Protein AF-A0A7X8K1I5-F1 (afdb_monomer)

Secondary structure (DSSP, 8-state):
--------------------SSSHHHHHHHHS-HHHHHHHHHHHHHHHHHHHHHHHHHHHHHHHHHHHHIIIIIHHHHHHHHHHHHHHHHHHHHHHHHHH---HHHHHHHHHHHHHHHHHHHHHHHHHHTS---HHHHHHHHHHHHHHHHHHHHHHHHHHHHHTT-HHHHHHHHHHHHHHHHHHHHHHHHHHHHHHHHHHHHHHHHHHHHHHHHHHHHHHHHHHHHHHHHHHHHHHHHHHHHHHHHHHHHHHHHTT----------SSHHHHHHHHHHHHHHHHHHHHHHHHHHHHHHHHHHHHHHHHHHHHHHHHHHHHHHHHHHHHHHHHHHHHHHHHHHHHHHHHHHHHHHHHHHHHHHHHHHHHHHHHHHHHHHHHHHHHHHHHHHHHHHHHHHHHHHHHHHHHHHHHHHHHHHHHHHHHHHHHHHHHHHHHHTGGGGHHHHHHHHHHHHHHHHHHHHHHHHHHHHHHHHHHHHHHHHHHHHHHHHHHHHHHHHHHHHHHHHHHHHHHHHHHHHHHHHHHHHHHHHHHHHHHHHHHHHHHHHHHHHHHHHHHHH-

Mean predicted aligned error: 18.46 Å

Foldseek 3Di:
DDDDDDDDDDDDDDDDDDDPDDPVVVQVQQQDALVRLVVVLVVLLVVLVVVLVVLVVVLVVVLVVLVVVLVPALVVLLVLLVVLLVLLVLLLVLLVQLLPDPDPVSVVVSVVSNVVSVVVNVVSLVVSVPGPADPQLVVLSVQLVVLVVLLNVLSVQLSVCSVVVNSVSNVVSSVSSVVSSVVSVVSSVSSSVVSVVVSVVSVVVSVVSVVVSVVVSVVSVVVSVVVSVVSCVVSVVSVVVLVVLVVVLVVCVVVVPLVDQRDRDHNYPSRVVSVVSRVVSVVVVVVVVVVVVVVVVVVVVVVVVVVVVVVVVVVVVVVLVVLVVLLVVLVVLLVVLVVLLVVLVVLLVVLVVLVVVLVVLLVVLVVLLVVLVVVLVVLVVVLVVLVVVLVVLVVQLVVLVVQLVVLVVLLVVLVVQLVVLVVQLVVLVVQLVVLVVVPPVSVVSNVVSVVSNVVSVVSNVVSVVVNVVSVVSNVVSVVVNVVSVVVNVVSVVVSVVSVVVSVVSVVVNVVSVVVNVVSVVVNVVSVVSNVVSVVVNVVSVVSNVVSVVSNVVSVVSSD

Nearest PDB structures (foldseek):
  8c5v-assembly1_I  TM=4.257E-01  e=2.255E-12  Escherichia coli
  3g67-assembly1_A  TM=8.504E-01  e=2.966E-04  Thermotoga maritima
  3g6b-assembly1_A  TM=8.591E-01  e=3.715E-04  Thermotoga maritima
  8bsa-assembly2_B  TM=9.136E-01  e=9.470E-02  Vibrio cholerae O1 biovar El Tor str. N16961
  5nnv-assembly1_A  TM=3.724E-01  e=3.479E+00  Bacillus subtilis subsp. subtilis str. 168

pLDDT: mean 84.6, std 12.21, range [30.33, 96.75]

Solvent-accessible surface area (backbone atoms only — not comparable to full-atom values): 29044 Å² total; per-residue (Å²): 140,81,89,84,85,87,92,84,83,90,86,84,86,87,86,81,88,86,76,98,73,76,65,70,65,53,51,55,60,67,41,39,37,72,67,53,54,52,49,53,55,53,50,55,52,49,52,50,53,53,54,52,52,54,52,53,55,55,54,52,56,58,52,50,58,58,51,51,54,50,58,71,48,45,54,46,52,46,53,52,52,51,54,48,54,51,35,54,50,49,34,56,46,28,46,48,53,30,68,68,50,90,47,69,69,56,29,52,50,25,52,52,51,29,48,52,35,49,54,51,42,53,50,51,52,52,57,59,68,72,47,93,62,50,76,67,44,46,53,35,46,54,53,24,53,56,37,40,51,55,18,53,49,27,41,51,48,12,51,51,30,34,77,71,72,35,58,69,60,12,52,50,26,39,52,53,14,54,54,30,46,54,50,28,49,54,33,47,52,53,38,43,50,53,42,50,52,55,51,50,52,56,54,51,53,54,55,54,52,54,53,51,55,54,51,51,55,54,50,54,53,54,49,49,52,54,54,50,53,52,52,50,50,56,52,52,54,56,52,52,54,56,50,51,52,51,50,52,44,52,54,38,42,74,70,68,49,56,86,72,80,60,85,46,91,53,82,23,67,63,15,53,48,26,53,54,51,40,51,51,40,51,53,51,46,52,53,52,51,52,51,50,51,51,52,53,53,49,54,51,53,50,51,53,48,52,50,52,52,50,52,49,51,54,49,50,53,52,53,52,52,54,34,51,51,45,29,51,50,17,53,52,43,33,53,49,27,52,54,51,52,54,52,47,53,50,51,52,54,53,45,50,55,49,51,55,51,50,52,54,50,53,51,52,49,54,50,51,51,52,52,44,53,52,50,50,53,52,48,54,52,50,51,52,54,46,54,54,47,52,56,50,50,52,52,50,47,51,52,42,51,51,50,34,52,52,33,51,52,51,45,55,51,34,53,52,49,30,52,51,17,54,52,42,27,50,52,17,49,53,44,26,53,53,17,62,72,51,44,87,82,15,52,71,52,24,53,52,17,51,50,47,23,52,52,16,52,51,46,30,51,51,32,52,54,52,42,54,53,35,52,52,51,36,52,52,28,54,50,50,50,55,54,43,53,54,49,51,54,52,51,51,55,50,51,55,52,50,55,51,50,51,53,50,49,53,52,50,51,50,54,51,50,52,50,53,58,49,50,56,52,52,52,55,51,44,55,52,50,58,56,50,48,56,57,48,50,54,52,35,54,52,49,30,52,50,17,53,51,44,28,50,53,30,49,62,76,73,105

Radius of gyration: 110.02 Å; Cα contacts (8 Å, |Δi|>4): 360; chains: 1; bounding box: 170×44×319 Å

Sequence (559 aa):
MLTAAPERELFHLKNKSKGVLKESEWQLFSNLSIFGKVMVLALVLLVFLGGTGIYALVSLNDMEQRFENLLQHELAAQELAGEVKLTVVQNGLSALEHITTIDPNRQTFFAEELKEHQDNLARLIQIYKEQDLTEAEQEAFNRFEAVLATYNSALTEAVNHHRANNEFMAQSAYLASSANRNMTYLTLDDLIALSQEKADLLRQENRSINAQVRTYVIFVLVLALAVSALLSFIIGRGLSRRMKVLEAGARQGAGGDLTMTIAVDGSDELGSLGASFGLMINNLREVIEEVKQGAAQSAVVAEELRQNLHEAGTAAESVNNAIQDVAAGANEQANGAQQAAEMINYINQAVEANSEGINLINERTGEVLKLIDNALKHLDNQNRRMQDNIQASEKVATAVHNLNTMAQEIGRMLETISQFADQTNLLALNAAIEAARAGEQGRGFAVVADEVRKLAEGSAQAAGEIGRIVEQVQKGAKEAVKDMDIAQETIKAQEEAVTHTDTIFRQISQAIGEVSGSIGKVAKAGEKIVEQTRGITDVINRVSAVAEEDAAAAQEVSA

Structure (mmCIF, N/CA/C/O backbone):
data_AF-A0A7X8K1I5-F1
#
_entry.id   AF-A0A7X8K1I5-F1
#
loop_
_atom_site.group_PDB
_atom_site.id
_atom_site.type_symbol
_atom_site.label_atom_id
_atom_site.label_alt_id
_atom_site.label_comp_id
_atom_site.label_asym_id
_atom_site.label_entity_id
_atom_site.label_seq_id
_atom_site.pdbx_PDB_ins_code
_atom_site.Cartn_x
_atom_site.Cartn_y
_atom_site.Cartn_z
_atom_site.occupancy
_atom_site.B_iso_or_equiv
_atom_site.auth_seq_id
_atom_site.auth_comp_id
_atom_site.auth_asym_id
_atom_site.auth_atom_id
_atom_site.pdbx_PDB_model_num
ATOM 1 N N . MET A 1 1 ? -64.728 3.410 14.752 1.00 37.41 1 MET A N 1
ATOM 2 C CA . MET A 1 1 ? -65.504 2.639 13.750 1.00 37.41 1 MET A CA 1
ATOM 3 C C . MET A 1 1 ? -65.124 1.179 13.964 1.00 37.41 1 MET A C 1
ATOM 5 O O . MET A 1 1 ? -63.938 0.922 13.921 1.00 37.41 1 MET A O 1
ATOM 9 N N . LEU A 1 2 ? -65.965 0.211 14.322 1.00 36.09 2 LEU A N 1
ATOM 10 C CA . LEU A 1 2 ? -67.405 0.003 14.182 1.00 36.09 2 LEU A CA 1
ATOM 11 C C . LEU A 1 2 ? -67.913 -0.882 15.351 1.00 36.09 2 LEU A C 1
ATOM 13 O O . LEU A 1 2 ? -67.269 -1.864 15.692 1.00 36.09 2 LEU A O 1
ATOM 17 N N . THR A 1 3 ? -69.067 -0.494 15.908 1.00 38.59 3 THR A N 1
ATOM 18 C CA . THR A 1 3 ? -70.219 -1.316 16.368 1.00 38.59 3 THR A CA 1
ATOM 19 C C . THR A 1 3 ? -70.029 -2.577 17.232 1.00 38.59 3 THR A C 1
ATOM 21 O O . THR A 1 3 ? -69.558 -3.592 16.735 1.00 38.59 3 THR A O 1
ATOM 24 N N . ALA A 1 4 ? -70.621 -2.592 18.437 1.00 32.34 4 ALA A N 1
ATOM 25 C CA . ALA A 1 4 ? -71.922 -3.244 18.717 1.00 32.34 4 ALA A CA 1
ATOM 26 C C . ALA A 1 4 ? -72.183 -3.389 20.241 1.00 32.34 4 ALA A C 1
ATOM 28 O O . ALA A 1 4 ? -71.384 -3.972 20.965 1.00 32.34 4 ALA A O 1
ATOM 29 N N . ALA A 1 5 ? -73.324 -2.876 20.708 1.00 37.28 5 ALA A N 1
ATOM 30 C CA . ALA A 1 5 ? -74.055 -3.328 21.912 1.00 37.28 5 ALA A CA 1
ATOM 31 C C . ALA A 1 5 ? -75.129 -4.372 21.458 1.00 37.28 5 ALA A C 1
ATOM 33 O O . ALA A 1 5 ? -75.244 -4.500 20.232 1.00 37.28 5 ALA A O 1
ATOM 34 N N . PRO A 1 6 ? -75.962 -5.063 22.297 1.00 50.62 6 PRO A N 1
ATOM 35 C CA . PRO A 1 6 ? -76.384 -4.726 23.676 1.00 50.62 6 PRO A CA 1
ATOM 36 C C . PRO A 1 6 ? -76.757 -5.903 24.654 1.00 50.62 6 PRO A C 1
ATOM 38 O O . PRO A 1 6 ? -76.654 -7.078 24.323 1.00 50.62 6 PRO A O 1
ATOM 41 N N . GLU A 1 7 ? -77.251 -5.513 25.847 1.00 34.59 7 GLU A N 1
ATOM 42 C CA . GLU A 1 7 ? -78.279 -6.150 26.724 1.00 34.59 7 GLU A CA 1
ATOM 43 C C . GLU A 1 7 ? -78.009 -7.364 27.657 1.00 34.59 7 GLU A C 1
ATOM 45 O O . GLU A 1 7 ? -77.721 -8.472 27.214 1.00 34.59 7 GLU A O 1
ATOM 50 N N . ARG A 1 8 ? -78.271 -7.149 28.970 1.00 33.56 8 ARG A N 1
ATOM 51 C CA . ARG A 1 8 ? -79.125 -7.942 29.912 1.00 33.56 8 ARG A CA 1
ATOM 52 C C . ARG A 1 8 ? -79.052 -7.332 31.332 1.00 33.56 8 ARG A C 1
ATOM 54 O O . ARG A 1 8 ? -77.986 -7.293 31.929 1.00 33.56 8 ARG A O 1
ATOM 61 N N . GLU A 1 9 ? -80.050 -6.559 31.764 1.00 33.50 9 GLU A N 1
ATOM 62 C CA . GLU A 1 9 ? -81.201 -6.923 32.628 1.00 33.50 9 GLU A CA 1
ATOM 63 C C . GLU A 1 9 ? -80.905 -7.458 34.056 1.00 33.50 9 GLU A C 1
ATOM 65 O O . GLU A 1 9 ? -80.433 -8.572 34.243 1.00 33.50 9 GLU A O 1
ATOM 70 N N . LEU A 1 10 ? -81.294 -6.624 35.040 1.00 33.44 10 LEU A N 1
ATOM 71 C CA . LEU A 1 10 ? -82.111 -6.907 36.240 1.00 33.44 10 LEU A CA 1
ATOM 72 C C . LEU A 1 10 ? -81.794 -8.121 37.141 1.00 33.44 10 LEU A C 1
ATOM 74 O O . LEU A 1 10 ? -82.107 -9.247 36.789 1.00 33.44 10 LEU A O 1
ATOM 78 N N . PHE A 1 11 ? -81.441 -7.858 38.413 1.00 32.78 11 PHE A N 1
ATOM 79 C CA . PHE A 1 11 ? -82.005 -8.604 39.556 1.00 32.78 11 PHE A CA 1
ATOM 80 C C . PHE A 1 11 ? -82.071 -7.766 40.857 1.00 32.78 11 PHE A C 1
ATOM 82 O O . PHE A 1 11 ? -81.072 -7.451 41.491 1.00 32.78 11 PHE A O 1
ATOM 89 N N . HIS A 1 12 ? -83.311 -7.402 41.193 1.00 32.16 12 HIS A N 1
ATOM 90 C CA . HIS A 1 12 ? -83.976 -7.244 42.495 1.00 32.16 12 HIS A CA 1
ATOM 91 C C . HIS A 1 12 ? -83.311 -6.628 43.749 1.00 32.16 12 HIS A C 1
ATOM 93 O O . HIS A 1 12 ? -82.437 -7.175 44.411 1.00 32.16 12 HIS A O 1
ATOM 99 N N . LEU A 1 13 ? -83.985 -5.553 44.175 1.00 36.03 13 LEU A N 1
ATOM 100 C CA . LEU A 1 13 ? -84.145 -5.011 45.524 1.00 36.03 13 LEU A CA 1
ATOM 101 C C . LEU A 1 13 ? -84.575 -6.034 46.602 1.00 36.03 13 LEU A C 1
ATOM 103 O O . LEU A 1 13 ? -85.386 -6.923 46.347 1.00 36.03 13 LEU A O 1
ATOM 107 N N . LYS A 1 14 ? -84.261 -5.635 47.848 1.00 32.91 14 LYS A N 1
ATOM 108 C CA . LYS A 1 14 ? -85.059 -5.769 49.090 1.00 32.91 14 LYS A CA 1
ATOM 109 C C . LYS A 1 14 ? -84.791 -7.010 49.959 1.00 32.91 14 LYS A C 1
ATOM 111 O O . LYS A 1 14 ? -85.397 -8.057 49.780 1.00 32.91 14 LYS A O 1
ATOM 116 N N . ASN A 1 15 ? -84.081 -6.799 51.071 1.00 30.33 15 ASN A N 1
ATOM 117 C CA . ASN A 1 15 ? -84.596 -7.287 52.349 1.00 30.33 15 ASN A CA 1
ATOM 118 C C . ASN A 1 15 ? -84.336 -6.281 53.479 1.00 30.33 15 ASN A C 1
ATOM 120 O O . ASN A 1 15 ? -83.237 -5.761 53.647 1.00 30.33 15 ASN A O 1
ATOM 124 N N . LYS A 1 16 ? -85.415 -5.953 54.188 1.00 35.03 16 LYS A N 1
ATOM 125 C CA . LYS A 1 16 ? -85.531 -4.896 55.192 1.00 35.03 16 LYS A CA 1
ATOM 126 C C . LYS A 1 16 ? -85.315 -5.500 56.582 1.00 35.03 16 LYS A C 1
ATOM 128 O O . LYS A 1 16 ? -85.929 -6.506 56.914 1.00 35.03 16 LYS A O 1
ATOM 133 N N . SER A 1 17 ? -84.521 -4.801 57.388 1.00 36.84 17 SER A N 1
ATOM 134 C CA . SER A 1 17 ? -84.719 -4.567 58.826 1.00 36.84 17 SER A CA 1
ATOM 135 C C . SER A 1 17 ? -85.177 -5.740 59.710 1.00 36.84 17 SER A C 1
ATOM 137 O O . SER A 1 17 ? -86.377 -5.971 59.874 1.00 36.84 17 SER A O 1
ATOM 139 N N . LYS A 1 18 ? -84.230 -6.323 60.454 1.00 35.19 18 LYS A N 1
ATOM 140 C CA . LYS A 1 18 ? -84.443 -6.759 61.844 1.00 35.19 18 LYS A CA 1
ATOM 141 C C . LYS A 1 18 ? -83.168 -6.502 62.657 1.00 35.19 18 LYS A C 1
ATOM 143 O O . LYS A 1 18 ? -82.120 -7.022 62.305 1.00 35.19 18 LYS A O 1
ATOM 148 N N . GLY A 1 19 ? -83.290 -5.728 63.740 1.00 34.53 19 GLY A N 1
ATOM 149 C CA . GLY A 1 19 ? -82.321 -5.718 64.845 1.00 34.53 19 GLY A CA 1
ATOM 150 C C . GLY A 1 19 ? -81.316 -4.563 64.910 1.00 34.53 19 GLY A C 1
ATOM 151 O O . GLY A 1 19 ? -80.142 -4.814 65.138 1.00 34.53 19 GLY A O 1
ATOM 152 N N . VAL A 1 20 ? -81.750 -3.304 64.770 1.00 35.00 20 VAL A N 1
ATOM 153 C CA . VAL A 1 20 ? -80.923 -2.135 65.137 1.00 35.00 20 VAL A CA 1
ATOM 154 C C . VAL A 1 20 ? -80.930 -1.981 66.661 1.00 35.00 20 VAL A C 1
ATOM 156 O O . VAL A 1 20 ? -81.669 -1.180 67.220 1.00 35.00 20 VAL A O 1
ATOM 159 N N . LEU A 1 21 ? -80.116 -2.791 67.333 1.00 39.06 21 LEU A N 1
ATOM 160 C CA . LEU A 1 21 ? -79.494 -2.452 68.609 1.00 39.06 21 LEU A CA 1
ATOM 161 C C . LEU A 1 21 ? -78.028 -2.912 68.521 1.00 39.06 21 LEU A C 1
ATOM 163 O O . LEU A 1 21 ? -77.760 -4.107 68.469 1.00 39.06 21 LEU A O 1
ATOM 167 N N . LYS A 1 22 ? -77.110 -1.932 68.538 1.00 42.06 22 LYS A N 1
ATOM 168 C CA . LYS A 1 22 ? -75.652 -2.039 68.780 1.00 42.06 22 LYS A CA 1
ATOM 169 C C . LYS A 1 22 ? -74.721 -2.538 67.654 1.00 42.06 22 LYS A C 1
ATOM 171 O O . LYS A 1 22 ? -73.983 -3.494 67.854 1.00 42.06 22 LYS A O 1
ATOM 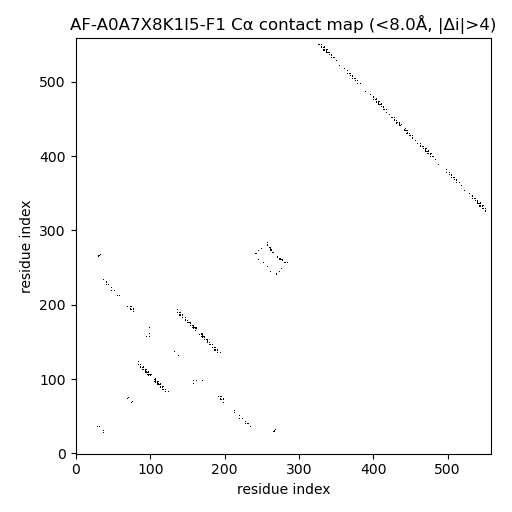176 N N . GLU A 1 23 ? -74.604 -1.797 66.549 1.00 41.25 23 GLU A N 1
ATOM 177 C CA . GLU A 1 23 ? -73.354 -1.797 65.745 1.00 41.25 23 GLU A CA 1
ATOM 178 C C . GLU A 1 23 ? -72.461 -0.571 66.025 1.00 41.25 23 GLU A C 1
ATOM 180 O O . GLU A 1 23 ? -71.238 -0.677 65.953 1.00 41.25 23 GLU A O 1
ATOM 185 N N . SER A 1 24 ? -73.024 0.569 66.450 1.00 44.75 24 SER A N 1
ATOM 186 C CA . SER A 1 24 ? -72.238 1.796 66.678 1.00 44.75 24 SER A CA 1
ATOM 187 C C . SER A 1 24 ? -71.323 1.737 67.913 1.00 44.75 24 SER A C 1
ATOM 189 O O . SER A 1 24 ? -70.241 2.315 67.899 1.00 44.75 24 SER A O 1
ATOM 191 N N . GLU A 1 25 ? -71.702 1.008 68.969 1.00 46.81 25 GLU A N 1
ATOM 192 C CA . GLU A 1 25 ? -70.877 0.860 70.186 1.00 46.81 25 GLU A CA 1
ATOM 193 C C . GLU A 1 25 ? -69.711 -0.127 69.990 1.00 46.81 25 GLU A C 1
ATOM 195 O O . GLU A 1 25 ? -68.629 0.063 70.546 1.00 46.81 25 GLU A O 1
ATOM 200 N N . TRP A 1 26 ? -69.893 -1.152 69.146 1.00 52.31 26 TRP A N 1
ATOM 201 C CA . TRP A 1 26 ? -68.833 -2.108 68.808 1.00 52.31 26 TRP A CA 1
ATOM 202 C C . TRP A 1 26 ? -67.769 -1.499 67.892 1.00 52.31 26 TRP A C 1
ATOM 204 O O . TRP A 1 26 ? -66.600 -1.853 68.028 1.00 52.31 26 TRP A O 1
ATOM 214 N N . GLN A 1 27 ? -68.143 -0.554 67.020 1.00 55.22 27 GLN A N 1
ATOM 215 C CA . GLN A 1 27 ? -67.191 0.179 66.177 1.00 55.22 27 GLN A CA 1
ATOM 216 C C . GLN A 1 27 ? -66.297 1.134 66.981 1.00 55.22 27 GLN A C 1
ATOM 218 O O . GLN A 1 27 ? -65.101 1.242 66.705 1.00 55.22 27 GLN A O 1
ATOM 223 N N . LEU A 1 28 ? -66.848 1.777 68.017 1.00 61.22 28 LEU A N 1
ATOM 224 C CA . LEU A 1 28 ? -66.069 2.586 68.960 1.00 61.22 28 LEU A CA 1
ATOM 225 C C . LEU A 1 28 ? -65.017 1.727 69.675 1.00 61.22 28 LEU A C 1
ATOM 227 O O . LEU A 1 28 ? -63.842 2.085 69.682 1.00 61.22 28 LEU A O 1
ATOM 231 N N . PHE A 1 29 ? -65.408 0.559 70.199 1.00 64.00 29 PHE A N 1
ATOM 232 C CA . PHE A 1 29 ? -64.479 -0.353 70.875 1.00 64.00 29 PHE A CA 1
ATOM 233 C C . PHE A 1 29 ? -63.479 -1.020 69.921 1.00 64.00 29 PHE A C 1
ATOM 235 O O . PHE A 1 29 ? -62.323 -1.226 70.286 1.00 64.00 29 PHE A O 1
ATOM 242 N N . SER A 1 30 ? -63.872 -1.342 68.685 1.00 64.62 30 SER A N 1
ATOM 243 C CA . SER A 1 30 ? -62.969 -1.961 67.709 1.00 64.62 30 SER A CA 1
ATOM 244 C C . SER A 1 30 ? -61.888 -1.011 67.198 1.00 64.62 30 SER A C 1
ATOM 246 O O . SER A 1 30 ? -60.810 -1.491 66.843 1.00 64.62 30 SER A O 1
ATOM 248 N N . ASN A 1 31 ? -62.155 0.299 67.193 1.00 70.06 31 ASN A N 1
ATOM 249 C CA . ASN A 1 31 ? -61.238 1.340 66.715 1.00 70.06 31 ASN A CA 1
ATOM 250 C C . ASN A 1 31 ? -60.384 1.971 67.822 1.00 70.06 31 ASN A C 1
ATOM 252 O O . ASN A 1 31 ? -59.510 2.780 67.525 1.00 70.06 31 ASN A O 1
ATOM 256 N N . LEU A 1 32 ? -60.604 1.600 69.086 1.00 76.00 32 LEU A N 1
ATOM 257 C CA . LEU A 1 32 ? -59.683 1.944 70.163 1.00 76.00 32 LEU A CA 1
ATOM 258 C C . LEU A 1 32 ? -58.309 1.315 69.910 1.00 76.00 32 LEU A C 1
ATOM 260 O O . LEU A 1 32 ? -58.205 0.167 69.453 1.00 76.00 32 LEU A O 1
ATOM 264 N N . SER A 1 33 ? -57.270 2.059 70.288 1.00 80.88 33 SER A N 1
ATOM 265 C CA . SER A 1 33 ? -55.906 1.547 70.351 1.00 80.88 33 SER A CA 1
ATOM 266 C C . SER A 1 33 ? -55.841 0.273 71.182 1.00 80.88 33 SER A C 1
ATOM 268 O O . SER A 1 33 ? -56.664 0.040 72.079 1.00 80.88 33 SER A O 1
ATOM 270 N N . ILE A 1 34 ? -54.830 -0.554 70.923 1.00 81.75 34 ILE A N 1
ATOM 271 C CA . ILE A 1 34 ? -54.571 -1.745 71.746 1.00 81.75 34 ILE A CA 1
ATOM 272 C C . ILE A 1 34 ? -54.479 -1.345 73.228 1.00 81.75 34 ILE A C 1
ATOM 274 O O . ILE A 1 34 ? -55.090 -1.984 74.086 1.00 81.75 34 ILE A O 1
ATOM 278 N N . PHE A 1 35 ? -53.803 -0.230 73.515 1.00 81.94 35 PHE A N 1
ATOM 279 C CA . PHE A 1 35 ? -53.713 0.343 74.856 1.00 81.94 35 PHE A CA 1
ATOM 280 C C . PHE A 1 35 ? -55.087 0.720 75.432 1.00 81.94 35 PHE A C 1
ATOM 282 O O . PHE A 1 35 ? -55.400 0.370 76.569 1.00 81.94 35 PHE A O 1
ATOM 289 N N . GLY A 1 36 ? -55.942 1.371 74.639 1.00 80.19 36 GLY A N 1
ATOM 290 C CA . GLY A 1 36 ? -57.291 1.749 75.054 1.00 80.19 36 GLY A CA 1
ATOM 291 C C . GLY A 1 36 ? -58.180 0.549 75.395 1.00 80.19 36 GLY A C 1
ATOM 292 O O . GLY A 1 36 ? -58.893 0.576 76.397 1.00 80.19 36 GLY A O 1
ATOM 293 N N . LYS A 1 37 ? -58.089 -0.545 74.628 1.00 81.81 37 LYS A N 1
ATOM 294 C CA . LYS A 1 37 ? -58.818 -1.799 74.906 1.00 81.81 37 LYS A CA 1
ATOM 295 C C . LYS A 1 37 ? -58.372 -2.442 76.226 1.00 81.81 37 LYS A C 1
ATOM 297 O O . LYS A 1 37 ? -59.212 -2.921 76.987 1.00 81.81 37 LYS A O 1
ATOM 302 N N . VAL A 1 38 ? -57.071 -2.416 76.522 1.00 82.81 38 VAL A N 1
ATOM 303 C CA . VAL A 1 38 ? -56.513 -2.923 77.790 1.00 82.81 38 VAL A CA 1
ATOM 304 C C . VAL A 1 38 ? -56.933 -2.044 78.975 1.00 82.81 38 VAL A C 1
ATOM 306 O O . VAL A 1 38 ? -57.308 -2.572 80.021 1.00 82.81 38 VAL A O 1
ATOM 309 N N . MET A 1 39 ? -56.946 -0.718 78.807 1.00 82.88 39 MET A N 1
ATOM 310 C CA . MET A 1 39 ? -57.386 0.218 79.851 1.00 82.88 39 MET A CA 1
ATOM 311 C C . MET A 1 39 ? -58.855 0.022 80.241 1.00 82.88 39 MET A C 1
ATOM 313 O O . MET A 1 39 ? -59.172 0.035 81.429 1.00 82.88 39 MET A O 1
ATOM 317 N N . VAL A 1 40 ? -59.751 -0.229 79.279 1.00 83.94 40 VAL A N 1
ATOM 318 C CA . VAL A 1 40 ? -61.167 -0.525 79.575 1.00 83.94 40 VAL A CA 1
ATOM 319 C C . VAL A 1 40 ? -61.307 -1.786 80.436 1.00 83.94 40 VAL A C 1
ATOM 321 O O . VAL A 1 40 ? -62.080 -1.792 81.392 1.00 83.94 40 VAL A O 1
ATOM 324 N N . LEU A 1 41 ? -60.532 -2.836 80.148 1.00 84.25 41 LEU A N 1
ATOM 325 C CA . LEU A 1 41 ? -60.552 -4.075 80.929 1.00 84.25 41 LEU A CA 1
ATOM 326 C C . LEU A 1 41 ? -60.071 -3.858 82.374 1.00 84.25 41 LEU A C 1
ATOM 328 O O . LEU A 1 41 ? -60.695 -4.352 83.314 1.00 84.25 41 LEU A O 1
ATOM 332 N N . ALA A 1 42 ? -59.003 -3.078 82.554 1.00 82.56 42 ALA A N 1
ATOM 333 C CA . ALA A 1 42 ? -58.488 -2.726 83.876 1.00 82.56 42 ALA A CA 1
ATOM 334 C C . ALA A 1 42 ? -59.493 -1.892 84.693 1.00 82.56 42 ALA A C 1
ATOM 336 O O . ALA A 1 42 ? -59.674 -2.129 85.887 1.00 82.56 42 ALA A O 1
ATOM 337 N N . LEU A 1 43 ? -60.186 -0.949 84.047 1.00 85.50 43 LEU A N 1
ATOM 338 C CA . LEU A 1 43 ? -61.157 -0.072 84.703 1.00 85.50 43 LEU A CA 1
ATOM 339 C C . LEU A 1 43 ? -62.392 -0.851 85.184 1.00 85.50 43 LEU A C 1
ATOM 341 O O . LEU A 1 43 ? -62.843 -0.646 86.309 1.00 85.50 43 LEU A O 1
ATOM 345 N N . VAL A 1 44 ? -62.886 -1.808 84.389 1.00 83.94 44 VAL A N 1
ATOM 346 C CA . VAL A 1 44 ? -63.986 -2.702 84.795 1.00 83.94 44 VAL A CA 1
ATOM 347 C C . VAL A 1 44 ? -63.611 -3.511 86.042 1.00 83.94 44 VAL A C 1
ATOM 349 O O . VAL A 1 44 ? -64.390 -3.562 86.993 1.00 83.94 44 VAL A O 1
ATOM 352 N N . LEU A 1 45 ? -62.405 -4.088 86.084 1.00 83.44 45 LEU A N 1
ATOM 353 C CA . LEU A 1 45 ? -61.910 -4.833 87.248 1.00 83.44 45 LEU A CA 1
ATOM 354 C C . LEU A 1 45 ? -61.809 -3.967 88.511 1.00 83.44 45 LEU A C 1
ATOM 356 O O . LEU A 1 45 ? -62.214 -4.406 89.589 1.00 83.44 45 LEU A O 1
ATOM 360 N N . LEU A 1 46 ? -61.309 -2.736 88.381 1.00 84.00 46 LEU A N 1
ATOM 361 C CA . LEU A 1 46 ? -61.199 -1.795 89.499 1.00 84.00 46 LEU A CA 1
ATOM 362 C C . LEU A 1 46 ? -62.563 -1.419 90.081 1.00 84.00 46 LEU A C 1
ATOM 364 O O . LEU A 1 46 ? -62.694 -1.334 91.300 1.00 84.00 46 LEU A O 1
ATOM 368 N N . VAL A 1 47 ? -63.585 -1.242 89.239 1.00 85.06 47 VAL A N 1
ATOM 369 C CA . VAL A 1 47 ? -64.953 -0.951 89.697 1.00 85.06 47 VAL A CA 1
ATOM 370 C C . VAL A 1 47 ? -65.518 -2.113 90.522 1.00 85.06 47 VAL A C 1
ATOM 372 O O . VAL A 1 47 ? -66.077 -1.881 91.594 1.00 85.06 47 VAL A O 1
ATOM 375 N N . PHE A 1 48 ? -65.327 -3.362 90.080 1.00 84.19 48 PHE A N 1
ATOM 376 C CA . PHE A 1 48 ? -65.754 -4.540 90.846 1.00 84.19 48 PHE A CA 1
ATOM 377 C C . PHE A 1 48 ? -65.006 -4.672 92.184 1.00 84.19 48 PHE A C 1
ATOM 379 O O . PHE A 1 48 ? -65.632 -4.884 93.225 1.00 84.19 48 PHE A O 1
ATOM 386 N N . LEU A 1 49 ? -63.679 -4.503 92.185 1.00 81.25 49 LEU A N 1
ATOM 387 C CA . LEU A 1 49 ? -62.862 -4.558 93.405 1.00 81.25 49 LEU A CA 1
ATOM 388 C C . LEU A 1 49 ? -63.237 -3.453 94.401 1.00 81.25 49 LEU A C 1
ATOM 390 O O . LEU A 1 49 ? -63.481 -3.739 95.571 1.00 81.25 49 LEU A O 1
ATOM 394 N N . GLY A 1 50 ? -63.354 -2.207 93.938 1.00 81.62 50 GLY A N 1
ATOM 395 C CA . GLY A 1 50 ? -63.741 -1.077 94.783 1.00 81.62 50 GLY A CA 1
ATOM 396 C C . GLY A 1 50 ? -65.138 -1.245 95.384 1.00 81.62 50 GLY A C 1
ATOM 397 O O . GLY A 1 50 ? -65.317 -1.059 96.586 1.00 81.62 50 GLY A O 1
ATOM 398 N N . GLY A 1 51 ? -66.117 -1.669 94.576 1.00 81.50 51 GLY A N 1
ATOM 399 C CA . GLY A 1 51 ? -67.490 -1.896 95.038 1.00 81.50 51 GLY A CA 1
ATOM 400 C C . GLY A 1 51 ? -67.602 -2.999 96.096 1.00 81.50 51 GLY A C 1
ATOM 401 O O . GLY A 1 51 ? -68.268 -2.811 97.113 1.00 81.50 51 GLY A O 1
ATOM 402 N N . THR A 1 52 ? -66.916 -4.132 95.895 1.00 84.56 52 THR A N 1
ATOM 403 C CA . THR A 1 52 ? -66.895 -5.230 96.884 1.00 84.56 52 THR A CA 1
ATOM 404 C C . THR A 1 52 ? -66.194 -4.842 98.185 1.00 84.56 52 THR A C 1
ATOM 406 O O . THR A 1 52 ? -66.694 -5.176 99.259 1.00 84.56 52 THR A O 1
ATOM 409 N N . GLY A 1 53 ? -65.085 -4.098 98.107 1.00 79.19 53 GLY A N 1
ATOM 410 C CA . GLY A 1 53 ? -64.348 -3.630 99.282 1.00 79.19 53 GLY A CA 1
ATOM 411 C C . GLY A 1 53 ? -65.164 -2.677 100.157 1.00 79.19 53 GLY A C 1
ATOM 412 O O . GLY A 1 53 ? -65.219 -2.860 101.371 1.00 79.19 53 GLY A O 1
ATOM 413 N N . ILE A 1 54 ? -65.857 -1.708 99.547 1.00 85.31 54 ILE A N 1
ATOM 414 C CA . ILE A 1 54 ? -66.719 -0.764 100.279 1.00 85.31 54 ILE A CA 1
ATOM 415 C C . ILE A 1 54 ? -67.856 -1.507 100.993 1.00 85.31 54 ILE A C 1
ATOM 417 O O . ILE A 1 54 ? -68.096 -1.269 102.175 1.00 85.31 54 ILE A O 1
ATOM 421 N N . TYR A 1 55 ? -68.530 -2.433 100.305 1.00 84.25 55 TYR A N 1
ATOM 422 C CA . TYR A 1 55 ? -69.630 -3.201 100.895 1.00 84.25 55 TYR A CA 1
ATOM 423 C C . TYR A 1 55 ? -69.177 -4.057 102.090 1.00 84.25 55 TYR A C 1
ATOM 425 O O . TYR A 1 55 ? -69.844 -4.077 103.124 1.00 84.25 55 TYR A O 1
ATOM 433 N N . ALA A 1 56 ? -68.023 -4.723 101.975 1.00 80.62 56 ALA A N 1
ATOM 434 C CA . ALA A 1 56 ? -67.464 -5.525 103.061 1.00 80.62 56 ALA A CA 1
ATOM 435 C C . ALA A 1 56 ? -67.131 -4.675 104.302 1.00 80.62 56 ALA A C 1
ATOM 437 O O . ALA A 1 56 ? -67.453 -5.083 105.415 1.00 80.62 56 ALA A O 1
ATOM 438 N N . LEU A 1 57 ? -66.544 -3.485 104.117 1.00 82.88 57 LEU A N 1
ATOM 439 C CA . LEU A 1 57 ? -66.223 -2.572 105.222 1.00 82.88 57 LEU A CA 1
ATOM 440 C C . LEU A 1 57 ? -67.477 -2.079 105.956 1.00 82.88 57 LEU A C 1
ATOM 442 O O . LEU A 1 57 ? -67.512 -2.107 107.183 1.00 82.88 57 LEU A O 1
ATOM 446 N N . VAL A 1 58 ? -68.521 -1.679 105.221 1.00 83.69 58 VAL A N 1
ATOM 447 C CA . VAL A 1 58 ? -69.793 -1.239 105.823 1.00 83.69 58 VAL A CA 1
ATOM 448 C C . VAL A 1 58 ? -70.441 -2.370 106.623 1.00 83.69 58 VAL A C 1
ATOM 450 O O . VAL A 1 58 ? -70.902 -2.152 107.741 1.00 83.69 58 VAL A O 1
ATOM 453 N N . SER A 1 59 ? -70.440 -3.589 106.082 1.00 79.38 59 SER A N 1
ATOM 454 C CA . SER A 1 59 ? -71.042 -4.740 106.756 1.00 79.38 59 SER A CA 1
ATOM 455 C C . SER A 1 59 ? -70.291 -5.178 108.016 1.00 79.38 59 SER A C 1
ATOM 457 O O . SER A 1 59 ? -70.925 -5.690 108.935 1.00 79.38 59 SER A O 1
ATOM 459 N N . LEU A 1 60 ? -68.965 -5.014 108.065 1.00 78.88 60 LEU A N 1
ATOM 460 C CA . LEU A 1 60 ? -68.175 -5.317 109.264 1.00 78.88 60 LEU A CA 1
ATOM 461 C C . LEU A 1 60 ? -68.497 -4.348 110.406 1.00 78.88 60 LEU A C 1
ATOM 463 O O . LEU A 1 60 ? -68.636 -4.782 111.545 1.00 78.88 60 LEU A O 1
ATOM 467 N N . ASN A 1 61 ? -68.684 -3.066 110.088 1.00 80.19 61 ASN A N 1
ATOM 468 C CA . ASN A 1 61 ? -69.015 -2.039 111.074 1.00 80.19 61 ASN A CA 1
ATOM 469 C C . ASN A 1 61 ? -70.413 -2.245 111.698 1.00 80.19 61 ASN A C 1
ATOM 471 O O . ASN A 1 61 ? -70.583 -2.052 112.898 1.00 80.19 61 ASN A O 1
ATOM 475 N N . ASP A 1 62 ? -71.410 -2.681 110.913 1.00 78.56 62 ASP A N 1
ATOM 476 C CA . ASP A 1 62 ? -72.748 -3.032 111.439 1.00 78.56 62 ASP A CA 1
ATOM 477 C C . ASP A 1 62 ? -72.694 -4.249 112.383 1.00 78.56 62 ASP A C 1
ATOM 479 O O . ASP A 1 62 ? -73.385 -4.301 113.400 1.00 78.56 62 ASP A O 1
ATOM 483 N N . MET A 1 63 ? -71.830 -5.223 112.077 1.00 76.12 63 MET A N 1
ATOM 484 C CA . MET A 1 63 ? -71.640 -6.416 112.906 1.00 76.12 63 MET A CA 1
ATOM 485 C C . MET A 1 63 ? -70.982 -6.090 114.255 1.00 76.12 63 MET A C 1
ATOM 487 O O . MET A 1 63 ? -71.352 -6.676 115.272 1.00 76.12 63 MET A O 1
ATOM 491 N N . GLU A 1 64 ? -70.025 -5.161 114.271 1.00 76.69 64 GLU A N 1
ATOM 492 C CA . GLU A 1 64 ? -69.331 -4.717 115.485 1.00 76.69 64 GLU A CA 1
ATOM 493 C C . GLU A 1 64 ? -70.302 -4.079 116.490 1.00 76.69 64 GLU A C 1
ATOM 495 O O . GLU A 1 64 ? -70.369 -4.519 117.637 1.00 76.69 64 GLU A O 1
ATOM 500 N N . GLN A 1 65 ? -71.149 -3.146 116.039 1.00 77.12 65 GLN A N 1
ATOM 501 C CA . GLN A 1 65 ? -72.142 -2.487 116.901 1.00 77.12 65 GLN A CA 1
ATOM 502 C C . GLN A 1 65 ? -73.139 -3.473 117.528 1.00 77.12 65 GLN A C 1
ATOM 504 O O . GLN A 1 65 ? -73.476 -3.375 118.708 1.00 77.12 65 GLN A O 1
ATOM 509 N N . ARG A 1 66 ? -73.599 -4.467 116.760 1.00 75.62 66 ARG A N 1
ATOM 510 C CA . ARG A 1 66 ? -74.523 -5.499 117.262 1.00 75.62 66 ARG A CA 1
ATOM 511 C C . ARG A 1 66 ? -73.875 -6.405 118.308 1.00 75.62 66 ARG A C 1
ATOM 513 O O . ARG A 1 66 ? -74.564 -6.897 119.200 1.00 75.62 66 ARG A O 1
ATOM 520 N N . PHE A 1 67 ? -72.573 -6.654 118.188 1.00 74.81 67 PHE A N 1
ATOM 521 C CA . PHE A 1 67 ? -71.836 -7.487 119.132 1.00 74.81 67 PHE A CA 1
ATOM 522 C C . PHE A 1 67 ? -71.572 -6.760 120.458 1.00 74.81 67 PHE A C 1
ATOM 524 O O . PHE A 1 67 ? -71.698 -7.377 121.516 1.00 74.81 67 PHE A O 1
ATOM 531 N N . GLU A 1 68 ? -71.281 -5.455 120.425 1.00 75.38 68 GLU A N 1
ATOM 532 C CA . GLU A 1 68 ? -71.136 -4.643 121.644 1.00 75.38 68 GLU A CA 1
ATOM 533 C C . GLU A 1 68 ? -72.431 -4.579 122.465 1.00 75.38 68 GLU A C 1
ATOM 535 O O . GLU A 1 68 ? -72.386 -4.784 123.680 1.00 75.38 68 GLU A O 1
ATOM 540 N N . ASN A 1 69 ? -73.588 -4.404 121.814 1.00 69.88 69 ASN A N 1
ATOM 541 C CA . ASN A 1 69 ? -74.889 -4.400 122.497 1.00 69.88 69 ASN A CA 1
ATOM 542 C C . ASN A 1 69 ? -75.170 -5.713 123.253 1.00 69.88 69 ASN A C 1
ATOM 544 O O . ASN A 1 69 ? -75.699 -5.691 124.362 1.00 69.88 69 ASN A O 1
ATOM 548 N N . LEU A 1 70 ? -74.780 -6.862 122.687 1.00 73.44 70 LEU A N 1
ATOM 549 C CA . LEU A 1 70 ? -74.930 -8.167 123.343 1.00 73.44 70 LEU A CA 1
ATOM 550 C C . LEU A 1 70 ? -74.058 -8.284 124.607 1.00 73.44 70 LEU A C 1
ATOM 552 O O . LEU A 1 70 ? -74.474 -8.889 125.595 1.00 73.44 70 LEU A O 1
ATOM 556 N N . LEU A 1 71 ? -72.837 -7.738 124.566 1.00 70.31 71 LEU A N 1
ATOM 557 C CA . LEU A 1 71 ? -71.884 -7.804 125.676 1.00 70.31 71 LEU A CA 1
ATOM 558 C C . LEU A 1 71 ? -72.256 -6.870 126.831 1.00 70.31 71 LEU A C 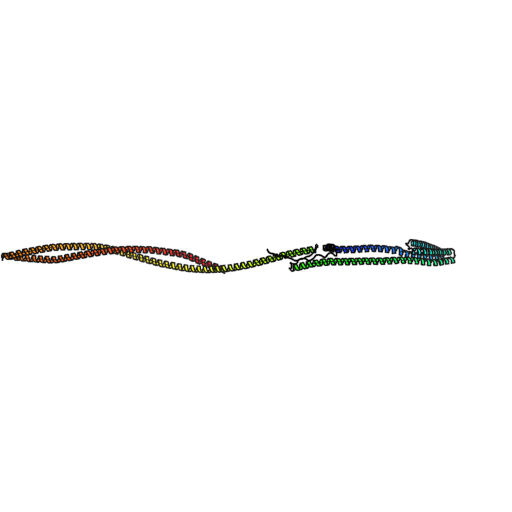1
ATOM 560 O O . LEU A 1 71 ? -72.129 -7.273 127.984 1.00 70.31 71 LEU A O 1
ATOM 564 N N . GLN A 1 72 ? -72.691 -5.641 126.542 1.00 66.56 72 GLN A N 1
ATOM 565 C CA . GLN A 1 72 ? -72.898 -4.622 127.578 1.00 66.56 72 GLN A CA 1
ATOM 566 C C . GLN A 1 72 ? -74.216 -4.751 128.347 1.00 66.56 72 GLN A C 1
ATOM 568 O O . GLN A 1 72 ? -74.282 -4.289 129.484 1.00 66.56 72 GLN A O 1
ATOM 573 N N . HIS A 1 73 ? -75.264 -5.328 127.758 1.00 67.56 73 HIS A N 1
ATOM 574 C CA . HIS A 1 73 ? -76.596 -5.329 128.375 1.00 67.56 73 HIS A CA 1
ATOM 575 C C . HIS A 1 73 ? -77.009 -6.722 128.859 1.00 67.56 73 HIS A C 1
ATOM 577 O O . HIS A 1 73 ? -77.171 -6.928 130.058 1.00 67.56 73 HIS A O 1
ATOM 583 N N . GLU A 1 74 ? -77.076 -7.712 127.968 1.00 71.94 74 GLU A N 1
ATOM 584 C CA . GLU A 1 74 ? -77.659 -9.022 128.306 1.00 71.94 74 GLU A CA 1
ATOM 585 C C . GLU A 1 74 ? -76.777 -9.878 129.219 1.00 71.94 74 GLU A C 1
ATOM 587 O O . GLU A 1 74 ? -77.251 -10.512 130.159 1.00 71.94 74 GLU A O 1
ATOM 592 N N . LEU A 1 75 ? -75.465 -9.896 128.976 1.00 70.00 75 LEU A N 1
ATOM 593 C CA . LEU A 1 75 ? -74.540 -10.663 129.817 1.00 70.00 75 LEU A CA 1
ATOM 594 C C . LEU A 1 75 ? -74.329 -10.003 131.188 1.00 70.00 75 LEU A C 1
ATOM 596 O O . LEU A 1 75 ? -74.189 -10.708 132.187 1.00 70.00 75 LEU A O 1
ATOM 600 N N . ALA A 1 76 ? -74.384 -8.669 131.250 1.00 69.88 76 ALA A N 1
ATOM 601 C CA . ALA A 1 76 ? -74.325 -7.919 132.503 1.00 69.88 76 ALA A CA 1
ATOM 602 C C . ALA A 1 76 ? -75.573 -8.152 133.380 1.00 69.88 76 ALA A C 1
ATOM 604 O O . ALA A 1 76 ? -75.457 -8.238 134.602 1.00 69.88 76 ALA A O 1
ATOM 605 N N . ALA A 1 77 ? -76.760 -8.309 132.777 1.00 71.06 77 ALA A N 1
ATOM 606 C CA . ALA A 1 77 ? -77.998 -8.665 133.481 1.00 71.06 77 ALA A CA 1
ATOM 607 C C . ALA A 1 77 ? -77.877 -9.994 134.244 1.00 71.06 77 ALA A C 1
ATOM 609 O O . ALA A 1 77 ? -78.288 -10.110 135.403 1.00 71.06 77 ALA A O 1
ATOM 610 N N . GLN A 1 78 ? -77.274 -11.003 133.609 1.00 76.38 78 GLN A N 1
ATOM 611 C CA . GLN A 1 78 ? -77.071 -12.326 134.207 1.00 76.38 78 GLN A CA 1
ATOM 612 C C . GLN A 1 78 ? -76.081 -12.291 135.372 1.00 76.38 78 GLN A C 1
ATOM 614 O O . GLN A 1 78 ? -76.320 -12.927 136.401 1.00 76.38 78 GLN A O 1
ATOM 619 N N . GLU A 1 79 ? -74.985 -11.543 135.224 1.00 79.38 79 GLU A N 1
ATOM 620 C CA . GLU A 1 79 ? -73.998 -11.347 136.289 1.00 79.38 79 GLU A CA 1
ATOM 621 C C . GLU A 1 79 ? -74.646 -10.705 137.525 1.00 79.38 79 GLU A C 1
ATOM 623 O O . GLU A 1 79 ? -74.514 -11.216 138.640 1.00 79.38 79 GLU A O 1
ATOM 628 N N . LEU A 1 80 ? -75.453 -9.664 137.310 1.00 78.25 80 LEU A N 1
ATOM 629 C CA . LEU A 1 80 ? -76.144 -8.940 138.371 1.00 78.25 80 LEU A CA 1
ATOM 630 C C . LEU A 1 80 ? -77.180 -9.804 139.110 1.00 78.25 80 LEU A C 1
ATOM 632 O O . LEU A 1 80 ? -77.241 -9.784 140.341 1.00 78.25 80 LEU A O 1
ATOM 636 N N . ALA A 1 81 ? -77.961 -10.618 138.390 1.00 80.00 81 ALA A N 1
ATOM 637 C CA . ALA A 1 81 ? -78.855 -11.595 139.015 1.00 80.00 81 ALA A CA 1
ATOM 638 C C . ALA A 1 81 ? -78.070 -12.602 139.882 1.00 80.00 81 ALA A C 1
ATOM 640 O O . ALA A 1 81 ? -78.478 -12.920 141.004 1.00 80.00 81 ALA A O 1
ATOM 641 N N . GLY A 1 82 ? -76.907 -13.062 139.409 1.00 81.31 82 GLY A N 1
ATOM 642 C CA . GLY A 1 82 ? -76.005 -13.926 140.173 1.00 81.31 82 GLY A CA 1
ATOM 643 C C . GLY A 1 82 ? -75.560 -13.312 141.507 1.00 81.31 82 GLY A C 1
ATOM 644 O O . GLY A 1 82 ? -75.633 -13.976 142.547 1.00 81.31 82 GLY A O 1
ATOM 645 N N . GLU A 1 83 ? -75.168 -12.036 141.509 1.00 84.38 83 GLU A N 1
ATOM 646 C CA . GLU A 1 83 ? -74.784 -11.313 142.731 1.00 84.38 83 GLU A CA 1
ATOM 647 C C . GLU A 1 83 ? -75.951 -11.146 143.715 1.00 84.38 83 GLU A C 1
ATOM 649 O O . GLU A 1 83 ? -75.786 -11.302 144.933 1.00 84.38 83 GLU A O 1
ATOM 654 N N . VAL A 1 84 ? -77.159 -10.895 143.204 1.00 84.62 84 VAL A N 1
ATOM 655 C CA . VAL A 1 84 ? -78.382 -10.830 144.015 1.00 84.62 84 VAL A CA 1
ATOM 656 C C . VAL A 1 84 ? -78.648 -12.179 144.689 1.00 84.62 84 VAL A C 1
ATOM 658 O O . VAL A 1 84 ? -78.908 -12.227 145.895 1.00 84.62 84 VAL A O 1
ATOM 661 N N . LYS A 1 85 ? -78.513 -13.291 143.949 1.00 85.56 85 LYS A N 1
ATOM 662 C CA . LYS A 1 85 ? -78.661 -14.656 144.485 1.00 85.56 85 LYS A CA 1
ATOM 663 C C . LYS A 1 85 ? -77.716 -14.899 145.660 1.00 85.56 85 LYS A C 1
ATOM 665 O O . LYS A 1 85 ? -78.151 -15.395 146.702 1.00 85.56 85 LYS A O 1
ATOM 670 N N . LEU A 1 86 ? -76.443 -14.527 145.501 1.00 85.31 86 LEU A N 1
ATOM 671 C CA . LEU A 1 86 ? -75.410 -14.672 146.528 1.00 85.31 86 LEU A CA 1
ATOM 672 C C . LEU A 1 86 ? -75.729 -13.839 147.776 1.00 85.31 86 LEU A C 1
ATOM 674 O O . LEU A 1 86 ? -75.694 -14.362 148.889 1.00 85.31 86 LEU A O 1
ATOM 678 N N . THR A 1 87 ? -76.117 -12.576 147.595 1.00 86.06 87 THR A N 1
ATOM 679 C CA . THR A 1 87 ? -76.438 -11.674 148.712 1.00 86.06 87 THR A CA 1
ATOM 680 C C . THR A 1 87 ? -77.650 -12.171 149.513 1.00 86.06 87 THR A C 1
ATOM 682 O O . THR A 1 87 ? -77.669 -12.119 150.743 1.00 86.06 87 THR A O 1
ATOM 685 N N . VAL A 1 88 ? -78.651 -12.752 148.840 1.00 87.19 88 VAL A N 1
ATOM 686 C CA . VAL A 1 88 ? -79.803 -13.390 149.500 1.00 87.19 88 VAL A CA 1
ATOM 687 C C . VAL A 1 88 ? -79.376 -14.584 150.367 1.00 87.19 88 VAL A C 1
ATOM 689 O O . VAL A 1 88 ? -79.914 -14.745 151.466 1.00 87.19 88 VAL A O 1
ATOM 692 N N . VAL A 1 89 ? -78.405 -15.400 149.919 1.00 86.62 89 VAL A N 1
ATOM 693 C CA . VAL A 1 89 ? -77.821 -16.484 150.741 1.00 86.62 89 VAL A CA 1
ATOM 694 C C . VAL A 1 89 ? -77.178 -15.903 151.997 1.00 86.62 89 VAL A C 1
ATOM 696 O O . VAL A 1 89 ? -77.465 -16.382 153.093 1.00 86.62 89 VAL A O 1
ATOM 699 N N . GLN A 1 90 ? -76.338 -14.877 151.834 1.00 86.56 90 GLN A N 1
ATOM 700 C CA . GLN A 1 90 ? -75.604 -14.239 152.930 1.00 86.56 90 GLN A CA 1
ATOM 701 C C . GLN A 1 90 ? -76.558 -13.678 153.989 1.00 86.56 90 GLN A C 1
ATOM 703 O O . GLN A 1 90 ? -76.430 -14.035 155.155 1.00 86.56 90 GLN A O 1
ATOM 708 N N . ASN A 1 91 ? -77.608 -12.956 153.577 1.00 86.62 91 ASN A N 1
ATOM 709 C CA . ASN A 1 91 ? -78.688 -12.509 154.468 1.00 86.62 91 ASN A CA 1
ATOM 710 C C . ASN A 1 91 ? -79.272 -13.664 155.297 1.00 86.62 91 ASN A C 1
ATOM 712 O O . ASN A 1 91 ? -79.434 -13.578 156.515 1.00 86.62 91 ASN A O 1
ATOM 716 N N . GLY A 1 92 ? -79.580 -14.777 154.631 1.00 85.38 92 GLY A N 1
ATOM 717 C CA . GLY A 1 92 ? -80.160 -15.947 155.278 1.00 85.38 92 GLY A CA 1
ATOM 718 C C . GLY A 1 92 ? -79.203 -16.621 156.259 1.00 85.38 92 GLY A C 1
ATOM 719 O O . GLY A 1 92 ? -79.660 -17.219 157.233 1.00 85.38 92 GLY A O 1
ATOM 720 N N . LEU A 1 93 ? -77.897 -16.550 156.006 1.00 86.38 93 LEU A N 1
ATOM 721 C CA . LEU A 1 93 ? -76.871 -17.120 156.869 1.00 86.38 93 LEU A CA 1
ATOM 722 C C . LEU A 1 93 ? -76.626 -16.232 158.091 1.00 86.38 93 LEU A C 1
ATOM 724 O O . LEU A 1 93 ? -76.745 -16.729 159.206 1.00 86.38 93 LEU A O 1
ATOM 728 N N . SER A 1 94 ? -76.416 -14.925 157.907 1.00 86.75 94 SER A N 1
ATOM 729 C CA . SER A 1 94 ? -76.218 -13.980 159.015 1.00 86.75 94 SER A CA 1
ATOM 730 C C . SER A 1 94 ? -77.421 -13.971 159.963 1.00 86.75 94 SER A C 1
ATOM 732 O O . SER A 1 94 ? -77.261 -13.991 161.181 1.00 86.75 94 SER A O 1
ATOM 734 N N . ALA A 1 95 ? -78.648 -14.044 159.435 1.00 86.25 95 ALA A N 1
ATOM 735 C CA . ALA A 1 95 ? -79.841 -14.176 160.271 1.00 86.25 95 ALA A CA 1
ATOM 736 C C . ALA A 1 95 ? -79.880 -15.505 161.050 1.00 86.25 95 ALA A C 1
ATOM 738 O O . ALA A 1 95 ? -80.280 -15.515 162.212 1.00 86.25 95 ALA A O 1
ATOM 739 N N . LEU A 1 96 ? -79.454 -16.621 160.444 1.00 87.00 96 LEU A N 1
ATOM 740 C CA . LEU A 1 96 ? -79.381 -17.917 161.126 1.00 87.00 96 LEU A CA 1
ATOM 741 C C . LEU A 1 96 ? -78.344 -17.902 162.249 1.00 87.00 96 LEU A C 1
ATOM 743 O O . LEU A 1 96 ? -78.614 -18.363 163.357 1.00 87.00 96 LEU A O 1
ATOM 747 N N . GLU A 1 97 ? -77.159 -17.367 161.967 1.00 86.12 97 GLU A N 1
ATOM 748 C CA . GLU A 1 97 ? -76.082 -17.245 162.946 1.00 86.12 97 GLU A CA 1
ATOM 749 C C . GLU A 1 97 ? -76.492 -16.312 164.092 1.00 86.12 97 GLU A C 1
ATOM 751 O O . GLU A 1 97 ? -76.246 -16.628 165.257 1.00 86.12 97 GLU A O 1
ATOM 756 N N . HIS A 1 98 ? -77.238 -15.240 163.796 1.00 86.38 98 HIS A N 1
ATOM 757 C CA . HIS A 1 98 ? -77.833 -14.371 164.809 1.00 86.38 98 HIS A CA 1
ATOM 758 C C . HIS A 1 98 ? -78.803 -15.118 165.738 1.00 86.38 98 HIS A C 1
ATOM 760 O O . HIS A 1 98 ? -78.752 -14.910 166.949 1.00 86.38 98 HIS A O 1
ATOM 766 N N . ILE A 1 99 ? -79.714 -15.948 165.212 1.00 85.44 99 ILE A N 1
ATOM 767 C CA . ILE A 1 99 ? -80.744 -16.626 166.032 1.00 85.44 99 ILE A CA 1
ATOM 768 C C . ILE A 1 99 ? -80.262 -17.909 166.724 1.00 85.44 99 ILE A C 1
ATOM 770 O O . ILE A 1 99 ? -81.007 -18.502 167.496 1.00 85.44 99 ILE A O 1
ATOM 774 N N . THR A 1 100 ? -79.057 -18.387 166.412 1.00 85.69 100 THR A N 1
ATOM 775 C CA . THR A 1 100 ? -78.499 -19.623 166.991 1.00 85.69 100 THR A CA 1
ATOM 776 C C . THR A 1 100 ? -77.367 -19.360 167.976 1.00 85.69 100 THR A C 1
ATOM 778 O O . THR A 1 100 ? -77.062 -20.218 168.807 1.00 85.69 100 THR A O 1
ATOM 781 N N . THR A 1 101 ? -76.732 -18.187 167.912 1.00 83.19 101 THR A N 1
ATOM 782 C CA . THR A 1 101 ? -75.652 -17.835 168.833 1.00 83.19 101 THR A CA 1
ATOM 783 C C . THR A 1 101 ? -76.183 -17.384 170.195 1.00 83.19 101 THR A C 1
ATOM 785 O O . THR A 1 101 ? -77.046 -16.513 170.306 1.00 83.19 101 THR A O 1
ATOM 788 N N . ILE A 1 102 ? -75.594 -17.934 171.256 1.00 77.31 102 ILE A N 1
ATOM 789 C CA . ILE A 1 102 ? -75.853 -17.554 172.654 1.00 77.31 102 ILE A CA 1
ATOM 790 C C . ILE A 1 102 ? -74.980 -16.376 173.130 1.00 77.31 102 ILE A C 1
ATOM 792 O O . ILE A 1 102 ? -75.183 -15.874 174.231 1.00 77.31 102 ILE A O 1
ATOM 796 N N . ASP A 1 103 ? -74.004 -15.941 172.320 1.00 83.06 103 ASP A N 1
ATOM 797 C CA . ASP A 1 103 ? -73.106 -14.814 172.621 1.00 83.06 103 ASP A CA 1
ATOM 798 C C . ASP A 1 103 ? -73.709 -13.473 172.140 1.00 83.06 103 ASP A C 1
ATOM 800 O O . ASP A 1 103 ? -73.820 -13.273 170.923 1.00 83.06 103 ASP A O 1
ATOM 804 N N . PRO A 1 104 ? -74.044 -12.526 173.044 1.00 79.19 104 PRO A N 1
ATOM 805 C CA . PRO A 1 104 ? -74.653 -11.238 172.690 1.00 79.19 104 PRO A CA 1
ATOM 806 C C . PRO A 1 104 ? -73.797 -10.358 171.766 1.00 79.19 104 PRO A C 1
ATOM 808 O O . PRO A 1 104 ? -74.335 -9.607 170.945 1.00 79.19 104 PRO A O 1
ATOM 811 N N . ASN A 1 105 ? -72.465 -10.452 171.858 1.00 82.38 105 ASN A N 1
ATOM 812 C CA . ASN A 1 105 ? -71.577 -9.685 170.982 1.00 82.38 105 ASN A CA 1
ATOM 813 C C . ASN A 1 105 ? -71.661 -10.211 169.545 1.00 82.38 105 ASN A C 1
ATOM 815 O O . ASN A 1 105 ? -71.695 -9.425 168.598 1.00 82.38 105 ASN A O 1
ATOM 819 N N . ARG A 1 106 ? -71.775 -11.536 169.377 1.00 83.69 106 ARG A N 1
ATOM 820 C CA . ARG A 1 106 ? -71.968 -12.156 168.057 1.00 83.69 106 ARG A CA 1
ATOM 821 C C . ARG A 1 106 ? -73.358 -11.888 167.491 1.00 83.69 106 ARG A C 1
ATOM 823 O O . ARG A 1 106 ? -73.469 -11.673 166.293 1.00 83.69 106 ARG A O 1
ATOM 830 N N . GLN A 1 107 ? -74.397 -11.826 168.327 1.00 82.19 107 GLN A N 1
ATOM 831 C CA . GLN A 1 107 ? -75.727 -11.394 167.871 1.00 82.19 107 GLN A CA 1
ATOM 832 C C . GLN A 1 107 ? -75.671 -9.974 167.291 1.00 82.19 107 GLN A C 1
ATOM 834 O O . GLN A 1 107 ? -76.198 -9.721 166.213 1.00 82.19 107 GLN A O 1
ATOM 839 N N . THR A 1 108 ? -74.982 -9.052 167.967 1.00 82.69 108 THR A N 1
ATOM 840 C CA . THR A 1 108 ? -74.839 -7.670 167.478 1.00 82.69 108 THR A CA 1
ATOM 841 C C . THR A 1 108 ? -74.074 -7.620 166.153 1.00 82.69 108 THR A C 1
ATOM 843 O O . THR A 1 108 ? -74.553 -6.996 165.211 1.00 82.69 108 THR A O 1
ATOM 846 N N . PHE A 1 109 ? -72.959 -8.351 166.047 1.00 86.44 109 PHE A N 1
ATOM 847 C CA . PHE A 1 109 ? -72.173 -8.456 164.814 1.00 86.44 109 PHE A CA 1
ATOM 848 C C . PHE A 1 109 ? -73.005 -8.965 163.625 1.00 86.44 109 PHE A C 1
ATOM 850 O O . PHE A 1 109 ? -73.075 -8.307 162.593 1.00 86.44 109 PHE A O 1
ATOM 857 N N . PHE A 1 110 ? -73.714 -10.086 163.785 1.00 86.25 110 PHE A N 1
ATOM 858 C CA . PHE A 1 110 ? -74.514 -10.651 162.694 1.00 86.25 110 PHE A CA 1
ATOM 859 C C . PHE A 1 110 ? -75.735 -9.805 162.329 1.00 86.25 110 PHE A C 1
ATOM 861 O O . PHE A 1 110 ? -76.217 -9.874 161.201 1.00 86.25 110 PHE A O 1
ATOM 868 N N . ALA A 1 111 ? -76.241 -8.983 163.251 1.00 82.50 111 ALA A N 1
ATOM 869 C CA . ALA A 1 111 ? -77.272 -8.009 162.919 1.00 82.50 111 ALA A CA 1
ATOM 870 C C . ALA A 1 111 ? -76.735 -6.849 162.070 1.00 82.50 111 ALA A C 1
ATOM 872 O O . ALA A 1 111 ? -77.462 -6.345 161.215 1.00 82.50 111 ALA A O 1
ATOM 873 N N . GLU A 1 112 ? -75.498 -6.411 162.318 1.00 84.19 112 GLU A N 1
ATOM 874 C CA . GLU A 1 112 ? -74.831 -5.396 161.500 1.00 84.19 112 GLU A CA 1
ATOM 875 C C . GLU A 1 112 ? -74.487 -5.947 160.110 1.00 84.19 112 GLU A C 1
ATOM 877 O O . GLU A 1 112 ? -74.840 -5.303 159.124 1.00 84.19 112 GLU A O 1
ATOM 882 N N . GLU A 1 113 ? -73.931 -7.162 160.011 1.00 85.19 113 GLU A N 1
ATOM 883 C CA . GLU A 1 113 ? -73.695 -7.829 158.716 1.00 85.19 113 GLU A CA 1
ATOM 884 C C . GLU A 1 113 ? -74.992 -8.033 157.932 1.00 85.19 113 GLU A C 1
ATOM 886 O O . GLU A 1 113 ? -75.055 -7.746 156.738 1.00 85.19 113 GLU A O 1
ATOM 891 N N . LEU A 1 114 ? -76.062 -8.477 158.600 1.00 85.94 114 LEU A N 1
ATOM 892 C CA . LEU A 1 114 ? -77.360 -8.627 157.952 1.00 85.94 114 LEU A CA 1
ATOM 893 C C . LEU A 1 114 ? -77.851 -7.296 157.371 1.00 85.94 114 LEU A C 1
ATOM 895 O O . LEU A 1 114 ? -78.399 -7.270 156.272 1.00 85.94 114 LEU A O 1
ATOM 899 N N . LYS A 1 115 ? -77.648 -6.187 158.087 1.00 86.25 115 LYS A N 1
ATOM 900 C CA . LYS A 1 115 ? -78.025 -4.863 157.594 1.00 86.25 115 LYS A CA 1
ATOM 901 C C . LYS A 1 115 ? -77.179 -4.448 156.388 1.00 86.25 115 LYS A C 1
ATOM 903 O O . LYS A 1 115 ? -77.737 -3.969 155.408 1.00 86.25 115 LYS A O 1
ATOM 908 N N . GLU A 1 116 ? -75.867 -4.668 156.428 1.00 86.62 116 GLU A N 1
ATOM 909 C CA . GLU A 1 116 ? -74.974 -4.377 155.300 1.00 86.62 116 GLU A CA 1
ATOM 910 C C . GLU A 1 116 ? -75.359 -5.184 154.051 1.00 86.62 116 GLU A C 1
ATOM 912 O O . GLU A 1 116 ? -75.461 -4.642 152.949 1.00 86.62 116 GLU A O 1
ATOM 917 N N . HIS A 1 117 ? -75.648 -6.473 154.219 1.00 87.31 117 HIS A N 1
ATOM 918 C CA . HIS A 1 117 ? -76.117 -7.326 153.134 1.00 87.31 117 HIS A CA 1
ATOM 919 C C . HIS A 1 117 ? -77.504 -6.905 152.616 1.00 87.31 117 HIS A C 1
ATOM 921 O O . HIS A 1 117 ? -77.740 -6.956 151.408 1.00 87.31 117 HIS A O 1
ATOM 927 N N . GLN A 1 118 ? -78.411 -6.432 153.476 1.00 85.31 118 GLN A N 1
ATOM 928 C CA . GLN A 1 118 ? -79.694 -5.855 153.056 1.00 85.31 118 GLN A CA 1
ATOM 929 C C . GLN A 1 118 ? -79.519 -4.546 152.266 1.00 85.31 118 GLN A C 1
ATOM 931 O O . GLN A 1 118 ? -80.178 -4.378 151.238 1.00 85.31 118 GLN A O 1
ATOM 936 N N . ASP A 1 119 ? -78.606 -3.664 152.680 1.00 87.00 119 ASP A N 1
ATOM 937 C CA . ASP A 1 119 ? -78.291 -2.418 151.968 1.00 87.00 119 ASP A CA 1
ATOM 938 C C . ASP A 1 119 ? -77.649 -2.710 150.597 1.00 87.00 119 ASP A C 1
ATOM 940 O O . ASP A 1 119 ? -78.035 -2.121 149.581 1.00 87.00 119 ASP A O 1
ATOM 944 N N . ASN A 1 120 ? -76.719 -3.673 150.527 1.00 86.94 120 ASN A N 1
ATOM 945 C CA . ASN A 1 120 ? -76.135 -4.108 149.256 1.00 86.94 120 ASN A CA 1
ATOM 946 C C . ASN A 1 120 ? -77.187 -4.739 148.335 1.00 86.94 120 ASN A C 1
ATOM 948 O O . ASN A 1 120 ? -77.226 -4.438 147.144 1.00 86.94 120 ASN A O 1
ATOM 952 N N . LEU A 1 121 ? -78.070 -5.574 148.883 1.00 86.69 121 LEU A N 1
ATOM 953 C CA . LEU A 1 121 ? -79.157 -6.185 148.127 1.00 86.69 121 LEU A CA 1
ATOM 954 C C . LEU A 1 121 ? -80.096 -5.122 147.542 1.00 86.69 121 LEU A C 1
ATOM 956 O O . LEU A 1 121 ? -80.434 -5.199 146.364 1.00 86.69 121 LEU A O 1
ATOM 960 N N . ALA A 1 122 ? -80.460 -4.095 148.316 1.00 85.94 122 ALA A N 1
ATOM 961 C CA . ALA A 1 122 ? -81.264 -2.975 147.827 1.00 85.94 122 ALA A CA 1
ATOM 962 C C . ALA A 1 122 ? -80.572 -2.224 146.675 1.00 85.94 122 ALA A C 1
ATOM 964 O O . ALA A 1 122 ? -81.215 -1.894 145.676 1.00 85.94 122 ALA A O 1
ATOM 965 N N . ARG A 1 123 ? -79.253 -2.009 146.772 1.00 87.06 123 ARG A N 1
ATOM 966 C CA . ARG A 1 123 ? -78.458 -1.404 145.694 1.00 87.06 123 ARG A CA 1
ATOM 967 C C . ARG A 1 123 ? -78.462 -2.262 144.427 1.00 87.06 123 ARG A C 1
ATOM 969 O O . ARG A 1 123 ? -78.675 -1.726 143.345 1.00 87.06 123 ARG A O 1
ATOM 976 N N . LEU A 1 124 ? -78.248 -3.573 144.547 1.00 86.62 124 LEU A N 1
ATOM 977 C CA . LEU A 1 124 ? -78.225 -4.484 143.396 1.00 86.62 124 LEU A CA 1
ATOM 978 C C . LEU A 1 124 ? -79.582 -4.544 142.681 1.00 86.62 124 LEU A C 1
ATOM 980 O O . LEU A 1 124 ? -79.630 -4.525 141.455 1.00 86.62 124 LEU A O 1
ATOM 984 N N . ILE A 1 125 ? -80.685 -4.538 143.434 1.00 85.94 125 ILE A N 1
ATOM 985 C CA . ILE A 1 125 ? -82.045 -4.474 142.873 1.00 85.94 125 ILE A CA 1
ATOM 986 C C . ILE A 1 125 ? -82.251 -3.172 142.097 1.00 85.94 125 ILE A C 1
ATOM 988 O O . ILE A 1 125 ? -82.815 -3.200 141.005 1.00 85.94 125 ILE A O 1
ATOM 992 N N . GLN A 1 126 ? -81.779 -2.039 142.626 1.00 85.38 126 GLN A N 1
ATOM 993 C CA . GLN A 1 126 ? -81.898 -0.751 141.945 1.00 85.38 126 GLN A CA 1
ATOM 994 C C . GLN A 1 126 ? -81.122 -0.734 140.621 1.00 85.38 126 GLN A C 1
ATOM 996 O O . GLN A 1 126 ? -81.666 -0.293 139.614 1.00 85.38 126 GLN A O 1
ATOM 1001 N N . ILE A 1 127 ? -79.899 -1.275 140.600 1.00 84.06 127 ILE A N 1
ATOM 1002 C CA . ILE A 1 127 ? -79.108 -1.399 139.364 1.00 84.06 127 ILE A CA 1
ATOM 1003 C C . ILE A 1 127 ? -79.829 -2.305 138.359 1.00 84.06 127 ILE A C 1
ATOM 1005 O O . ILE A 1 127 ? -79.858 -2.005 137.169 1.00 84.06 127 ILE A O 1
ATOM 1009 N N . TYR A 1 128 ? -80.455 -3.390 138.824 1.00 83.50 128 TYR A N 1
ATOM 1010 C CA . TYR A 1 128 ? -81.168 -4.315 137.941 1.00 83.50 128 TYR A CA 1
ATOM 1011 C C . TYR A 1 128 ? -82.399 -3.653 137.315 1.00 83.50 128 TYR A C 1
ATOM 1013 O O . TYR A 1 128 ? -82.689 -3.850 136.140 1.00 83.50 128 TYR A O 1
ATOM 1021 N N . LYS A 1 129 ? -83.089 -2.804 138.081 1.00 80.88 129 LYS A N 1
ATOM 1022 C CA . LYS A 1 129 ? -84.253 -2.035 137.628 1.00 80.88 129 LYS A CA 1
ATOM 1023 C C . LYS A 1 129 ? -83.918 -0.967 136.582 1.00 80.88 129 LYS A C 1
ATOM 1025 O O . LYS A 1 129 ? -84.806 -0.539 135.855 1.00 80.88 129 LYS A O 1
ATOM 1030 N N . GLU A 1 130 ? -82.667 -0.517 136.532 1.00 81.62 130 GLU A N 1
ATOM 1031 C CA . GLU A 1 130 ? -82.179 0.463 135.553 1.00 81.62 130 GLU A CA 1
ATOM 1032 C C . GLU A 1 130 ? -81.748 -0.181 134.226 1.00 81.62 130 GLU A C 1
ATOM 1034 O O . GLU A 1 130 ? -81.425 0.537 133.279 1.00 81.62 130 GLU A O 1
ATOM 1039 N N . GLN A 1 131 ? -81.757 -1.515 134.133 1.00 79.00 131 GLN A N 1
ATOM 1040 C CA . GLN A 1 131 ? -81.491 -2.208 132.878 1.00 79.00 131 GLN A CA 1
ATOM 1041 C C . GLN A 1 131 ? -82.694 -2.166 131.926 1.00 79.00 131 GLN A C 1
ATOM 1043 O O . GLN A 1 131 ? -83.843 -2.032 132.347 1.00 79.00 131 GLN A O 1
ATOM 1048 N N . ASP A 1 132 ? -82.419 -2.291 130.626 1.00 76.44 132 ASP A N 1
ATOM 1049 C CA . ASP A 1 132 ? -83.437 -2.322 129.571 1.00 76.44 132 ASP A CA 1
ATOM 1050 C C . ASP A 1 132 ? -84.125 -3.699 129.515 1.00 76.44 132 ASP A C 1
ATOM 1052 O O . ASP A 1 132 ? -83.797 -4.569 128.700 1.00 76.44 132 ASP A O 1
ATOM 1056 N N . LEU A 1 133 ? -85.045 -3.912 130.458 1.00 78.44 133 LEU A N 1
ATOM 1057 C CA . LEU A 1 133 ? -85.812 -5.146 130.603 1.00 78.44 133 LEU A CA 1
ATOM 1058 C C . LEU A 1 133 ? -86.925 -5.208 129.551 1.00 78.44 133 LEU A C 1
ATOM 1060 O O . LEU A 1 133 ? -87.705 -4.269 129.375 1.00 78.44 133 LEU A O 1
ATOM 1064 N N . THR A 1 134 ? -87.054 -6.352 128.881 1.00 80.81 134 THR A N 1
ATOM 1065 C CA . THR A 1 134 ? -88.236 -6.643 128.056 1.00 80.81 134 THR A CA 1
ATOM 1066 C C . THR A 1 134 ? -89.504 -6.690 128.907 1.00 80.81 134 THR A C 1
ATOM 1068 O O . THR A 1 134 ? -89.446 -6.858 130.123 1.00 80.81 134 THR A O 1
ATOM 1071 N N . GLU A 1 135 ? -90.681 -6.613 128.277 1.00 81.44 135 GLU A N 1
ATOM 1072 C CA . GLU A 1 135 ? -91.960 -6.724 128.998 1.00 81.44 135 GLU A CA 1
ATOM 1073 C C . GLU A 1 135 ? -92.038 -8.001 129.863 1.00 81.44 135 GLU A C 1
ATOM 1075 O O . GLU A 1 135 ? -92.489 -7.943 131.007 1.00 81.44 135 GLU A O 1
ATOM 1080 N N . ALA A 1 136 ? -91.526 -9.131 129.358 1.00 81.12 136 ALA A N 1
ATOM 1081 C CA . ALA A 1 136 ? -91.484 -10.402 130.084 1.00 81.12 136 ALA A CA 1
ATOM 1082 C C . ALA A 1 136 ? -90.473 -10.395 131.248 1.00 81.12 136 ALA A C 1
ATOM 1084 O O . ALA A 1 136 ? -90.785 -10.873 132.342 1.00 81.12 136 ALA A O 1
ATOM 1085 N N . GLU A 1 137 ? -89.281 -9.825 131.043 1.00 82.38 137 GLU A N 1
ATOM 1086 C CA . GLU A 1 137 ? -88.268 -9.672 132.097 1.00 82.38 137 GLU A CA 1
ATOM 1087 C C . GLU A 1 137 ? -88.745 -8.712 133.191 1.00 82.38 137 GLU A C 1
ATOM 1089 O O . GLU A 1 137 ? -88.575 -8.987 134.377 1.00 82.38 137 GLU A O 1
ATOM 1094 N N . GLN A 1 138 ? -89.427 -7.628 132.819 1.00 84.19 138 GLN A N 1
ATOM 1095 C CA . GLN A 1 138 ? -90.001 -6.673 133.759 1.00 84.19 138 GLN A CA 1
ATOM 1096 C C . GLN A 1 138 ? -91.080 -7.326 134.634 1.00 84.19 138 GLN A C 1
ATOM 1098 O O . GLN A 1 138 ? -91.132 -7.090 135.844 1.00 84.19 138 GLN A O 1
ATOM 1103 N N . GLU A 1 139 ? -91.936 -8.172 134.054 1.00 84.25 139 GLU A N 1
ATOM 1104 C CA . GLU A 1 139 ? -92.954 -8.913 134.803 1.00 84.25 139 GLU A CA 1
ATOM 1105 C C . GLU A 1 139 ? -92.330 -9.954 135.748 1.00 84.25 139 GLU A C 1
ATOM 1107 O O . GLU A 1 139 ? -92.748 -10.080 136.904 1.00 84.25 139 GLU A O 1
ATOM 1112 N N . ALA A 1 140 ? -91.309 -10.686 135.296 1.00 84.56 140 ALA A N 1
ATOM 1113 C CA . ALA A 1 140 ? -90.542 -11.602 136.141 1.00 84.56 140 ALA A CA 1
ATOM 1114 C C . ALA A 1 140 ? -89.819 -10.868 137.284 1.00 84.56 140 ALA A C 1
ATOM 1116 O O . ALA A 1 140 ? -89.836 -11.337 138.424 1.00 84.56 140 ALA A O 1
ATOM 1117 N N . PHE A 1 141 ? -89.283 -9.675 137.018 1.00 86.69 141 PHE A N 1
ATOM 1118 C CA . PHE A 1 141 ? -88.606 -8.851 138.015 1.00 86.69 141 PHE A CA 1
ATOM 1119 C C . PHE A 1 141 ? -89.558 -8.365 139.099 1.00 86.69 141 PHE A C 1
ATOM 1121 O O . PHE A 1 141 ? -89.262 -8.504 140.283 1.00 86.69 141 PHE A O 1
ATOM 1128 N N . ASN A 1 142 ? -90.744 -7.893 138.716 1.00 86.38 142 ASN A N 1
ATOM 1129 C CA . ASN A 1 142 ? -91.764 -7.472 139.675 1.00 86.38 142 ASN A CA 1
ATOM 1130 C C . ASN A 1 142 ? -92.209 -8.638 140.581 1.00 86.38 142 ASN A C 1
ATOM 1132 O O . ASN A 1 142 ? -92.426 -8.453 141.781 1.00 86.38 142 ASN A O 1
ATOM 1136 N N . ARG A 1 143 ? -92.321 -9.857 140.026 1.00 84.88 143 ARG A N 1
ATOM 1137 C CA . ARG A 1 143 ? -92.611 -11.077 140.803 1.00 84.88 143 ARG A CA 1
ATOM 1138 C C . ARG A 1 143 ? -91.479 -11.392 141.785 1.00 84.88 143 ARG A C 1
ATOM 1140 O O . ARG A 1 143 ? -91.754 -11.639 142.960 1.00 84.88 143 ARG A O 1
ATOM 1147 N N . PHE A 1 144 ? -90.230 -11.345 141.324 1.00 88.75 144 PHE A N 1
ATOM 1148 C CA . PHE A 1 144 ? -89.044 -11.513 142.163 1.00 88.75 144 PHE A CA 1
ATOM 1149 C C . PHE A 1 144 ? -88.998 -10.487 143.305 1.00 88.75 144 PHE A C 1
ATOM 1151 O O . PHE A 1 144 ? -88.837 -10.875 144.461 1.00 88.75 144 PHE A O 1
ATOM 1158 N N . GLU A 1 145 ? -89.200 -9.201 143.012 1.00 87.56 145 GLU A N 1
ATOM 1159 C CA . GLU A 1 145 ? -89.161 -8.109 143.992 1.00 87.56 145 GLU A CA 1
ATOM 1160 C C . GLU A 1 145 ? -90.224 -8.302 145.087 1.00 87.56 145 GLU A C 1
ATOM 1162 O O . GLU A 1 145 ? -89.929 -8.180 146.279 1.00 87.56 145 GLU A O 1
ATOM 1167 N N . ALA A 1 146 ? -91.445 -8.695 144.706 1.00 86.31 146 ALA A N 1
ATOM 1168 C CA . ALA A 1 146 ? -92.525 -8.974 145.651 1.00 86.31 146 ALA A CA 1
ATOM 1169 C C . ALA A 1 146 ? -92.197 -10.152 146.585 1.00 86.31 146 ALA A C 1
ATOM 1171 O O . ALA A 1 146 ? -92.369 -10.053 147.803 1.00 86.31 146 ALA A O 1
ATOM 1172 N N . VAL A 1 147 ? -91.688 -11.260 146.037 1.00 87.56 147 VAL A N 1
ATOM 1173 C CA . VAL A 1 147 ? -91.275 -12.424 146.836 1.00 87.56 147 VAL A CA 1
ATOM 1174 C C . VAL A 1 147 ? -90.094 -12.061 147.736 1.00 87.56 147 VAL A C 1
ATOM 1176 O O . VAL A 1 147 ? -90.094 -12.392 148.924 1.00 87.56 147 VAL A O 1
ATOM 1179 N N . LEU A 1 148 ? -89.125 -11.306 147.222 1.00 88.19 148 LEU A N 1
ATOM 1180 C CA . LEU A 1 148 ? -87.975 -10.864 147.992 1.00 88.19 148 LEU A CA 1
ATOM 1181 C C . LEU A 1 148 ? -88.372 -9.962 149.168 1.00 88.19 148 LEU A C 1
ATOM 1183 O O . LEU A 1 148 ? -87.814 -10.099 150.258 1.00 88.19 148 LEU A O 1
ATOM 1187 N N . ALA A 1 149 ? -89.365 -9.089 148.997 1.00 87.38 149 ALA A N 1
ATOM 1188 C CA . ALA A 1 149 ? -89.898 -8.285 150.092 1.00 87.38 149 ALA A CA 1
ATOM 1189 C C . ALA A 1 149 ? -90.476 -9.169 151.213 1.00 87.38 149 ALA A C 1
ATOM 1191 O O . ALA A 1 149 ? -90.194 -8.934 152.391 1.00 87.38 149 ALA A O 1
ATOM 1192 N N . THR A 1 150 ? -91.212 -10.234 150.866 1.00 87.38 150 THR A N 1
ATOM 1193 C CA . THR A 1 150 ? -91.723 -11.197 151.864 1.00 87.38 150 THR A CA 1
ATOM 1194 C C . THR A 1 150 ? -90.607 -11.994 152.541 1.00 87.38 150 THR A C 1
ATOM 1196 O O . THR A 1 150 ? -90.695 -12.279 153.737 1.00 87.38 150 THR A O 1
ATOM 1199 N N . TYR A 1 151 ? -89.532 -12.315 151.812 1.00 88.38 151 TYR A N 1
ATOM 1200 C CA . TYR A 1 151 ? -88.323 -12.913 152.376 1.00 88.38 151 TYR A CA 1
ATOM 1201 C C . TYR A 1 151 ? -87.672 -11.985 153.406 1.00 88.38 151 TYR A C 1
ATOM 1203 O O . TYR A 1 151 ? -87.488 -12.385 154.556 1.00 88.38 151 TYR A O 1
ATOM 1211 N N . ASN A 1 152 ? -87.390 -10.738 153.023 1.00 86.88 152 ASN A N 1
ATOM 1212 C CA . ASN A 1 152 ? -86.745 -9.750 153.888 1.00 86.88 152 ASN A CA 1
ATOM 1213 C C . ASN A 1 152 ? -87.584 -9.442 155.136 1.00 86.88 152 ASN A C 1
ATOM 1215 O O . ASN A 1 152 ? -87.032 -9.322 156.231 1.00 86.88 152 ASN A O 1
ATOM 1219 N N . SER A 1 153 ? -88.912 -9.364 154.994 1.00 86.94 153 SER A N 1
ATOM 1220 C CA . SER A 1 153 ? -89.827 -9.154 156.121 1.00 86.94 153 SER A CA 1
ATOM 1221 C C . SER A 1 153 ? -89.759 -10.306 157.127 1.00 86.94 153 SER A C 1
ATOM 1223 O O . SER A 1 153 ? -89.485 -10.069 158.302 1.00 86.94 153 SER A O 1
ATOM 1225 N N . ALA A 1 154 ? -89.920 -11.555 156.672 1.00 86.31 154 ALA A N 1
ATOM 1226 C CA . ALA A 1 154 ? -89.862 -12.735 157.543 1.00 86.31 154 ALA A CA 1
ATOM 1227 C C . ALA A 1 154 ? -88.484 -12.900 158.213 1.00 86.31 154 ALA A C 1
ATOM 1229 O O . ALA A 1 154 ? -88.383 -13.288 159.377 1.00 86.31 154 ALA A O 1
ATOM 1230 N N . LEU A 1 155 ? -87.409 -12.563 157.493 1.00 86.88 155 LEU A N 1
ATOM 1231 C CA . LEU A 1 155 ? -86.046 -12.591 158.018 1.00 86.88 155 LEU A CA 1
ATOM 1232 C C . LEU A 1 155 ? -85.839 -11.551 159.132 1.00 86.88 155 LEU A C 1
ATOM 1234 O O . LEU A 1 155 ? -85.236 -11.847 160.163 1.00 86.88 155 LEU A O 1
ATOM 1238 N N . THR A 1 156 ? -86.386 -10.349 158.949 1.00 86.00 156 THR A N 1
ATOM 1239 C CA . THR A 1 156 ? -86.339 -9.271 159.947 1.00 86.00 156 THR A CA 1
ATOM 1240 C C . THR A 1 156 ? -87.161 -9.630 161.189 1.00 86.00 156 THR A C 1
ATOM 1242 O O . THR A 1 156 ? -86.713 -9.415 162.317 1.00 86.00 156 THR A O 1
ATOM 1245 N N . GLU A 1 157 ? -88.339 -10.233 161.007 1.00 85.88 157 GLU A N 1
ATOM 1246 C CA . GLU A 1 157 ? -89.163 -10.749 162.107 1.00 85.88 157 GLU A CA 1
ATOM 1247 C C . GLU A 1 157 ? -88.439 -11.834 162.912 1.00 85.88 157 GLU A C 1
ATOM 1249 O O . GLU A 1 157 ? -88.483 -11.803 164.143 1.00 85.88 157 GLU A O 1
ATOM 1254 N N . ALA A 1 158 ? -87.711 -12.741 162.251 1.00 85.50 158 ALA A N 1
ATOM 1255 C CA . ALA A 1 158 ? -86.927 -13.777 162.923 1.00 85.50 158 ALA A CA 1
ATOM 1256 C C . ALA A 1 158 ? -85.887 -13.185 163.887 1.00 85.50 158 ALA A C 1
ATOM 1258 O O . ALA A 1 158 ? -85.815 -13.575 165.055 1.00 85.50 158 ALA A O 1
ATOM 1259 N N . VAL A 1 159 ? -85.129 -12.186 163.425 1.00 85.75 159 VAL A N 1
ATOM 1260 C CA . VAL A 1 159 ? -84.132 -11.478 164.242 1.00 85.75 159 VAL A CA 1
ATOM 1261 C C . VAL A 1 159 ? -84.792 -10.719 165.398 1.00 85.75 159 VAL A C 1
ATOM 1263 O O . VAL A 1 159 ? -84.303 -10.760 166.531 1.00 85.75 159 VAL A O 1
ATOM 1266 N N . ASN A 1 160 ? -85.929 -10.064 165.154 1.00 86.44 160 ASN A N 1
ATOM 1267 C CA . ASN A 1 160 ? -86.647 -9.303 166.178 1.00 86.44 160 ASN A CA 1
ATOM 1268 C C . ASN A 1 160 ? -87.266 -10.197 167.265 1.00 86.44 160 ASN A C 1
ATOM 1270 O O . ASN A 1 160 ? -87.152 -9.880 168.450 1.00 86.44 160 ASN A O 1
ATOM 1274 N N . HIS A 1 161 ? -87.876 -11.329 166.899 1.00 86.25 161 HIS A N 1
ATOM 1275 C CA . HIS A 1 161 ? -88.400 -12.295 167.869 1.00 86.25 161 HIS A CA 1
ATOM 1276 C C . HIS A 1 161 ? -87.295 -12.902 168.734 1.00 86.25 161 HIS A C 1
ATOM 1278 O O . HIS A 1 161 ? -87.496 -13.084 169.937 1.00 86.25 161 HIS A O 1
ATOM 1284 N N . HIS A 1 162 ? -86.118 -13.147 168.150 1.00 85.25 162 HIS A N 1
ATOM 1285 C CA . HIS A 1 162 ? -84.964 -13.635 168.897 1.00 85.25 162 HIS A CA 1
ATOM 1286 C C . HIS A 1 162 ? -84.491 -12.608 169.932 1.00 85.25 162 HIS A C 1
ATOM 1288 O O . HIS A 1 162 ? -84.310 -12.948 171.096 1.00 85.25 162 HIS A O 1
ATOM 1294 N N . ARG A 1 163 ? -84.398 -11.323 169.554 1.00 83.81 163 ARG A N 1
ATOM 1295 C CA . ARG A 1 163 ? -84.065 -10.223 170.484 1.00 83.81 163 ARG A CA 1
ATOM 1296 C C . ARG A 1 163 ? -85.070 -10.066 171.627 1.00 83.81 163 ARG A C 1
ATOM 1298 O O . ARG A 1 163 ? -84.700 -9.629 172.711 1.00 83.81 163 ARG A O 1
ATOM 1305 N N . ALA A 1 164 ? -86.331 -10.426 171.397 1.00 84.06 164 ALA A N 1
ATOM 1306 C CA . ALA A 1 164 ? -87.377 -10.447 172.418 1.00 84.06 164 ALA A CA 1
ATOM 1307 C C . ALA A 1 164 ? -87.361 -11.722 173.294 1.00 84.06 164 ALA A C 1
ATOM 1309 O O . ALA A 1 164 ? -88.296 -11.932 174.067 1.00 84.06 164 ALA A O 1
ATOM 1310 N N . ASN A 1 165 ? -86.324 -12.567 173.181 1.00 80.88 165 ASN A N 1
ATOM 1311 C CA . ASN A 1 165 ? -86.166 -13.862 173.855 1.00 80.88 165 ASN A CA 1
ATOM 1312 C C . ASN A 1 165 ? -87.285 -14.878 173.553 1.00 80.88 165 ASN A C 1
ATOM 1314 O O . ASN A 1 165 ? -87.603 -15.726 174.388 1.00 80.88 165 ASN A O 1
ATOM 1318 N N . ASN A 1 166 ? -87.897 -14.813 172.364 1.00 85.06 166 ASN A N 1
ATOM 1319 C CA . ASN A 1 166 ? -88.912 -15.773 171.926 1.00 85.06 166 ASN A CA 1
ATOM 1320 C C . ASN A 1 166 ? -88.348 -16.710 170.845 1.00 85.06 166 ASN A C 1
ATOM 1322 O O . ASN A 1 166 ? -88.600 -16.530 169.652 1.00 85.06 166 ASN A O 1
ATOM 1326 N N . GLU A 1 167 ? -87.570 -17.707 171.276 1.00 81.44 167 GLU A N 1
ATOM 1327 C CA . GLU A 1 167 ? -86.834 -18.625 170.389 1.00 81.44 167 GLU A CA 1
ATOM 1328 C C . GLU A 1 167 ? -87.743 -19.376 169.408 1.00 81.44 167 GLU A C 1
ATOM 1330 O O . GLU A 1 167 ? -87.424 -19.476 168.224 1.00 81.44 167 GLU A O 1
ATOM 1335 N N . PHE A 1 168 ? -88.908 -19.850 169.863 1.00 85.69 168 PHE A N 1
ATOM 1336 C CA . PHE A 1 168 ? -89.837 -20.585 169.001 1.00 85.69 168 PHE A CA 1
ATOM 1337 C C . PHE A 1 168 ? -90.361 -19.708 167.857 1.00 85.69 168 PHE A C 1
ATOM 1339 O O . PHE A 1 168 ? -90.342 -20.124 166.696 1.00 85.69 168 PHE A O 1
ATOM 1346 N N . MET A 1 169 ? -90.788 -18.476 168.166 1.00 84.19 169 MET A N 1
ATOM 1347 C CA . MET A 1 169 ? -91.267 -17.550 167.136 1.00 84.19 169 MET A CA 1
ATOM 1348 C C . MET A 1 169 ? -90.138 -17.134 166.189 1.00 84.19 169 MET A C 1
ATOM 1350 O O . MET A 1 169 ? -90.354 -17.117 164.978 1.00 84.19 169 MET A O 1
ATOM 1354 N N . ALA A 1 170 ? -88.926 -16.901 166.703 1.00 83.81 170 ALA A N 1
ATOM 1355 C CA . ALA A 1 170 ? -87.752 -16.593 165.887 1.00 83.81 170 ALA A CA 1
ATOM 1356 C C . ALA A 1 170 ? -87.423 -17.712 164.890 1.00 83.81 170 ALA A C 1
ATOM 1358 O O . ALA A 1 170 ? -87.244 -17.458 163.698 1.00 83.81 170 ALA A O 1
ATOM 1359 N N . GLN A 1 171 ? -87.408 -18.963 165.360 1.00 84.19 171 GLN A N 1
ATOM 1360 C CA . GLN A 1 171 ? -87.133 -20.119 164.513 1.00 84.19 171 GLN A CA 1
ATOM 1361 C C . GLN A 1 171 ? -88.254 -20.354 163.491 1.00 84.19 171 GLN A C 1
ATOM 1363 O O . GLN A 1 171 ? -87.971 -20.689 162.341 1.00 84.19 171 GLN A O 1
ATOM 1368 N N . SER A 1 172 ? -89.517 -20.121 163.866 1.00 85.62 172 SER A N 1
ATOM 1369 C CA . SER A 1 172 ? -90.652 -20.227 162.940 1.00 85.62 172 SER A CA 1
ATOM 1370 C C . SER A 1 172 ? -90.602 -19.177 161.820 1.00 85.62 172 SER A C 1
ATOM 1372 O O . SER A 1 172 ? -90.784 -19.522 160.652 1.00 85.62 172 SER A O 1
ATOM 1374 N N . ALA A 1 173 ? -90.271 -17.923 162.148 1.00 83.38 173 ALA A N 1
ATOM 1375 C CA . ALA A 1 173 ? -90.132 -16.839 161.180 1.00 83.38 173 ALA A CA 1
ATOM 1376 C C . ALA A 1 173 ? -88.917 -17.056 160.260 1.00 83.38 173 ALA A C 1
ATOM 1378 O O . ALA A 1 173 ? -89.000 -16.798 159.061 1.00 83.38 173 ALA A O 1
ATOM 1379 N N . TYR A 1 174 ? -87.820 -17.627 160.775 1.00 86.56 174 TYR A N 1
ATOM 1380 C CA . TYR A 1 174 ? -86.683 -18.036 159.946 1.00 86.56 174 TYR A CA 1
ATOM 1381 C C . TYR A 1 174 ? -87.031 -19.193 159.002 1.00 86.56 174 TYR A C 1
ATOM 1383 O O . TYR A 1 174 ? -86.642 -19.195 157.837 1.00 86.56 174 TYR A O 1
ATOM 1391 N N . LEU A 1 175 ? -87.795 -20.187 159.463 1.00 85.38 175 LEU A N 1
ATOM 1392 C CA . LEU A 1 175 ? -88.275 -21.257 158.586 1.00 85.38 175 LEU A CA 1
ATOM 1393 C C . LEU A 1 175 ? -89.177 -20.694 157.477 1.00 85.38 175 LEU A C 1
ATOM 1395 O O . LEU A 1 175 ? -89.009 -21.069 156.314 1.00 85.38 175 LEU A O 1
ATOM 1399 N N . ALA A 1 176 ? -90.061 -19.746 157.799 1.00 82.50 176 ALA A N 1
ATOM 1400 C CA . ALA A 1 176 ? -90.867 -19.037 156.806 1.00 82.50 176 ALA A CA 1
ATOM 1401 C C . ALA A 1 176 ? -89.998 -18.232 155.821 1.00 82.50 176 ALA A C 1
ATOM 1403 O O . ALA A 1 176 ? -90.208 -18.312 154.609 1.00 82.50 176 ALA A O 1
ATOM 1404 N N . SER A 1 177 ? -88.965 -17.532 156.307 1.00 85.62 177 SER A N 1
ATOM 1405 C CA . SER A 1 177 ? -88.016 -16.836 155.435 1.00 85.62 177 SER A CA 1
ATOM 1406 C C . SER A 1 177 ? -87.251 -17.820 154.546 1.00 85.62 177 SER A C 1
ATOM 1408 O O . SER A 1 177 ? -87.061 -17.542 153.371 1.00 85.62 177 SER A O 1
ATOM 1410 N N . SER A 1 178 ? -86.896 -19.014 155.027 1.00 82.12 178 SER A N 1
ATOM 1411 C CA . SER A 1 178 ? -86.219 -20.032 154.212 1.00 82.12 178 SER A CA 1
ATOM 1412 C C . SER A 1 178 ? -87.090 -20.555 153.058 1.00 82.12 178 SER A C 1
ATOM 1414 O O . SER A 1 178 ? -86.577 -20.788 151.961 1.00 82.12 178 SER A O 1
ATOM 1416 N N . ALA A 1 179 ? -88.409 -20.670 153.264 1.00 82.69 179 ALA A N 1
ATOM 1417 C CA . ALA A 1 179 ? -89.359 -21.007 152.205 1.00 82.69 179 ALA A CA 1
ATOM 1418 C C . ALA A 1 179 ? -89.473 -19.868 151.179 1.00 82.69 179 ALA A C 1
ATOM 1420 O O . ALA A 1 179 ? -89.379 -20.114 149.974 1.00 82.69 179 ALA A O 1
ATOM 1421 N N . ASN A 1 180 ? -89.574 -18.620 151.651 1.00 85.62 180 ASN A N 1
ATOM 1422 C CA . ASN A 1 180 ? -89.580 -17.442 150.780 1.00 85.62 180 ASN A CA 1
ATOM 1423 C C . ASN A 1 180 ? -88.251 -17.288 150.026 1.00 85.62 180 ASN A C 1
ATOM 1425 O O . ASN A 1 180 ? -88.266 -16.944 148.855 1.00 85.62 180 ASN A O 1
ATOM 1429 N N . ARG A 1 181 ? -87.111 -17.635 150.636 1.00 85.19 181 ARG A N 1
ATOM 1430 C CA . ARG A 1 181 ? -85.784 -17.635 150.003 1.00 85.19 181 ARG A CA 1
ATOM 1431 C C . ARG A 1 181 ? -85.727 -18.582 148.808 1.00 85.19 181 ARG A C 1
ATOM 1433 O O . ARG A 1 181 ? -85.197 -18.222 147.763 1.00 85.19 181 ARG A O 1
ATOM 1440 N N . ASN A 1 182 ? -86.289 -19.783 148.946 1.00 84.94 182 ASN A N 1
ATOM 1441 C CA . ASN A 1 182 ? -86.374 -20.723 147.830 1.00 84.94 182 ASN A CA 1
ATOM 1442 C C . ASN A 1 182 ? -87.258 -20.175 146.704 1.00 84.94 182 ASN A C 1
ATOM 1444 O O . ASN A 1 182 ? -86.910 -20.324 145.536 1.00 84.94 182 ASN A O 1
ATOM 1448 N N . MET A 1 183 ? -88.363 -19.504 147.044 1.00 83.62 183 MET A N 1
ATOM 1449 C CA . MET A 1 183 ? -89.209 -18.852 146.044 1.00 83.62 183 MET A CA 1
ATOM 1450 C C . MET A 1 183 ? -88.479 -17.691 145.353 1.00 83.62 183 MET A C 1
ATOM 1452 O O . MET A 1 183 ? -88.537 -17.589 144.133 1.00 83.62 183 MET A O 1
ATOM 1456 N N . THR A 1 184 ? -87.713 -16.891 146.102 1.00 85.38 184 THR A N 1
ATOM 1457 C CA . THR A 1 184 ? -86.837 -15.839 145.570 1.00 85.38 184 THR A CA 1
ATOM 1458 C C . THR A 1 184 ? -85.857 -16.414 144.547 1.00 85.38 184 THR A C 1
ATOM 1460 O O . THR A 1 184 ? -85.698 -15.845 143.468 1.00 85.38 184 THR A O 1
ATOM 1463 N N . TYR A 1 185 ? -85.239 -17.566 144.833 1.00 85.56 185 TYR A N 1
ATOM 1464 C CA . TYR A 1 185 ? -84.353 -18.232 143.874 1.00 85.56 185 TYR A CA 1
ATOM 1465 C C . TYR A 1 185 ? -85.074 -18.684 142.614 1.00 85.56 185 TYR A C 1
ATOM 1467 O O . TYR A 1 185 ? -84.554 -18.455 141.531 1.00 85.56 185 TYR A O 1
ATOM 1475 N N . LEU A 1 186 ? -86.266 -19.270 142.736 1.00 85.31 186 LEU A N 1
ATOM 1476 C CA . LEU A 1 186 ? -87.039 -19.694 141.568 1.00 85.31 186 LEU A CA 1
ATOM 1477 C C . LEU A 1 186 ? -87.412 -18.507 140.676 1.00 85.31 186 LEU A C 1
ATOM 1479 O O . LEU A 1 186 ? -87.248 -18.583 139.464 1.00 85.31 186 LEU A O 1
ATOM 1483 N N . THR A 1 187 ? -87.857 -17.393 141.263 1.00 85.38 187 THR A N 1
ATOM 1484 C CA . THR A 1 187 ? -88.181 -16.181 140.494 1.00 85.38 187 THR A CA 1
ATOM 1485 C C . THR A 1 187 ? -86.954 -15.531 139.857 1.00 85.38 187 THR A C 1
ATOM 1487 O O . THR A 1 187 ? -87.061 -14.909 138.807 1.00 85.38 187 THR A O 1
ATOM 1490 N N . LEU A 1 188 ? -85.780 -15.688 140.468 1.00 84.19 188 LEU A N 1
ATOM 1491 C CA . LEU A 1 188 ? -84.531 -15.147 139.945 1.00 84.19 188 LEU A CA 1
ATOM 1492 C C . LEU A 1 188 ? -83.908 -16.053 138.867 1.00 84.19 188 LEU A C 1
ATOM 1494 O O . LEU A 1 188 ? -83.312 -15.553 137.920 1.00 84.19 188 LEU A O 1
ATOM 1498 N N . ASP A 1 189 ? -84.102 -17.371 138.955 1.00 85.19 189 ASP A N 1
ATOM 1499 C CA . ASP A 1 189 ? -83.740 -18.308 137.887 1.00 85.19 189 ASP A CA 1
ATOM 1500 C C . ASP A 1 189 ? -84.643 -18.121 136.645 1.00 85.19 189 ASP A C 1
ATOM 1502 O O . ASP A 1 189 ? -84.148 -18.243 135.527 1.00 85.19 189 ASP A O 1
ATOM 1506 N N . ASP A 1 190 ? -85.922 -17.746 136.818 1.00 83.81 190 ASP A N 1
ATOM 1507 C CA . ASP A 1 190 ? -86.831 -17.351 135.717 1.00 83.81 190 ASP A CA 1
ATOM 1508 C C . ASP A 1 190 ? -86.298 -16.111 134.968 1.00 83.81 190 ASP A C 1
ATOM 1510 O O . ASP A 1 190 ? -86.207 -16.103 133.742 1.00 83.81 190 ASP A O 1
ATOM 1514 N N . LEU A 1 191 ? -85.840 -15.092 135.708 1.00 82.00 191 LEU A N 1
ATOM 1515 C CA . LEU A 1 191 ? -85.189 -13.904 135.137 1.00 82.00 191 LEU A CA 1
ATOM 1516 C C . LEU A 1 191 ? -83.916 -14.241 134.353 1.00 82.00 191 LEU A C 1
ATOM 1518 O O . LEU A 1 191 ? -83.714 -13.744 133.245 1.00 82.00 191 LEU A O 1
ATOM 1522 N N . ILE A 1 192 ? -83.057 -15.097 134.912 1.00 83.12 192 ILE A N 1
ATOM 1523 C CA . ILE A 1 192 ? -81.824 -15.527 134.240 1.00 83.12 192 ILE A CA 1
ATOM 1524 C C . ILE A 1 192 ? -82.154 -16.307 132.959 1.00 83.12 192 ILE A C 1
ATOM 1526 O O . ILE A 1 192 ? -81.486 -16.109 131.945 1.00 83.12 192 ILE A O 1
ATOM 1530 N N . ALA A 1 193 ? -83.182 -17.161 132.976 1.00 84.00 193 ALA A N 1
ATOM 1531 C CA . ALA A 1 193 ? -83.602 -17.928 131.805 1.00 84.00 193 ALA A CA 1
ATOM 1532 C C . ALA A 1 193 ? -84.108 -17.026 130.665 1.00 84.00 193 ALA A C 1
ATOM 1534 O O . ALA A 1 193 ? -83.715 -17.226 129.515 1.00 84.00 193 ALA A O 1
ATOM 1535 N N . LEU A 1 194 ? -84.910 -16.002 130.980 1.00 82.12 194 LEU A N 1
ATOM 1536 C CA . LEU A 1 194 ? -85.399 -15.031 129.992 1.00 82.12 194 LEU A CA 1
ATOM 1537 C C . LEU A 1 194 ? -84.253 -14.229 129.356 1.00 82.12 194 LEU A C 1
ATOM 1539 O O . LEU A 1 194 ? -84.184 -14.110 128.130 1.00 82.12 194 LEU A O 1
ATOM 1543 N N . SER A 1 195 ? -83.297 -13.769 130.167 1.00 79.25 195 SER A N 1
ATOM 1544 C CA . SER A 1 195 ? -82.105 -13.078 129.661 1.00 79.25 195 SER A CA 1
ATOM 1545 C C . SER A 1 195 ? -81.218 -13.998 128.798 1.00 79.25 195 SER A C 1
ATOM 1547 O O . SER A 1 195 ? -80.637 -13.567 127.797 1.00 79.25 195 SER A O 1
ATOM 1549 N N . GLN A 1 196 ? -81.126 -15.297 129.123 1.00 80.38 196 GLN A N 1
ATOM 1550 C CA . GLN A 1 196 ? -80.412 -16.281 128.292 1.00 80.38 196 GLN A CA 1
ATOM 1551 C C . GLN A 1 196 ? -81.074 -16.489 126.925 1.00 80.38 196 GLN A C 1
ATOM 1553 O O . GLN A 1 196 ? -80.374 -16.512 125.910 1.00 80.38 196 GLN A O 1
ATOM 1558 N N . GLU A 1 197 ? -82.402 -16.595 126.874 1.00 82.25 197 GLU A N 1
ATOM 1559 C CA . GLU A 1 197 ? -83.148 -16.767 125.623 1.00 82.25 197 GLU A CA 1
ATOM 1560 C C . GLU A 1 197 ? -82.946 -15.577 124.669 1.00 82.25 197 GLU A C 1
ATOM 1562 O O . GLU A 1 197 ? -82.656 -15.759 123.481 1.00 82.25 197 GLU A O 1
ATOM 1567 N N . LYS A 1 198 ? -83.001 -14.351 125.201 1.00 79.25 198 LYS A N 1
ATOM 1568 C CA . LYS A 1 198 ? -82.756 -13.117 124.440 1.00 79.25 198 LYS A CA 1
ATOM 1569 C C . LYS A 1 198 ? -81.339 -13.069 123.857 1.00 79.25 198 LYS A C 1
ATOM 1571 O O . LYS A 1 198 ? -81.164 -12.765 122.671 1.00 79.25 198 LYS A O 1
ATOM 1576 N N . ALA A 1 199 ? -80.326 -13.440 124.644 1.00 78.31 199 ALA A N 1
ATOM 1577 C CA . ALA A 1 199 ? -78.939 -13.489 124.183 1.00 78.31 199 ALA A CA 1
ATOM 1578 C C . ALA A 1 199 ? -78.717 -14.515 123.050 1.00 78.31 199 ALA A C 1
ATOM 1580 O O . ALA A 1 199 ? -77.944 -14.261 122.118 1.00 78.31 199 ALA A O 1
ATOM 1581 N N . ASP A 1 200 ? -79.398 -15.663 123.088 1.00 80.38 200 ASP A N 1
ATOM 1582 C CA . ASP A 1 200 ? -79.271 -16.694 122.053 1.00 80.38 200 ASP A CA 1
ATOM 1583 C C . ASP A 1 200 ? -79.988 -16.328 120.742 1.00 80.38 200 ASP A C 1
ATOM 1585 O O . ASP A 1 200 ? -79.442 -16.587 119.661 1.00 80.38 200 ASP A O 1
ATOM 1589 N N . LEU A 1 201 ? -81.133 -15.636 120.802 1.00 79.50 201 LEU A N 1
ATOM 1590 C CA . LEU A 1 201 ? -81.807 -15.095 119.612 1.00 79.50 201 LEU A CA 1
ATOM 1591 C C . LEU A 1 201 ? -80.908 -14.110 118.847 1.00 79.50 201 LEU A C 1
ATOM 1593 O O . LEU A 1 201 ? -80.717 -14.246 117.633 1.00 79.50 201 LEU A O 1
ATOM 1597 N N . LEU A 1 202 ? -80.266 -13.180 119.558 1.00 77.06 202 LEU A N 1
ATOM 1598 C CA . LEU A 1 202 ? -79.334 -12.210 118.968 1.00 77.06 202 LEU A CA 1
ATOM 1599 C C . LEU A 1 202 ? -78.087 -12.880 118.365 1.00 77.06 202 LEU A C 1
ATOM 1601 O O . LEU A 1 202 ? -77.570 -12.455 117.324 1.00 77.06 202 LEU A O 1
ATOM 1605 N N . ARG A 1 203 ? -77.594 -13.967 118.974 1.00 76.94 203 ARG A N 1
ATOM 1606 C CA . ARG A 1 203 ? -76.502 -14.775 118.399 1.00 76.94 203 ARG A CA 1
ATOM 1607 C C . ARG A 1 203 ? -76.925 -15.471 117.107 1.00 76.94 203 ARG A C 1
ATOM 1609 O O . ARG A 1 203 ? -76.121 -15.559 116.172 1.00 76.94 203 ARG A O 1
ATOM 1616 N N . GLN A 1 204 ? -78.153 -15.983 117.041 1.00 78.50 204 GLN A N 1
ATOM 1617 C CA . GLN A 1 204 ? -78.672 -16.652 115.851 1.00 78.50 204 GLN A CA 1
ATOM 1618 C C . GLN A 1 204 ? -78.864 -15.671 114.686 1.00 78.50 204 GLN A C 1
ATOM 1620 O O . GLN A 1 204 ? -78.452 -15.977 113.561 1.00 78.50 204 GLN A O 1
ATOM 1625 N N . GLU A 1 205 ? -79.407 -14.481 114.954 1.00 77.50 205 GLU A N 1
ATOM 1626 C CA . GLU A 1 205 ? -79.587 -13.430 113.948 1.00 77.50 205 GLU A CA 1
ATOM 1627 C C . GLU A 1 205 ? -78.241 -13.023 113.325 1.00 77.50 205 GLU A C 1
ATOM 1629 O O . GLU A 1 205 ? -78.074 -13.094 112.101 1.00 77.50 205 GLU A O 1
ATOM 1634 N N . ASN A 1 206 ? -77.230 -12.745 114.156 1.00 76.50 206 ASN A N 1
ATOM 1635 C CA . ASN A 1 206 ? -75.884 -12.376 113.702 1.00 76.50 206 ASN A CA 1
ATOM 1636 C C . ASN A 1 206 ? -75.220 -13.452 112.821 1.00 76.50 206 ASN A C 1
ATOM 1638 O O . ASN A 1 206 ? -74.579 -13.140 111.813 1.00 76.50 206 ASN A O 1
ATOM 1642 N N . ARG A 1 207 ? -75.395 -14.744 113.139 1.00 78.12 207 ARG A N 1
ATOM 1643 C CA . ARG A 1 207 ? -74.866 -15.835 112.295 1.00 78.12 207 ARG A CA 1
ATOM 1644 C C . ARG A 1 207 ? -75.503 -15.860 110.906 1.00 78.12 207 ARG A C 1
ATOM 1646 O O . ARG A 1 207 ? -74.810 -16.145 109.926 1.00 78.12 207 ARG A O 1
ATOM 1653 N N . SER A 1 208 ? -76.801 -15.579 110.813 1.00 75.44 208 SER A N 1
ATOM 1654 C CA . SER A 1 208 ? -77.530 -15.599 109.542 1.00 75.44 208 SER A CA 1
ATOM 1655 C C . SER A 1 208 ? -77.104 -14.458 108.609 1.00 75.44 208 SER A C 1
ATOM 1657 O O . SER A 1 208 ? -76.869 -14.694 107.421 1.00 75.44 208 SER A O 1
ATOM 1659 N N . ILE A 1 209 ? -76.891 -13.258 109.155 1.00 78.00 209 ILE A N 1
ATOM 1660 C CA . ILE A 1 209 ? -76.438 -12.078 108.406 1.00 78.00 209 ILE A CA 1
ATOM 1661 C C . ILE A 1 209 ? -75.022 -12.305 107.859 1.00 78.00 209 ILE A C 1
ATOM 1663 O O . ILE A 1 209 ? -74.775 -12.109 106.668 1.00 78.00 209 ILE A O 1
ATOM 1667 N N . ASN A 1 210 ? -74.113 -12.853 108.671 1.00 77.62 210 ASN A N 1
ATOM 1668 C CA . ASN A 1 210 ? -72.749 -13.174 108.236 1.00 77.62 210 ASN A CA 1
ATOM 1669 C C . ASN A 1 210 ? -72.701 -14.161 107.064 1.00 77.62 210 ASN A C 1
ATOM 1671 O O . ASN A 1 210 ? -71.871 -14.033 106.157 1.00 77.62 210 ASN A O 1
ATOM 1675 N N . ALA A 1 211 ? -73.603 -15.143 107.047 1.00 80.06 211 ALA A N 1
ATOM 1676 C CA . ALA A 1 211 ? -73.704 -16.079 105.934 1.00 80.06 211 ALA A CA 1
ATOM 1677 C C . ALA A 1 211 ? -74.176 -15.391 104.638 1.00 80.06 211 ALA A C 1
ATOM 1679 O O . ALA A 1 211 ? -73.659 -15.705 103.558 1.00 80.06 211 ALA A O 1
ATOM 1680 N N . GLN A 1 212 ? -75.110 -14.438 104.735 1.00 79.50 212 GLN A N 1
ATOM 1681 C CA . GLN A 1 212 ? -75.603 -13.666 103.588 1.00 79.50 212 GLN A CA 1
ATOM 1682 C C . GLN A 1 212 ? -74.509 -12.760 103.009 1.00 79.50 212 GLN A C 1
ATOM 1684 O O . GLN A 1 212 ? -74.238 -12.824 101.809 1.00 79.50 212 GLN A O 1
ATOM 1689 N N . VAL A 1 213 ? -73.813 -12.004 103.864 1.00 82.19 213 VAL A N 1
ATOM 1690 C CA . VAL A 1 213 ? -72.715 -11.103 103.470 1.00 82.19 213 VAL A CA 1
ATOM 1691 C C . VAL A 1 213 ? -71.601 -11.876 102.765 1.00 82.19 213 VAL A C 1
ATOM 1693 O O . VAL A 1 213 ? -71.173 -11.503 101.670 1.00 82.19 213 VAL A O 1
ATOM 1696 N N . ARG A 1 214 ? -71.177 -13.017 103.328 1.00 81.38 214 ARG A N 1
ATOM 1697 C CA . ARG A 1 214 ? -70.155 -13.881 102.716 1.00 81.38 214 ARG A CA 1
ATOM 1698 C C . ARG A 1 214 ? -70.573 -14.385 101.334 1.00 81.38 214 ARG A C 1
ATOM 1700 O O . ARG A 1 214 ? -69.763 -14.387 100.409 1.00 81.38 214 ARG A O 1
ATOM 1707 N N . THR A 1 215 ? -71.825 -14.813 101.184 1.00 81.25 215 THR A N 1
ATOM 1708 C CA . THR A 1 215 ? -72.341 -15.335 99.907 1.00 81.25 215 THR A CA 1
ATOM 1709 C C . THR A 1 215 ? -72.397 -14.240 98.842 1.00 81.25 215 THR A C 1
ATOM 1711 O O . THR A 1 215 ? -72.002 -14.478 97.700 1.00 81.25 215 THR A O 1
ATOM 1714 N N . TYR A 1 216 ? -72.809 -13.027 99.220 1.00 82.56 216 TYR A N 1
ATOM 1715 C CA . TYR A 1 216 ? -72.840 -11.876 98.320 1.00 82.56 216 TYR A CA 1
ATOM 1716 C C . TYR A 1 216 ? -71.441 -11.506 97.806 1.00 82.56 216 TYR A C 1
ATOM 1718 O O . TYR A 1 216 ? -71.242 -11.376 96.597 1.00 82.56 216 TYR A O 1
ATOM 1726 N N . VAL A 1 217 ? -70.446 -11.421 98.698 1.00 83.69 217 VAL A N 1
ATOM 1727 C CA . VAL A 1 217 ? -69.054 -11.117 98.317 1.00 83.69 217 VAL A CA 1
ATOM 1728 C C . VAL A 1 217 ? -68.499 -12.164 97.344 1.00 83.69 217 VAL A C 1
ATOM 1730 O O . VAL A 1 217 ? -67.920 -11.805 96.318 1.00 83.69 217 VAL A O 1
ATOM 1733 N N . ILE A 1 218 ? -68.719 -13.457 97.611 1.00 84.88 218 ILE A N 1
ATOM 1734 C CA . ILE A 1 218 ? -68.270 -14.544 96.723 1.00 84.88 218 ILE A CA 1
ATOM 1735 C C . ILE A 1 218 ? -68.934 -14.441 95.343 1.00 84.88 218 ILE A C 1
ATOM 1737 O O . ILE A 1 218 ? -68.255 -14.572 94.324 1.00 84.88 218 ILE A O 1
ATOM 1741 N N . PHE A 1 219 ? -70.241 -14.177 95.288 1.00 85.12 219 PHE A N 1
ATOM 1742 C 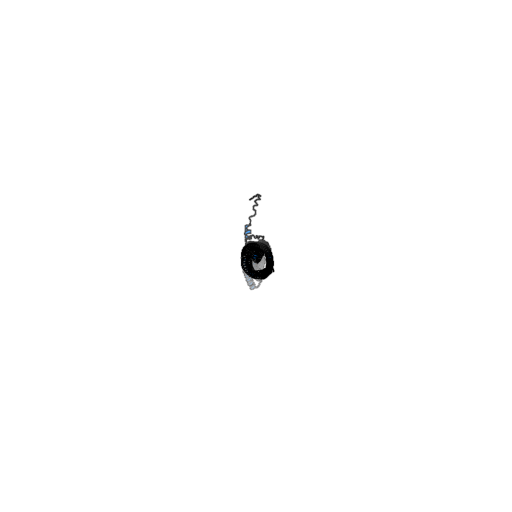CA . PHE A 1 219 ? -70.971 -14.063 94.025 1.00 85.12 219 PHE A CA 1
ATOM 1743 C C . 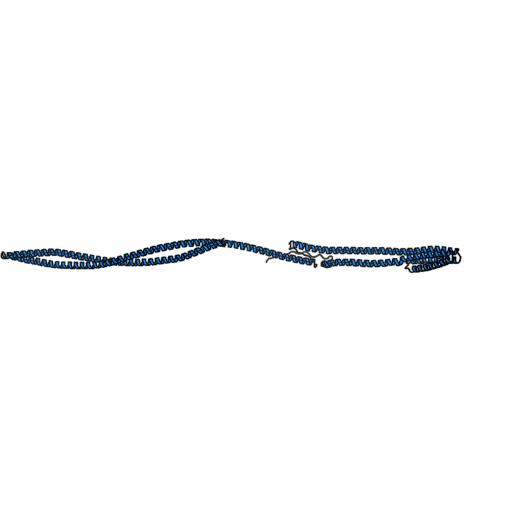PHE A 1 219 ? -70.433 -12.930 93.139 1.00 85.12 219 PHE A C 1
ATOM 1745 O O . PHE A 1 219 ? -70.170 -13.146 91.953 1.00 85.12 219 PHE A O 1
ATOM 1752 N N . VAL A 1 220 ? -70.209 -11.739 93.708 1.00 85.62 220 VAL A N 1
ATOM 1753 C CA . VAL A 1 220 ? -69.698 -10.587 92.946 1.00 85.62 220 VAL A CA 1
ATOM 1754 C C . VAL A 1 220 ? -68.273 -10.836 92.440 1.00 85.62 220 VAL A C 1
ATOM 1756 O O . VAL A 1 220 ? -67.962 -10.479 91.303 1.00 85.62 220 VAL A O 1
ATOM 1759 N N . LEU A 1 221 ? -67.423 -11.510 93.224 1.00 83.62 221 LEU A N 1
ATOM 1760 C CA . LEU A 1 221 ? -66.073 -11.891 92.790 1.00 83.62 221 LEU A CA 1
ATOM 1761 C C . LEU A 1 221 ? -66.095 -12.863 91.601 1.00 83.62 221 LEU A C 1
ATOM 1763 O O . LEU A 1 221 ? -65.366 -12.664 90.627 1.00 83.62 221 LEU A O 1
ATOM 1767 N N . VAL A 1 222 ? -66.956 -13.884 91.639 1.00 86.50 222 VAL A N 1
ATOM 1768 C CA . VAL A 1 222 ? -67.112 -14.836 90.525 1.00 86.50 222 VAL A CA 1
ATOM 1769 C C . VAL A 1 222 ? -67.619 -14.127 89.266 1.00 86.50 222 VAL A C 1
ATOM 1771 O O . VAL A 1 222 ? -67.107 -14.369 88.171 1.00 86.50 222 VAL A O 1
ATOM 1774 N N . LEU A 1 223 ? -68.578 -13.209 89.411 1.00 84.88 223 LEU A N 1
ATOM 1775 C CA . LEU A 1 223 ? -69.107 -12.430 88.292 1.00 84.88 223 LEU A CA 1
ATOM 1776 C C . LEU A 1 223 ? -68.034 -11.524 87.663 1.00 84.88 223 LEU A C 1
ATOM 1778 O O . LEU A 1 223 ? -67.909 -11.482 86.438 1.00 84.88 223 LEU A O 1
ATOM 1782 N N . ALA A 1 224 ? -67.222 -10.851 88.482 1.00 84.31 224 ALA A N 1
ATOM 1783 C CA . ALA A 1 224 ? -66.126 -10.002 88.016 1.00 84.31 224 ALA A CA 1
ATOM 1784 C C . ALA A 1 224 ? -65.084 -10.793 87.204 1.00 84.31 224 ALA A C 1
ATOM 1786 O O . ALA A 1 224 ? -64.632 -10.339 86.145 1.00 84.31 224 ALA A O 1
ATOM 1787 N N . LEU A 1 225 ? -64.740 -12.004 87.661 1.00 86.06 225 LEU A N 1
ATOM 1788 C CA . LEU A 1 225 ? -63.833 -12.906 86.946 1.00 86.06 225 LEU A CA 1
ATOM 1789 C C . LEU A 1 225 ? -64.421 -13.363 85.606 1.00 86.06 225 LEU A C 1
ATOM 1791 O O . LEU A 1 225 ? -63.724 -13.335 84.590 1.00 86.06 225 LEU A O 1
ATOM 1795 N N . ALA A 1 226 ? -65.706 -13.727 85.575 1.00 85.44 226 ALA A N 1
ATOM 1796 C CA . ALA A 1 226 ? -66.378 -14.163 84.353 1.00 85.44 226 ALA A CA 1
ATOM 1797 C C . ALA A 1 226 ? -66.424 -13.054 83.283 1.00 85.44 226 ALA A C 1
ATOM 1799 O O . ALA A 1 226 ? -66.091 -13.298 82.120 1.00 85.44 226 ALA A O 1
ATOM 1800 N N . VAL A 1 227 ? -66.771 -11.821 83.672 1.00 86.00 227 VAL A N 1
ATOM 1801 C CA . VAL A 1 227 ? -66.804 -10.663 82.759 1.00 86.00 227 VAL A CA 1
ATOM 1802 C C . VAL A 1 227 ? -65.404 -10.338 82.227 1.00 86.00 227 VAL A C 1
ATOM 1804 O O . VAL A 1 227 ? -65.233 -10.103 81.029 1.00 86.00 227 VAL A O 1
ATOM 1807 N N . SER A 1 228 ? -64.388 -10.390 83.088 1.00 84.62 228 SER A N 1
ATOM 1808 C CA . SER A 1 228 ? -62.998 -10.115 82.700 1.00 84.62 228 SER A CA 1
ATOM 1809 C C . SER A 1 228 ? -62.445 -11.163 81.733 1.00 84.62 228 SER A C 1
ATOM 1811 O O . SER A 1 228 ? -61.770 -10.812 80.762 1.00 84.62 228 SER A O 1
ATOM 1813 N N . ALA A 1 229 ? -62.773 -12.443 81.941 1.00 85.44 229 ALA A N 1
ATOM 1814 C CA . ALA A 1 229 ? -62.399 -13.524 81.032 1.00 85.44 229 ALA A CA 1
ATOM 1815 C C . ALA A 1 229 ? -63.064 -13.366 79.653 1.00 85.44 229 ALA A C 1
ATOM 1817 O O . ALA A 1 229 ? -62.400 -13.517 78.624 1.00 85.44 229 ALA A O 1
ATOM 1818 N N . LEU A 1 230 ? -64.349 -12.995 79.618 1.00 84.94 230 LEU A N 1
ATOM 1819 C CA . LEU A 1 230 ? -65.089 -12.767 78.374 1.00 84.94 230 LEU A CA 1
ATOM 1820 C C . LEU A 1 230 ? -64.507 -11.596 77.565 1.00 84.94 230 LEU A C 1
ATOM 1822 O O . LEU A 1 230 ? -64.254 -11.740 76.367 1.00 84.94 230 LEU A O 1
ATOM 1826 N N . LEU A 1 231 ? -64.251 -10.456 78.214 1.00 83.62 231 LEU A N 1
ATOM 1827 C CA . LEU A 1 231 ? -63.645 -9.291 77.561 1.00 83.62 231 LEU A CA 1
ATOM 1828 C C . LEU A 1 231 ? -62.225 -9.596 77.063 1.00 83.62 231 LEU A C 1
ATOM 1830 O O . LEU A 1 231 ? -61.898 -9.268 75.921 1.00 83.62 231 LEU A O 1
ATOM 1834 N N . SER A 1 232 ? -61.416 -10.296 77.867 1.00 84.25 232 SER A N 1
ATOM 1835 C CA . SER A 1 232 ? -60.074 -10.747 77.466 1.00 84.25 232 SER A CA 1
ATOM 1836 C C . SER A 1 232 ? -60.123 -11.630 76.219 1.00 84.25 232 SER A C 1
ATOM 1838 O O . SER A 1 232 ? -59.333 -11.446 75.293 1.00 84.25 232 SER A O 1
ATOM 1840 N N . PHE A 1 233 ? -61.076 -12.565 76.155 1.00 85.06 233 PHE A N 1
ATOM 1841 C CA . PHE A 1 233 ? -61.240 -13.455 75.009 1.00 85.06 233 PHE A CA 1
ATOM 1842 C C . PHE A 1 233 ? -61.632 -12.699 73.732 1.00 85.06 233 PHE A C 1
ATOM 1844 O O . PHE A 1 233 ? -61.063 -12.952 72.668 1.00 85.06 233 PHE A O 1
ATOM 1851 N N . ILE A 1 234 ? -62.563 -11.744 73.822 1.00 82.25 234 ILE A N 1
ATOM 1852 C CA . ILE A 1 234 ? -63.009 -10.935 72.676 1.00 82.25 234 ILE A CA 1
ATOM 1853 C C . ILE A 1 234 ? -61.854 -10.080 72.131 1.00 82.25 234 ILE A C 1
ATOM 1855 O O . ILE A 1 234 ? -61.586 -10.110 70.926 1.00 82.25 234 ILE A O 1
ATOM 1859 N N . ILE A 1 235 ? -61.138 -9.366 73.009 1.00 83.69 235 ILE A N 1
ATOM 1860 C CA . ILE A 1 235 ? -59.993 -8.522 72.627 1.00 83.69 235 ILE A CA 1
ATOM 1861 C C . ILE A 1 235 ? -58.874 -9.387 72.030 1.00 83.69 235 ILE A C 1
ATOM 1863 O O . ILE A 1 235 ? -58.387 -9.103 70.933 1.00 83.69 235 ILE A O 1
ATOM 1867 N N . GLY A 1 236 ? -58.505 -10.475 72.713 1.00 82.69 236 GLY A N 1
ATOM 1868 C CA . GLY A 1 236 ? -57.430 -11.371 72.289 1.00 82.69 236 GLY A CA 1
ATOM 1869 C C . GLY A 1 236 ? -57.709 -12.038 70.942 1.00 82.69 236 GLY A C 1
ATOM 1870 O O . GLY A 1 236 ? -56.829 -12.100 70.081 1.00 82.69 236 GLY A O 1
ATOM 1871 N N . ARG A 1 237 ? -58.952 -12.476 70.703 1.00 82.94 237 ARG A N 1
ATOM 1872 C CA . ARG A 1 237 ? -59.355 -13.078 69.424 1.00 82.94 237 ARG A CA 1
ATOM 1873 C C . ARG A 1 237 ? -59.303 -12.071 68.273 1.00 82.94 237 ARG A C 1
ATOM 1875 O O . ARG A 1 237 ? -58.847 -12.429 67.186 1.00 82.94 237 ARG A O 1
ATOM 1882 N N . GLY A 1 238 ? -59.745 -10.832 68.496 1.00 79.75 238 GLY A N 1
ATOM 1883 C CA . GLY A 1 238 ? -59.686 -9.763 67.494 1.00 79.75 238 GLY A CA 1
ATOM 1884 C C . GLY A 1 238 ? -58.250 -9.403 67.106 1.00 79.75 238 GLY A C 1
ATOM 1885 O O . GLY A 1 238 ? -57.926 -9.348 65.917 1.00 79.75 238 GLY A O 1
ATOM 1886 N N . LEU A 1 239 ? -57.376 -9.246 68.105 1.00 83.88 239 LEU A N 1
ATOM 1887 C CA . LEU A 1 239 ? -55.963 -8.925 67.905 1.00 83.88 239 LEU A CA 1
ATOM 1888 C C . LEU A 1 239 ? -55.221 -10.049 67.169 1.00 83.88 239 LEU A C 1
ATOM 1890 O O . LEU A 1 239 ? -54.567 -9.810 66.154 1.00 83.88 239 LEU A O 1
ATOM 1894 N N . SER A 1 240 ? -55.387 -11.293 67.629 1.00 83.75 240 SER A N 1
ATOM 1895 C CA . SER A 1 240 ? -54.720 -12.461 67.044 1.00 83.75 240 SER A CA 1
ATOM 1896 C C . SER A 1 240 ? -55.099 -12.672 65.575 1.00 83.75 240 SER A C 1
ATOM 1898 O O . SER A 1 240 ? -54.241 -12.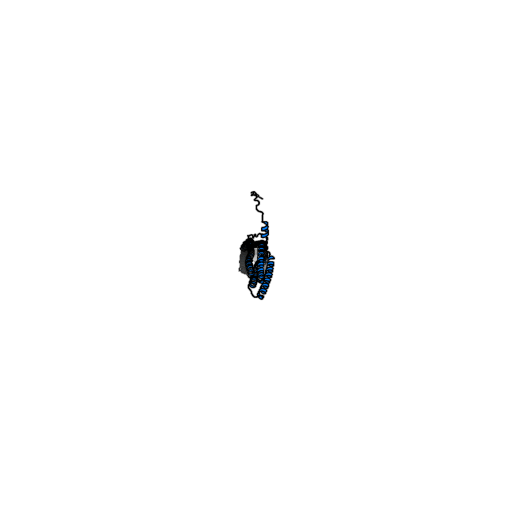993 64.753 1.00 83.75 240 SER A O 1
ATOM 1900 N N . ARG A 1 241 ? -56.368 -12.442 65.208 1.00 83.50 241 ARG A N 1
ATOM 1901 C CA . ARG A 1 241 ? -56.822 -12.581 63.818 1.00 83.50 241 ARG A CA 1
ATOM 1902 C C . ARG A 1 241 ? -56.145 -11.570 62.888 1.00 83.50 241 ARG A C 1
ATOM 1904 O O . ARG A 1 241 ? -55.685 -11.969 61.824 1.00 83.50 241 ARG A O 1
ATOM 1911 N N . ARG A 1 242 ? -56.066 -10.294 63.282 1.00 84.69 242 ARG A N 1
ATOM 1912 C CA . ARG A 1 242 ? -55.424 -9.237 62.476 1.00 84.69 242 ARG A CA 1
ATOM 1913 C C . ARG A 1 242 ? -53.907 -9.430 62.379 1.00 84.69 242 ARG A C 1
ATOM 1915 O O . ARG A 1 242 ? -53.351 -9.292 61.295 1.00 84.69 242 ARG A O 1
ATOM 1922 N N . MET A 1 243 ? -53.253 -9.843 63.467 1.00 85.94 243 MET A N 1
ATOM 1923 C CA . MET A 1 243 ? -51.821 -10.164 63.448 1.00 85.94 243 MET A CA 1
ATOM 1924 C C . MET A 1 243 ? -51.479 -11.324 62.511 1.00 85.94 243 MET A C 1
ATOM 1926 O O . MET A 1 243 ? -50.487 -11.240 61.801 1.00 85.94 243 MET A O 1
ATOM 1930 N N . LYS A 1 244 ? -52.309 -12.373 62.444 1.00 86.06 244 LYS A N 1
ATOM 1931 C CA . LYS A 1 244 ? -52.086 -13.488 61.508 1.00 86.06 244 LYS A CA 1
ATOM 1932 C C . LYS A 1 244 ? -52.182 -13.073 60.039 1.00 86.06 244 LYS A C 1
ATOM 1934 O O . LYS A 1 244 ? -51.486 -13.645 59.210 1.00 86.06 244 LYS A O 1
ATOM 1939 N N . VAL A 1 245 ? -53.028 -12.093 59.708 1.00 86.06 245 VAL A N 1
ATOM 1940 C CA . VAL A 1 245 ? -53.109 -11.542 58.341 1.00 86.06 245 VAL A CA 1
ATOM 1941 C C . VAL A 1 245 ? -51.828 -10.779 57.997 1.00 86.06 245 VAL A C 1
ATOM 1943 O O . VAL A 1 245 ? -51.269 -10.997 56.927 1.00 86.06 245 VAL A O 1
ATOM 1946 N N . LEU A 1 246 ? -51.326 -9.951 58.920 1.00 86.94 246 LEU A N 1
ATOM 1947 C CA . LEU A 1 246 ? -50.040 -9.257 58.767 1.00 86.94 246 LEU A CA 1
ATOM 1948 C C . LEU A 1 246 ? -48.866 -10.236 58.657 1.00 86.94 246 LEU A C 1
ATOM 1950 O O . LEU A 1 246 ? -48.021 -10.075 57.785 1.00 86.94 246 LEU A O 1
ATOM 1954 N N . GLU A 1 247 ? -48.832 -11.269 59.500 1.00 87.62 247 GLU A N 1
ATOM 1955 C CA . GLU A 1 247 ? -47.809 -12.320 59.479 1.00 87.62 247 GLU A CA 1
ATOM 1956 C C . GLU A 1 247 ? -47.820 -13.087 58.149 1.00 87.62 247 GLU A C 1
ATOM 1958 O O . GLU A 1 247 ? -46.774 -13.261 57.526 1.00 87.62 247 GLU A O 1
ATOM 1963 N N . ALA A 1 248 ? -48.997 -13.517 57.684 1.00 86.44 248 ALA A N 1
ATOM 1964 C CA . ALA A 1 248 ? -49.139 -14.202 56.403 1.00 86.44 248 ALA A CA 1
ATOM 1965 C C . ALA A 1 248 ? -48.721 -13.301 55.229 1.00 86.44 248 ALA A C 1
ATOM 1967 O O . ALA A 1 248 ? -48.021 -13.764 54.329 1.00 86.44 248 ALA A O 1
ATOM 1968 N N . GLY A 1 249 ? -49.094 -12.017 55.287 1.00 85.50 249 GLY A N 1
ATOM 1969 C CA . GLY A 1 249 ? -48.670 -10.975 54.351 1.00 85.50 249 GLY A CA 1
ATOM 1970 C C . GLY A 1 249 ? -47.155 -10.826 54.278 1.00 85.50 249 GLY A C 1
ATOM 1971 O O . GLY A 1 249 ? -46.553 -10.936 53.213 1.00 85.50 249 GLY A O 1
ATOM 1972 N N . ALA A 1 250 ? -46.524 -10.657 55.436 1.00 86.75 250 ALA A N 1
ATOM 1973 C CA . ALA A 1 250 ? -45.079 -10.549 55.556 1.00 86.75 250 ALA A CA 1
ATOM 1974 C C . ALA A 1 250 ? -44.356 -11.793 55.033 1.00 86.75 250 ALA A C 1
ATOM 1976 O O . ALA A 1 250 ? -43.351 -11.682 54.336 1.00 86.75 250 ALA A O 1
ATOM 1977 N N . ARG A 1 251 ? -44.874 -12.985 55.345 1.00 87.38 251 ARG A N 1
ATOM 1978 C CA . ARG A 1 251 ? -44.245 -14.253 54.973 1.00 87.38 251 ARG A CA 1
ATOM 1979 C C . ARG A 1 251 ? -44.314 -14.532 53.471 1.00 87.38 251 ARG A C 1
ATOM 1981 O O . ARG A 1 251 ? -43.349 -15.052 52.922 1.00 87.38 251 ARG A O 1
ATOM 1988 N N . GLN A 1 252 ? -45.417 -14.184 52.810 1.00 85.75 252 GLN A N 1
ATOM 1989 C CA . GLN A 1 252 ? -45.529 -14.288 51.350 1.00 85.75 252 GLN A CA 1
ATOM 1990 C C . GLN A 1 252 ? -44.661 -13.241 50.638 1.00 85.75 252 GLN A C 1
ATOM 1992 O O . GLN A 1 252 ? -43.911 -13.611 49.736 1.00 85.75 252 GLN A O 1
ATOM 1997 N N . GLY A 1 253 ? -44.649 -11.989 51.114 1.00 86.50 253 GLY A N 1
ATOM 1998 C CA . GLY A 1 253 ? -43.749 -10.956 50.592 1.00 86.50 253 GLY A CA 1
ATOM 1999 C C . GLY A 1 253 ? -42.268 -11.335 50.727 1.00 86.50 253 GLY A C 1
ATOM 2000 O O . GLY A 1 253 ? -41.505 -11.205 49.774 1.00 86.50 253 GLY A O 1
ATOM 2001 N N . ALA A 1 254 ? -41.866 -11.900 51.872 1.00 85.69 254 ALA A N 1
ATOM 2002 C CA . ALA A 1 254 ? -40.518 -12.441 52.076 1.00 85.69 254 ALA A CA 1
ATOM 2003 C C . ALA A 1 254 ? -40.210 -13.661 51.186 1.00 85.69 254 ALA A C 1
ATOM 2005 O O . ALA A 1 254 ? -39.052 -13.912 50.866 1.00 85.69 254 ALA A O 1
ATOM 2006 N N . GLY A 1 255 ? -41.237 -14.410 50.776 1.00 86.38 255 GLY A N 1
ATOM 2007 C CA . GLY A 1 255 ? -41.135 -15.499 49.802 1.00 86.38 255 GLY A CA 1
ATOM 2008 C C . GLY A 1 255 ? -41.049 -15.033 48.345 1.00 86.38 255 GLY A C 1
ATOM 2009 O O . GLY A 1 255 ? -40.943 -15.877 47.459 1.00 86.38 255 GLY A O 1
ATOM 2010 N N . GLY A 1 256 ? -41.092 -13.720 48.090 1.00 85.38 256 GLY A N 1
ATOM 2011 C CA . GLY A 1 256 ? -41.015 -13.130 46.752 1.00 85.38 256 GLY A CA 1
ATOM 2012 C C . GLY A 1 256 ? -42.364 -12.948 46.052 1.00 85.38 256 GLY A C 1
ATOM 2013 O O . GLY A 1 256 ? -42.393 -12.434 44.935 1.00 85.38 256 GLY A O 1
ATOM 2014 N N . ASP A 1 257 ? -43.483 -13.313 46.687 1.00 86.94 257 ASP A N 1
ATOM 2015 C CA . ASP A 1 257 ? -44.814 -13.027 46.148 1.00 86.94 257 ASP A CA 1
ATOM 2016 C C . ASP A 1 257 ? -45.265 -11.623 46.565 1.00 86.94 257 ASP A C 1
ATOM 2018 O O . ASP A 1 257 ? -45.831 -11.401 47.636 1.00 86.94 257 ASP A O 1
ATOM 2022 N N . LEU A 1 258 ? -44.992 -10.656 45.690 1.00 89.06 258 LEU A N 1
ATOM 2023 C CA . LEU A 1 258 ? -45.394 -9.261 45.861 1.00 89.06 258 LEU A CA 1
ATOM 2024 C C . LEU A 1 258 ? -46.752 -8.954 45.218 1.00 89.06 258 LEU A C 1
ATOM 2026 O O . LEU A 1 258 ? -47.126 -7.785 45.156 1.00 89.06 258 LEU A O 1
ATOM 2030 N N . THR A 1 259 ? -47.4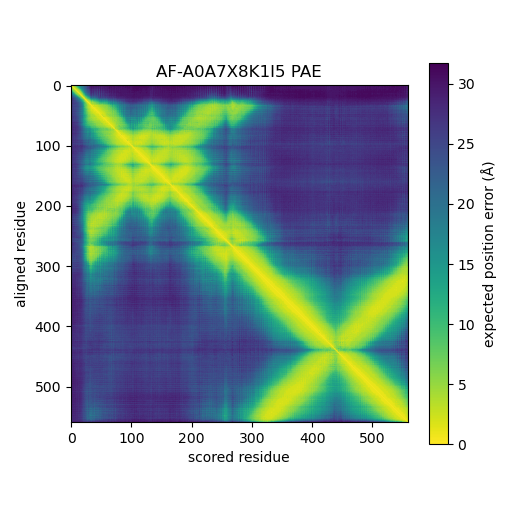86 -9.942 44.691 1.00 86.38 259 THR A N 1
ATOM 2031 C CA . THR A 1 259 ? -48.774 -9.708 44.001 1.00 86.38 259 THR A CA 1
ATOM 2032 C C . THR A 1 259 ? -49.940 -9.531 44.971 1.00 86.38 259 THR A C 1
ATOM 2034 O O . THR A 1 259 ? -50.964 -8.933 44.633 1.00 86.38 259 THR A O 1
ATOM 2037 N N . MET A 1 260 ? -49.758 -9.997 46.202 1.00 80.50 260 MET A N 1
ATOM 2038 C CA . MET A 1 260 ? -50.761 -9.960 47.249 1.00 80.50 260 MET A CA 1
ATOM 2039 C C . MET A 1 260 ? -51.110 -8.548 47.735 1.00 80.50 260 MET A C 1
ATOM 2041 O O . MET A 1 260 ? -50.330 -7.602 47.626 1.00 80.50 260 MET A O 1
ATOM 2045 N N . THR A 1 261 ? -52.291 -8.420 48.338 1.00 78.00 261 THR A N 1
ATOM 2046 C CA . THR A 1 261 ? -52.774 -7.178 48.955 1.00 78.00 261 THR A CA 1
ATOM 2047 C C . THR A 1 261 ? -52.999 -7.406 50.444 1.00 78.00 261 THR A C 1
ATOM 2049 O O . THR A 1 261 ? -53.752 -8.297 50.836 1.00 78.00 261 THR A O 1
ATOM 2052 N N . ILE A 1 262 ? -52.350 -6.605 51.289 1.00 78.88 262 ILE A N 1
ATOM 2053 C CA . ILE A 1 262 ? -52.521 -6.684 52.743 1.00 78.88 262 ILE A CA 1
ATOM 2054 C C . ILE A 1 262 ? -53.640 -5.721 53.139 1.00 78.88 262 ILE A C 1
ATOM 2056 O O . ILE A 1 262 ? -53.424 -4.521 53.273 1.00 78.88 262 ILE A O 1
ATOM 2060 N N . ALA A 1 263 ? -54.850 -6.257 53.304 1.00 74.50 263 ALA A N 1
ATOM 2061 C CA . ALA A 1 263 ? -56.006 -5.509 53.786 1.00 74.50 263 ALA A CA 1
ATOM 2062 C C . ALA A 1 263 ? -56.182 -5.744 55.292 1.00 74.50 263 ALA A C 1
ATOM 2064 O O . ALA A 1 263 ? -56.670 -6.791 55.726 1.00 74.50 263 ALA A O 1
ATOM 2065 N N . VAL A 1 264 ? -55.752 -4.773 56.098 1.00 78.31 264 VAL A N 1
ATOM 2066 C CA . VAL A 1 264 ? -56.001 -4.751 57.543 1.00 78.31 264 VAL A CA 1
ATOM 2067 C C . VAL A 1 264 ? -56.866 -3.539 57.843 1.00 78.31 264 VAL A C 1
ATOM 2069 O O . VAL A 1 264 ? -56.372 -2.422 57.952 1.00 78.31 264 VAL A O 1
ATOM 2072 N N . ASP A 1 265 ? -58.169 -3.771 57.967 1.00 70.00 265 ASP A N 1
ATOM 2073 C CA . ASP A 1 265 ? -59.123 -2.713 58.283 1.00 70.00 265 ASP A CA 1
ATOM 2074 C C . ASP A 1 265 ? -59.006 -2.297 59.753 1.00 70.00 265 ASP A C 1
ATOM 2076 O O . ASP A 1 265 ? -59.108 -3.129 60.665 1.00 70.00 265 ASP A O 1
ATOM 2080 N N . GLY A 1 266 ? -58.847 -0.998 59.992 1.00 71.19 266 GLY A N 1
ATOM 2081 C CA . GLY A 1 266 ? -58.816 -0.411 61.325 1.00 71.19 266 GLY A CA 1
ATOM 2082 C C . GLY A 1 266 ? -58.120 0.944 61.332 1.00 71.19 266 GLY A C 1
ATOM 2083 O O . GLY A 1 266 ? -57.225 1.200 60.536 1.00 71.19 266 GLY A O 1
ATOM 2084 N N . SER A 1 267 ? -58.531 1.814 62.249 1.00 76.31 267 SER A N 1
ATOM 2085 C CA . SER A 1 267 ? -57.847 3.089 62.518 1.00 76.31 267 SER A CA 1
ATOM 2086 C C . SER A 1 267 ? -56.857 2.982 63.685 1.00 76.31 267 SER A C 1
ATOM 2088 O O . SER A 1 267 ? -56.358 3.997 64.160 1.00 76.31 267 SER A O 1
ATOM 2090 N N . ASP A 1 268 ? -56.617 1.760 64.171 1.00 81.06 268 ASP A N 1
ATOM 2091 C CA . ASP A 1 268 ? -55.703 1.450 65.268 1.00 81.06 268 ASP A CA 1
ATOM 2092 C C . ASP A 1 268 ? -54.283 1.145 64.756 1.00 81.06 268 ASP A C 1
ATOM 2094 O O . ASP A 1 268 ? -53.990 1.207 63.556 1.00 81.06 268 ASP A O 1
ATOM 2098 N N . GLU A 1 269 ? -53.374 0.819 65.676 1.00 84.44 269 GLU A N 1
ATOM 2099 C CA . GLU A 1 269 ? -51.960 0.595 65.366 1.00 84.44 269 GLU A CA 1
ATOM 2100 C C . GLU A 1 269 ? -51.747 -0.515 64.323 1.00 84.44 269 GLU A C 1
ATOM 2102 O O . GLU A 1 269 ? -50.816 -0.437 63.520 1.00 84.44 269 GLU A O 1
ATOM 2107 N N . LEU A 1 270 ? -52.619 -1.530 64.290 1.00 84.19 270 LEU A N 1
ATOM 2108 C CA . LEU A 1 270 ? -52.519 -2.627 63.325 1.00 84.19 270 LEU A CA 1
ATOM 2109 C C . LEU A 1 270 ? -52.972 -2.217 61.921 1.00 84.19 270 LEU A C 1
ATOM 2111 O O . LEU A 1 270 ? -52.391 -2.693 60.946 1.00 84.19 270 LEU A O 1
ATOM 2115 N N . GLY A 1 271 ? -53.968 -1.335 61.807 1.00 83.44 271 GLY A N 1
ATOM 2116 C CA . GLY A 1 271 ? -54.368 -0.761 60.520 1.00 83.44 271 GLY A CA 1
ATOM 2117 C C . GLY A 1 271 ? -53.269 0.113 59.913 1.00 83.44 271 GLY A C 1
ATOM 2118 O O . GLY A 1 271 ? -52.917 -0.051 58.745 1.00 83.44 271 GLY A O 1
ATOM 2119 N N . SER A 1 272 ? -52.642 0.968 60.731 1.00 84.69 272 SER A N 1
ATOM 2120 C CA . SER A 1 272 ? -51.484 1.778 60.315 1.00 84.69 272 SER A CA 1
ATOM 2121 C C . SER A 1 272 ? -50.288 0.913 59.886 1.00 84.69 272 SER A C 1
ATOM 2123 O O . SER A 1 272 ? -49.662 1.158 58.848 1.00 84.69 272 SER A O 1
ATOM 2125 N N . LEU A 1 273 ? -50.005 -0.158 60.638 1.00 86.31 273 LEU A N 1
ATOM 2126 C CA . LEU A 1 273 ? -48.968 -1.126 60.284 1.00 86.31 273 LEU A CA 1
ATOM 2127 C C . LEU A 1 273 ? -49.279 -1.843 58.960 1.00 86.31 273 LEU A C 1
ATOM 2129 O O . LEU A 1 273 ? -48.384 -1.981 58.131 1.00 86.31 273 LEU A O 1
ATOM 2133 N N . GLY A 1 274 ? -50.534 -2.240 58.724 1.00 87.12 274 GLY A N 1
ATOM 2134 C CA . GLY A 1 274 ? -50.972 -2.836 57.457 1.00 87.12 274 GLY A CA 1
ATOM 2135 C C . GLY A 1 274 ? -50.802 -1.905 56.259 1.00 87.12 274 GLY A C 1
ATOM 2136 O O . GLY A 1 274 ? -50.269 -2.330 55.235 1.00 87.12 274 GLY A O 1
ATOM 2137 N N . ALA A 1 275 ? -51.166 -0.627 56.402 1.00 86.31 275 ALA A N 1
ATOM 2138 C CA . ALA A 1 275 ? -50.967 0.380 55.360 1.00 86.31 275 ALA A CA 1
ATOM 2139 C C . ALA A 1 275 ? -49.477 0.588 55.033 1.00 86.31 275 ALA A C 1
ATOM 2141 O O . ALA A 1 275 ? -49.090 0.619 53.865 1.00 86.31 275 ALA A O 1
ATOM 2142 N N . SER A 1 276 ? -48.631 0.662 56.065 1.00 87.75 276 SER A N 1
ATOM 2143 C CA . SER A 1 276 ? -47.177 0.808 55.912 1.00 87.75 276 SER A CA 1
ATOM 2144 C C . SER A 1 276 ? -46.554 -0.414 55.228 1.00 87.75 276 SER A C 1
ATOM 2146 O O . SER A 1 276 ? -45.701 -0.279 54.352 1.00 87.75 276 SER A O 1
ATOM 2148 N N . PHE A 1 277 ? -47.026 -1.616 55.573 1.00 87.31 277 PHE A N 1
ATOM 2149 C CA . PHE A 1 277 ? -46.606 -2.854 54.921 1.00 87.31 277 PHE A CA 1
ATOM 2150 C C . PHE A 1 277 ? -47.048 -2.907 53.451 1.00 87.31 277 PHE A C 1
ATOM 2152 O O . PHE A 1 277 ? -46.278 -3.329 52.592 1.00 87.31 277 PHE A O 1
ATOM 2159 N N . GLY A 1 278 ? -48.258 -2.432 53.140 1.00 86.44 278 GLY A N 1
ATOM 2160 C CA . GLY A 1 278 ? -48.747 -2.306 51.765 1.00 86.44 278 GLY A CA 1
ATOM 2161 C C . GLY A 1 278 ? -47.897 -1.357 50.915 1.00 86.44 278 GLY A C 1
ATOM 2162 O O . GLY A 1 278 ? -47.542 -1.701 49.789 1.00 86.44 278 GLY A O 1
ATOM 2163 N N . LEU A 1 279 ? -47.502 -0.205 51.471 1.00 88.75 279 LEU A N 1
ATOM 2164 C CA . LEU A 1 279 ? -46.570 0.721 50.812 1.00 88.75 279 LEU A CA 1
ATOM 2165 C C . LEU A 1 279 ? -45.214 0.062 50.530 1.00 88.75 279 LEU A C 1
ATOM 2167 O O . LEU A 1 279 ? -44.697 0.182 49.424 1.00 88.75 279 LEU A O 1
ATOM 2171 N N . MET A 1 280 ? -44.662 -0.681 51.493 1.00 89.00 280 MET A N 1
ATOM 2172 C CA . MET A 1 280 ? -43.405 -1.410 51.301 1.00 89.00 280 MET A CA 1
ATOM 2173 C C . MET A 1 280 ? -43.500 -2.430 50.155 1.00 89.00 280 MET A C 1
ATOM 2175 O O . MET A 1 280 ? -42.612 -2.472 49.308 1.00 89.00 280 MET A O 1
ATOM 2179 N N . ILE A 1 281 ? -44.574 -3.228 50.100 1.00 90.00 281 ILE A N 1
ATOM 2180 C CA . ILE A 1 281 ? -44.786 -4.216 49.027 1.00 90.00 281 ILE A CA 1
ATOM 2181 C C . ILE A 1 281 ? -44.911 -3.535 47.659 1.00 90.00 281 ILE A C 1
ATOM 2183 O O . ILE A 1 281 ? -44.336 -4.025 46.688 1.00 90.00 281 ILE A O 1
ATOM 2187 N N . ASN A 1 282 ? -45.605 -2.396 47.574 1.00 89.25 282 ASN A N 1
ATOM 2188 C CA . ASN A 1 282 ? -45.711 -1.635 46.328 1.00 89.25 282 ASN A CA 1
ATOM 2189 C C . ASN A 1 282 ? -44.352 -1.098 45.861 1.00 89.25 282 ASN A C 1
ATOM 2191 O O . ASN A 1 282 ? -43.996 -1.309 44.705 1.00 89.25 282 ASN A O 1
ATOM 2195 N N . ASN A 1 283 ? -43.563 -0.499 46.756 1.00 90.62 283 ASN A N 1
ATOM 2196 C CA . ASN A 1 283 ? -42.225 -0.007 46.413 1.00 90.62 283 ASN A CA 1
ATOM 2197 C C . ASN A 1 283 ? -41.301 -1.150 45.958 1.00 90.62 283 ASN A C 1
ATOM 2199 O O . ASN A 1 283 ? -40.559 -1.005 44.992 1.00 90.62 283 ASN A O 1
ATOM 2203 N N . LEU A 1 284 ? -41.362 -2.315 46.616 1.00 90.25 284 LEU A N 1
ATOM 2204 C CA . LEU A 1 284 ? -40.616 -3.496 46.173 1.00 90.25 284 LEU A CA 1
ATOM 2205 C C . LEU A 1 284 ? -41.065 -3.961 44.781 1.00 90.25 284 LEU A C 1
ATOM 2207 O O . LEU A 1 284 ? -40.230 -4.363 43.976 1.00 90.25 284 LEU A O 1
ATOM 2211 N N . ARG A 1 285 ? -42.366 -3.891 44.477 1.00 90.25 285 ARG A N 1
ATOM 2212 C CA . ARG A 1 285 ? -42.901 -4.246 43.157 1.00 90.25 285 ARG A CA 1
ATOM 2213 C C . ARG A 1 285 ? -42.379 -3.304 42.067 1.00 90.25 285 ARG A C 1
ATOM 2215 O O . ARG A 1 285 ? -42.002 -3.790 41.006 1.00 90.25 285 ARG A O 1
ATOM 2222 N N . GLU A 1 286 ? -42.318 -2.000 42.337 1.00 91.75 286 GLU A N 1
ATOM 2223 C CA . GLU A 1 286 ? -41.731 -1.010 41.420 1.00 91.75 286 GLU A CA 1
ATOM 2224 C C . GLU A 1 286 ? -40.248 -1.294 41.156 1.00 91.75 286 GLU A C 1
ATOM 2226 O O . GLU A 1 286 ? -39.847 -1.390 39.999 1.00 91.75 286 GLU A O 1
ATOM 2231 N N . VAL A 1 287 ? -39.455 -1.550 42.204 1.00 91.25 287 VAL A N 1
ATOM 2232 C CA . VAL A 1 287 ? -38.031 -1.904 42.058 1.00 91.25 287 VAL A CA 1
ATOM 2233 C C . VAL A 1 287 ? -37.847 -3.170 41.216 1.00 91.25 287 VAL A C 1
ATOM 2235 O O . VAL A 1 287 ? -36.978 -3.215 40.349 1.00 91.25 287 VAL A O 1
ATOM 2238 N N . ILE A 1 288 ? -38.660 -4.209 41.434 1.00 91.50 288 ILE A N 1
ATOM 2239 C CA . ILE A 1 288 ? -38.582 -5.444 40.638 1.00 91.50 288 ILE A CA 1
ATOM 2240 C C . ILE A 1 288 ? -38.955 -5.194 39.170 1.00 91.50 288 ILE A C 1
ATOM 2242 O O . ILE A 1 288 ? -38.328 -5.775 38.282 1.00 91.50 288 ILE A O 1
ATOM 2246 N N . GLU A 1 289 ? -39.932 -4.330 38.895 1.00 92.19 289 GLU A N 1
ATOM 2247 C CA . GLU A 1 289 ? -40.296 -3.964 37.523 1.00 92.19 289 GLU A CA 1
ATOM 2248 C C . GLU A 1 289 ? -39.175 -3.168 36.832 1.00 92.19 289 GLU A C 1
ATOM 2250 O O . GLU A 1 289 ? -38.829 -3.479 35.692 1.00 92.19 289 GLU A O 1
ATOM 2255 N N . GLU A 1 290 ? -38.530 -2.224 37.527 1.00 93.00 290 GLU A N 1
ATOM 2256 C CA . GLU A 1 290 ? -37.348 -1.515 37.013 1.00 93.00 290 GLU A CA 1
ATOM 2257 C C . GLU A 1 290 ? -36.181 -2.472 36.732 1.00 93.00 290 GLU A C 1
ATOM 2259 O O . GLU A 1 290 ? -35.567 -2.410 35.665 1.00 93.00 290 GLU A O 1
ATOM 2264 N N . VAL A 1 291 ? -35.900 -3.413 37.642 1.00 93.19 291 VAL A N 1
ATOM 2265 C CA . VAL A 1 291 ? -34.858 -4.437 37.448 1.00 93.19 291 VAL A CA 1
ATOM 2266 C C . VAL A 1 291 ? -35.167 -5.308 36.231 1.00 93.19 291 VAL A C 1
ATOM 2268 O O . VAL A 1 291 ? -34.276 -5.592 35.429 1.00 93.19 291 VAL A O 1
ATOM 2271 N N . LYS A 1 292 ? -36.427 -5.715 36.052 1.00 91.38 292 LYS A N 1
ATOM 2272 C CA . LYS A 1 292 ? -36.868 -6.501 34.894 1.00 91.38 292 LYS A CA 1
ATOM 2273 C C . LYS A 1 292 ? -36.704 -5.723 33.587 1.00 91.38 292 LYS A C 1
ATOM 2275 O O . LYS A 1 292 ? -36.222 -6.293 32.608 1.00 91.38 292 LYS A O 1
ATOM 2280 N N . GLN A 1 293 ? -37.062 -4.439 33.566 1.00 92.88 293 GLN A N 1
ATOM 2281 C CA . GLN A 1 293 ? -36.843 -3.571 32.405 1.00 92.88 293 GLN A CA 1
ATOM 2282 C C . GLN A 1 293 ? -35.349 -3.394 32.110 1.00 92.88 293 GLN A C 1
ATOM 2284 O O . GLN A 1 293 ? -34.935 -3.543 30.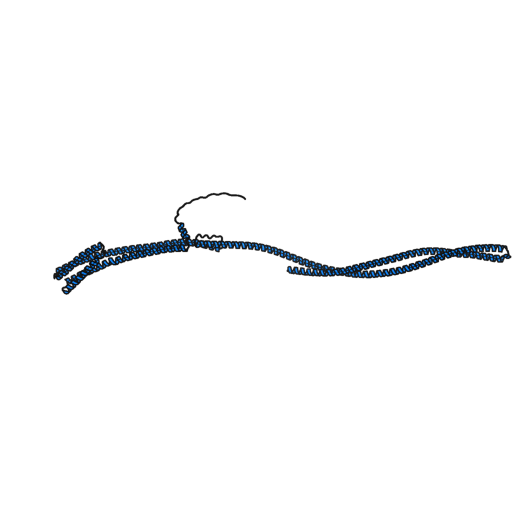961 1.00 92.88 293 GLN A O 1
ATOM 2289 N N . GLY A 1 294 ? -34.521 -3.173 33.135 1.00 91.75 294 GLY A N 1
ATOM 2290 C CA . GLY A 1 294 ? -33.066 -3.080 32.992 1.00 91.75 294 GLY A CA 1
ATOM 2291 C C . GLY A 1 294 ? -32.426 -4.368 32.460 1.00 91.75 294 GLY A C 1
ATOM 2292 O O . GLY A 1 294 ? -31.538 -4.316 31.605 1.00 91.75 294 GLY A O 1
ATOM 2293 N N . ALA A 1 295 ? -32.907 -5.534 32.902 1.00 93.25 295 ALA A N 1
ATOM 2294 C CA . ALA A 1 295 ? -32.465 -6.832 32.395 1.00 93.25 295 ALA A CA 1
ATOM 2295 C C . ALA A 1 295 ? -32.870 -7.047 30.926 1.00 93.25 295 ALA A C 1
ATOM 2297 O O . ALA A 1 295 ? -32.053 -7.505 30.128 1.00 93.25 295 ALA A O 1
ATOM 2298 N N . ALA A 1 296 ? -34.098 -6.671 30.548 1.00 91.56 296 ALA A N 1
ATOM 2299 C CA . ALA A 1 296 ? -34.554 -6.730 29.161 1.00 91.56 296 ALA A CA 1
ATOM 2300 C C . ALA A 1 296 ? -33.730 -5.803 28.252 1.00 91.56 296 ALA A C 1
ATOM 2302 O O . ALA A 1 296 ? -33.282 -6.228 27.190 1.00 91.56 296 ALA A O 1
ATOM 2303 N N . GLN A 1 297 ? -33.453 -4.574 28.698 1.00 92.44 297 GLN A N 1
ATOM 2304 C CA . GLN A 1 297 ? -32.594 -3.637 27.972 1.00 92.44 297 GLN A CA 1
ATOM 2305 C C . GLN A 1 297 ? -31.167 -4.180 27.817 1.00 92.44 297 GLN A C 1
ATOM 2307 O O . GLN A 1 297 ? -30.592 -4.101 26.734 1.00 92.44 297 GLN A O 1
ATOM 2312 N N . SER A 1 298 ? -30.605 -4.780 28.870 1.00 93.50 298 SER A N 1
ATOM 2313 C CA . SER A 1 298 ? -29.276 -5.407 28.808 1.00 93.50 298 SER A CA 1
ATOM 2314 C C . SER A 1 298 ? -29.229 -6.561 27.805 1.00 93.50 298 SER A C 1
ATOM 2316 O O . SER A 1 298 ? -28.240 -6.702 27.091 1.00 93.50 298 SER A O 1
ATOM 2318 N N . ALA A 1 299 ? -30.295 -7.363 27.711 1.00 92.56 299 ALA A N 1
ATOM 2319 C CA . ALA A 1 299 ? -30.390 -8.433 26.720 1.00 92.56 299 ALA A CA 1
ATOM 2320 C C . ALA A 1 299 ? -30.412 -7.891 25.280 1.00 92.56 299 ALA A C 1
ATOM 2322 O O . ALA A 1 299 ? -29.753 -8.457 24.411 1.00 92.56 299 ALA A O 1
ATOM 2323 N N . VAL A 1 300 ? -31.107 -6.773 25.035 1.00 93.69 300 VAL A N 1
ATOM 2324 C CA . VAL A 1 300 ? -31.110 -6.097 23.724 1.00 93.69 300 VAL A CA 1
ATOM 2325 C C . VAL A 1 300 ? -29.713 -5.586 23.365 1.00 93.69 300 VAL A C 1
ATOM 2327 O O . VAL A 1 300 ? -29.221 -5.873 22.278 1.00 93.69 300 VAL A O 1
ATOM 2330 N N . VAL A 1 301 ? -29.038 -4.900 24.293 1.00 93.25 301 VAL A N 1
ATOM 2331 C CA . VAL A 1 301 ? -27.673 -4.384 24.078 1.00 93.25 301 VAL A CA 1
ATOM 2332 C C . VAL A 1 301 ? -26.674 -5.518 23.832 1.00 93.25 301 VAL A C 1
ATOM 2334 O O . VAL A 1 301 ? -25.778 -5.381 23.004 1.00 93.25 301 VAL A O 1
ATOM 2337 N N . ALA A 1 302 ? -26.815 -6.651 24.524 1.00 93.88 302 ALA A N 1
ATOM 2338 C CA . ALA A 1 302 ? -25.966 -7.817 24.299 1.00 93.88 302 ALA A CA 1
ATOM 2339 C C . ALA A 1 302 ? -26.148 -8.406 22.889 1.00 93.88 302 ALA A C 1
ATOM 2341 O O . ALA A 1 302 ? -25.164 -8.825 22.278 1.00 93.88 302 ALA A O 1
ATOM 2342 N N . GLU A 1 303 ? -27.373 -8.411 22.356 1.00 91.81 303 GLU A N 1
ATOM 2343 C CA . GLU A 1 303 ? -27.641 -8.878 20.992 1.00 91.81 303 GLU A CA 1
ATOM 2344 C C . GLU A 1 303 ? -27.099 -7.901 19.937 1.00 91.81 303 GLU A C 1
ATOM 2346 O O . GLU A 1 303 ? -26.445 -8.338 18.989 1.00 91.81 303 GLU A O 1
ATOM 2351 N N . GLU A 1 304 ? -27.262 -6.587 20.136 1.00 93.69 304 GLU A N 1
ATOM 2352 C CA . GLU A 1 304 ? -26.612 -5.571 19.290 1.00 93.69 304 GLU A CA 1
ATOM 2353 C C . GLU A 1 304 ? -25.085 -5.705 19.323 1.00 93.69 304 GLU A C 1
ATOM 2355 O O . GLU A 1 304 ? -24.429 -5.667 18.283 1.00 93.69 304 GLU A O 1
ATOM 2360 N N . LEU A 1 305 ? -24.496 -5.923 20.503 1.00 93.75 305 LEU A N 1
ATOM 2361 C CA . LEU A 1 305 ? -23.060 -6.155 20.638 1.00 93.75 305 LEU A CA 1
ATOM 2362 C C . LEU A 1 305 ? -22.624 -7.422 19.894 1.00 93.75 305 LEU A C 1
ATOM 2364 O O . LEU A 1 305 ? -21.591 -7.406 19.227 1.00 93.75 305 LEU A O 1
ATOM 2368 N N . ARG A 1 306 ? -23.402 -8.509 19.972 1.00 92.81 306 ARG A N 1
ATOM 2369 C CA . ARG A 1 306 ? -23.133 -9.749 19.231 1.00 92.81 306 ARG A CA 1
ATOM 2370 C C . ARG A 1 306 ? -23.128 -9.499 17.724 1.00 92.81 306 ARG A C 1
ATOM 2372 O O . ARG A 1 306 ? -22.244 -10.007 17.036 1.00 92.81 306 ARG A O 1
ATOM 2379 N N . GLN A 1 307 ? -24.081 -8.715 17.220 1.00 94.19 307 GLN A N 1
ATOM 2380 C CA . GLN A 1 307 ? -24.123 -8.322 15.813 1.00 94.19 307 GLN A CA 1
ATOM 2381 C C . GLN A 1 307 ? -22.910 -7.461 15.434 1.00 94.19 307 GLN A C 1
ATOM 2383 O O . GLN A 1 307 ? -22.214 -7.794 14.478 1.00 94.19 307 GLN A O 1
ATOM 2388 N N . ASN A 1 308 ? -22.595 -6.427 16.216 1.00 93.94 308 ASN A N 1
ATOM 2389 C CA . ASN A 1 308 ? -21.440 -5.560 15.971 1.00 93.94 308 ASN A CA 1
ATOM 2390 C C . ASN A 1 308 ? -20.118 -6.342 15.981 1.00 93.94 308 ASN A C 1
ATOM 2392 O O . ASN A 1 308 ? -19.245 -6.092 15.156 1.00 93.94 308 ASN A O 1
ATOM 2396 N N . LEU A 1 309 ? -19.964 -7.319 16.882 1.00 93.12 309 LEU A N 1
ATOM 2397 C CA . LEU A 1 309 ? -18.797 -8.205 16.914 1.00 93.12 309 LEU A CA 1
ATOM 2398 C C . LEU A 1 309 ? -18.734 -9.127 15.690 1.00 93.12 309 LEU A C 1
ATOM 2400 O O . LEU A 1 309 ? -17.645 -9.406 15.195 1.00 93.12 309 LEU A O 1
ATOM 2404 N N . HIS A 1 310 ? -19.879 -9.590 15.184 1.00 91.94 310 HIS A N 1
ATOM 2405 C CA . HIS A 1 310 ? -19.936 -10.380 13.956 1.00 91.94 310 HIS A CA 1
ATOM 2406 C C . HIS A 1 310 ? -19.539 -9.550 12.724 1.00 91.94 310 HIS A C 1
ATOM 2408 O O . HIS A 1 310 ? -18.730 -9.996 11.906 1.00 91.94 310 HIS A O 1
ATOM 2414 N N . GLU A 1 311 ? -20.043 -8.319 12.623 1.00 92.50 311 GLU A N 1
ATOM 2415 C CA . GLU A 1 311 ? -19.660 -7.368 11.575 1.00 92.50 311 GLU A CA 1
ATOM 2416 C C . GLU A 1 311 ? -18.171 -7.003 11.673 1.00 92.50 311 GLU A C 1
ATOM 2418 O O . GLU A 1 311 ? -17.464 -7.046 10.666 1.00 92.50 311 GLU A O 1
ATOM 2423 N N . ALA A 1 312 ? -17.659 -6.750 12.883 1.00 92.81 312 ALA A N 1
ATOM 2424 C CA . ALA A 1 312 ? -16.240 -6.493 13.123 1.00 92.81 312 ALA A CA 1
ATOM 2425 C C . ALA A 1 312 ? -15.353 -7.685 12.727 1.00 92.81 312 ALA A C 1
ATOM 2427 O O . ALA A 1 312 ? -14.299 -7.484 12.128 1.00 92.81 312 ALA A O 1
ATOM 2428 N N . GLY A 1 313 ? -15.784 -8.920 13.008 1.00 92.25 313 GLY A N 1
ATOM 2429 C CA . GLY A 1 313 ? -15.080 -10.131 12.575 1.00 92.25 313 GLY A CA 1
ATOM 2430 C C . GLY A 1 313 ? -15.010 -10.255 11.051 1.00 92.25 313 GLY A C 1
ATOM 2431 O O . GLY A 1 313 ? -13.942 -10.506 10.502 1.00 92.25 313 GLY A O 1
ATOM 2432 N N . THR A 1 314 ? -16.122 -9.988 10.361 1.00 92.56 314 THR A N 1
ATOM 2433 C CA . THR A 1 314 ? -16.187 -10.006 8.887 1.00 92.56 314 THR A CA 1
ATOM 2434 C C . THR A 1 314 ? -15.315 -8.903 8.270 1.00 92.56 314 THR A C 1
ATOM 2436 O O . THR A 1 314 ? -14.624 -9.114 7.269 1.00 92.56 314 THR A O 1
ATOM 2439 N N . ALA A 1 315 ? -15.312 -7.713 8.878 1.00 92.88 315 ALA A N 1
ATOM 2440 C CA . ALA A 1 315 ? -14.458 -6.607 8.463 1.00 92.88 315 ALA A CA 1
ATOM 2441 C C . ALA A 1 315 ? -12.971 -6.937 8.663 1.00 92.88 315 ALA A C 1
ATOM 2443 O O . ALA A 1 315 ? -12.171 -6.681 7.767 1.00 92.88 315 ALA A O 1
ATOM 2444 N N . ALA A 1 316 ? -12.605 -7.556 9.789 1.00 91.00 316 ALA A N 1
ATOM 2445 C CA . ALA A 1 316 ? -11.240 -8.009 10.047 1.00 91.00 316 ALA A CA 1
ATOM 2446 C C . ALA A 1 316 ? -10.778 -9.060 9.023 1.00 91.00 316 ALA A C 1
ATOM 2448 O O . ALA A 1 316 ? -9.659 -8.976 8.524 1.00 91.00 316 ALA A O 1
ATOM 2449 N N . GLU A 1 317 ? -11.647 -10.002 8.646 1.00 89.94 317 GLU A N 1
ATOM 2450 C CA . GLU A 1 317 ? -11.359 -10.994 7.602 1.00 89.94 317 GLU A CA 1
ATOM 2451 C C . GLU A 1 317 ? -11.142 -10.332 6.230 1.00 89.94 317 GLU A C 1
ATOM 2453 O O . GLU A 1 317 ? -10.205 -10.669 5.508 1.00 89.94 317 GLU A O 1
ATOM 2458 N N . SER A 1 318 ? -11.945 -9.315 5.902 1.00 91.50 318 SER A N 1
ATOM 2459 C CA . SER A 1 318 ? -11.782 -8.526 4.672 1.00 91.50 318 SER A CA 1
ATOM 2460 C C . SER A 1 318 ? -10.470 -7.736 4.653 1.00 91.50 318 SER A C 1
ATOM 2462 O O . SER A 1 318 ? -9.803 -7.683 3.622 1.00 91.50 318 SER A O 1
ATOM 2464 N N . VAL A 1 319 ? -10.078 -7.148 5.789 1.00 91.31 319 VAL A N 1
ATOM 2465 C CA . VAL A 1 319 ? -8.786 -6.458 5.944 1.00 91.31 319 VAL A CA 1
ATOM 2466 C C . VAL A 1 319 ? -7.630 -7.437 5.764 1.00 91.31 319 VAL A C 1
ATOM 2468 O O . VAL A 1 319 ? -6.687 -7.127 5.043 1.00 91.31 319 VAL A O 1
ATOM 2471 N N . ASN A 1 320 ? -7.720 -8.632 6.350 1.00 89.88 320 ASN A N 1
ATOM 2472 C CA . ASN A 1 320 ? -6.690 -9.656 6.206 1.00 89.88 320 ASN A CA 1
ATOM 2473 C C . ASN A 1 320 ? -6.515 -10.091 4.740 1.00 89.88 320 ASN A C 1
ATOM 2475 O O . ASN A 1 320 ? -5.393 -10.158 4.244 1.00 89.88 320 ASN A O 1
ATOM 2479 N N . ASN A 1 321 ? -7.618 -10.303 4.015 1.00 90.88 321 ASN A N 1
ATOM 2480 C CA . ASN A 1 321 ? -7.565 -10.610 2.582 1.00 90.88 321 ASN A CA 1
ATOM 2481 C C . ASN A 1 321 ? -6.937 -9.461 1.776 1.00 90.88 321 ASN A C 1
ATOM 2483 O O . ASN A 1 321 ? -6.067 -9.699 0.945 1.00 90.88 321 ASN A O 1
ATOM 2487 N N . ALA A 1 322 ? -7.310 -8.209 2.064 1.00 92.94 322 ALA A N 1
ATOM 2488 C CA . ALA A 1 322 ? -6.718 -7.048 1.401 1.00 92.94 322 ALA A CA 1
ATOM 2489 C C . ALA A 1 322 ? -5.204 -6.931 1.662 1.00 92.94 322 ALA A C 1
ATOM 2491 O O . ALA A 1 322 ? -4.453 -6.546 0.771 1.00 92.94 322 ALA A O 1
ATOM 2492 N N . ILE A 1 323 ? -4.737 -7.291 2.859 1.00 93.31 323 ILE A N 1
ATOM 2493 C CA . ILE A 1 323 ? -3.306 -7.321 3.193 1.00 93.31 323 ILE A CA 1
ATOM 2494 C C . ILE A 1 323 ? -2.578 -8.423 2.416 1.00 93.31 323 ILE A C 1
ATOM 2496 O O . ILE A 1 323 ? -1.471 -8.195 1.928 1.00 93.31 323 ILE A O 1
ATOM 2500 N N . GLN A 1 324 ? -3.194 -9.596 2.248 1.00 90.19 324 GLN A N 1
ATOM 2501 C CA . GLN A 1 324 ? -2.635 -10.658 1.404 1.00 90.19 324 GLN A CA 1
ATOM 2502 C C . GLN A 1 324 ? -2.512 -10.216 -0.059 1.00 90.19 324 GLN A C 1
ATOM 2504 O O . GLN A 1 324 ? -1.483 -10.474 -0.685 1.00 90.19 324 GLN A O 1
ATOM 2509 N N . ASP A 1 325 ? -3.508 -9.495 -0.580 1.00 93.44 325 ASP A N 1
ATOM 2510 C CA . ASP A 1 325 ? -3.455 -8.919 -1.927 1.00 93.44 325 ASP A CA 1
ATOM 2511 C C . ASP A 1 325 ? -2.331 -7.877 -2.056 1.00 93.44 325 ASP A C 1
ATOM 2513 O O . ASP A 1 325 ? -1.617 -7.863 -3.060 1.00 93.44 325 ASP A O 1
ATOM 2517 N N . VAL A 1 326 ? -2.113 -7.044 -1.029 1.00 93.94 326 VAL A N 1
ATOM 2518 C CA . VAL A 1 326 ? -0.979 -6.102 -0.983 1.00 93.94 326 VAL A CA 1
ATOM 2519 C C . VAL A 1 326 ? 0.355 -6.850 -1.001 1.00 93.94 326 VAL A C 1
ATOM 2521 O O . VAL A 1 326 ? 1.223 -6.507 -1.799 1.00 93.94 326 VAL A O 1
ATOM 2524 N N . ALA A 1 327 ? 0.516 -7.910 -0.202 1.00 92.25 327 ALA A N 1
ATOM 2525 C CA . ALA A 1 327 ? 1.735 -8.724 -0.199 1.00 92.25 327 ALA A CA 1
ATOM 2526 C C . ALA A 1 327 ? 2.001 -9.395 -1.560 1.00 92.25 327 ALA A C 1
ATOM 2528 O O . ALA A 1 327 ? 3.149 -9.489 -2.009 1.00 92.25 327 ALA A O 1
ATOM 2529 N N . ALA A 1 328 ? 0.948 -9.876 -2.227 1.00 91.88 328 ALA A N 1
ATOM 2530 C CA . ALA A 1 328 ? 1.049 -10.451 -3.564 1.00 91.88 328 ALA A CA 1
ATOM 2531 C C . ALA A 1 328 ? 1.443 -9.385 -4.599 1.00 91.88 328 ALA A C 1
ATOM 2533 O O . ALA A 1 328 ? 2.386 -9.594 -5.363 1.00 91.88 328 ALA A O 1
ATOM 2534 N N . GLY A 1 329 ? 0.787 -8.221 -4.570 1.00 95.06 329 GLY A N 1
ATOM 2535 C CA . GLY A 1 329 ? 1.094 -7.093 -5.448 1.00 95.06 329 GLY A CA 1
ATOM 2536 C C . GLY A 1 329 ? 2.514 -6.558 -5.257 1.00 95.06 329 GLY A C 1
ATOM 2537 O O . GLY A 1 329 ? 3.199 -6.268 -6.235 1.00 95.06 329 GLY A O 1
ATOM 2538 N N . ALA A 1 330 ? 2.996 -6.500 -4.017 1.00 94.69 330 ALA A N 1
ATOM 2539 C CA . ALA A 1 330 ? 4.368 -6.126 -3.693 1.00 94.69 330 ALA A CA 1
ATOM 2540 C C . ALA A 1 330 ? 5.387 -7.115 -4.294 1.00 94.69 330 ALA A C 1
ATOM 2542 O O . ALA A 1 330 ? 6.340 -6.710 -4.960 1.00 94.69 330 ALA A O 1
ATOM 2543 N N . ASN A 1 331 ? 5.148 -8.426 -4.177 1.00 91.81 331 ASN A N 1
ATOM 2544 C CA . ASN A 1 331 ? 5.993 -9.435 -4.830 1.00 91.81 331 ASN A CA 1
ATOM 2545 C C . ASN A 1 331 ? 5.976 -9.327 -6.365 1.00 91.81 331 ASN A C 1
ATOM 2547 O O . ASN A 1 331 ? 7.014 -9.492 -7.012 1.00 91.81 331 ASN A O 1
ATOM 2551 N N . GLU A 1 332 ? 4.820 -9.046 -6.972 1.00 94.25 332 GLU A N 1
ATOM 2552 C CA . GLU A 1 332 ? 4.738 -8.792 -8.415 1.00 94.25 332 GLU A CA 1
ATOM 2553 C C . GLU A 1 332 ? 5.533 -7.545 -8.820 1.00 94.25 332 GLU A C 1
ATOM 2555 O O . GLU A 1 332 ? 6.249 -7.579 -9.823 1.00 94.25 332 GLU A O 1
ATOM 2560 N N . GLN A 1 333 ? 5.476 -6.471 -8.027 1.00 94.19 333 GLN A N 1
ATOM 2561 C CA . GLN A 1 333 ? 6.267 -5.262 -8.264 1.00 94.19 333 GLN A CA 1
ATOM 2562 C C . GLN A 1 333 ? 7.771 -5.524 -8.167 1.00 94.19 333 GLN A C 1
ATOM 2564 O O . GLN A 1 333 ? 8.510 -5.068 -9.041 1.00 94.19 333 GLN A O 1
ATOM 2569 N N . ALA A 1 334 ? 8.231 -6.284 -7.169 1.00 93.19 334 ALA A N 1
ATOM 2570 C CA . ALA A 1 334 ? 9.640 -6.654 -7.033 1.00 93.19 334 ALA A CA 1
ATOM 2571 C C . ALA A 1 334 ? 10.133 -7.460 -8.251 1.00 93.19 334 ALA A C 1
ATOM 2573 O O . ALA A 1 334 ? 11.163 -7.136 -8.847 1.00 93.19 334 ALA A O 1
ATOM 2574 N N . ASN A 1 335 ? 9.349 -8.447 -8.698 1.00 93.12 335 ASN A N 1
ATOM 2575 C CA . ASN A 1 335 ? 9.651 -9.209 -9.914 1.00 93.12 335 ASN A CA 1
ATOM 2576 C C . ASN A 1 335 ? 9.658 -8.319 -11.169 1.00 93.12 335 ASN A C 1
ATOM 2578 O O . ASN A 1 335 ? 10.548 -8.437 -12.014 1.00 93.12 335 ASN A O 1
ATOM 2582 N N . GLY A 1 336 ? 8.692 -7.404 -11.292 1.00 95.50 336 GLY A N 1
ATOM 2583 C CA . GLY A 1 336 ? 8.628 -6.444 -12.393 1.00 95.50 336 GLY A CA 1
ATOM 2584 C C . GLY A 1 336 ? 9.826 -5.490 -12.415 1.00 95.50 336 GLY A C 1
ATOM 2585 O O . GLY A 1 336 ? 10.387 -5.226 -13.479 1.00 95.50 336 GLY A O 1
ATOM 2586 N N . ALA A 1 337 ? 10.269 -5.021 -11.246 1.00 95.12 337 ALA A N 1
ATOM 2587 C CA . ALA A 1 337 ? 11.466 -4.200 -11.094 1.00 95.12 337 ALA A CA 1
ATOM 2588 C C . ALA A 1 337 ? 12.729 -4.964 -11.525 1.00 95.12 337 ALA A C 1
ATOM 2590 O O . ALA A 1 337 ? 13.540 -4.428 -12.285 1.00 95.12 337 ALA A O 1
ATOM 2591 N N . GLN A 1 338 ? 12.862 -6.235 -11.131 1.00 93.00 338 GLN A N 1
ATOM 2592 C CA . GLN A 1 338 ? 13.972 -7.086 -11.565 1.00 93.00 338 GLN A CA 1
ATOM 2593 C C . GLN A 1 338 ? 13.994 -7.264 -13.092 1.00 93.00 338 GLN A C 1
ATOM 2595 O O . GLN A 1 338 ? 15.029 -7.048 -13.725 1.00 93.00 338 GLN A O 1
ATOM 2600 N N . GLN A 1 339 ? 12.853 -7.585 -13.708 1.00 95.31 339 GLN A N 1
ATOM 2601 C CA . GLN A 1 339 ? 12.753 -7.719 -15.168 1.00 95.31 339 GLN A CA 1
ATOM 2602 C C . GLN A 1 339 ? 13.083 -6.407 -15.892 1.00 95.31 339 GLN A C 1
ATOM 2604 O O . GLN A 1 339 ? 13.760 -6.406 -16.923 1.00 95.31 339 GLN A O 1
ATOM 2609 N N . ALA A 1 340 ? 12.642 -5.270 -15.350 1.00 95.00 340 ALA A N 1
ATOM 2610 C CA . ALA A 1 340 ? 12.977 -3.963 -15.898 1.00 95.00 340 ALA A CA 1
ATOM 2611 C C . ALA A 1 340 ? 14.489 -3.683 -15.813 1.00 95.00 340 ALA A C 1
ATOM 2613 O O . ALA A 1 340 ? 15.064 -3.153 -16.766 1.00 95.00 340 ALA A O 1
ATOM 2614 N N . ALA A 1 341 ? 15.154 -4.078 -14.722 1.00 93.94 341 ALA A N 1
ATOM 2615 C CA . ALA A 1 341 ? 16.604 -3.946 -14.582 1.00 93.94 341 ALA A CA 1
ATOM 2616 C C . ALA A 1 341 ? 17.357 -4.790 -15.625 1.00 93.94 341 ALA A C 1
ATOM 2618 O O . ALA A 1 341 ? 18.305 -4.308 -16.252 1.00 93.94 341 ALA A O 1
ATOM 2619 N N . GLU A 1 342 ? 16.906 -6.024 -15.866 1.00 94.50 342 GLU A N 1
ATOM 2620 C CA . GLU A 1 342 ? 17.448 -6.893 -16.916 1.00 94.50 342 GLU A CA 1
ATOM 2621 C C . GLU A 1 342 ? 17.277 -6.270 -18.311 1.00 94.50 342 GLU A C 1
ATOM 2623 O O . GLU A 1 342 ? 18.226 -6.235 -19.099 1.00 94.50 342 GLU A O 1
ATOM 2628 N N . MET A 1 343 ? 16.107 -5.690 -18.596 1.00 94.81 343 MET A N 1
ATOM 2629 C CA . MET A 1 343 ? 15.840 -4.991 -19.857 1.00 94.81 343 MET A CA 1
ATOM 2630 C C . MET A 1 343 ? 16.754 -3.771 -20.048 1.00 94.81 343 MET A C 1
ATOM 2632 O O . MET A 1 343 ? 17.250 -3.528 -21.148 1.00 94.81 343 MET A O 1
ATOM 2636 N N . ILE A 1 344 ? 17.022 -3.013 -18.982 1.00 95.75 344 ILE A N 1
ATOM 2637 C CA . ILE A 1 344 ? 17.952 -1.877 -19.023 1.00 95.75 344 ILE A CA 1
ATOM 2638 C C . ILE A 1 344 ? 19.382 -2.338 -19.315 1.00 95.75 344 ILE A C 1
ATOM 2640 O O . ILE A 1 344 ? 20.070 -1.710 -20.123 1.00 95.75 344 ILE A O 1
ATOM 2644 N N . ASN A 1 345 ? 19.821 -3.451 -18.725 1.00 93.38 345 ASN A N 1
ATOM 2645 C CA . ASN A 1 345 ? 21.119 -4.040 -19.055 1.00 93.38 345 ASN A CA 1
ATOM 2646 C C . ASN A 1 345 ? 21.200 -4.433 -20.534 1.00 93.38 345 ASN A C 1
ATOM 2648 O O . ASN A 1 345 ? 22.198 -4.131 -21.188 1.00 93.38 345 ASN A O 1
ATOM 2652 N N . TYR A 1 346 ? 20.138 -5.030 -21.080 1.00 95.56 346 TYR A N 1
ATOM 2653 C CA . TYR A 1 346 ? 20.063 -5.353 -22.503 1.00 95.56 346 TYR A CA 1
ATOM 2654 C C . TYR A 1 346 ? 20.134 -4.100 -23.393 1.00 95.56 346 TYR A C 1
ATOM 2656 O O . TYR A 1 346 ? 20.886 -4.077 -24.368 1.00 95.56 346 TYR A O 1
ATOM 2664 N N . ILE A 1 347 ? 19.418 -3.025 -23.038 1.00 95.06 347 ILE A N 1
ATOM 2665 C CA . ILE A 1 347 ? 19.482 -1.745 -23.765 1.00 95.06 347 ILE A CA 1
ATOM 2666 C C . ILE A 1 347 ? 20.906 -1.180 -23.745 1.00 95.06 347 ILE A C 1
ATOM 2668 O O . ILE A 1 347 ? 21.408 -0.769 -24.789 1.00 95.06 347 ILE A O 1
ATOM 2672 N N . ASN A 1 348 ? 21.572 -1.178 -22.588 1.00 93.56 348 ASN A N 1
ATOM 2673 C CA . ASN A 1 348 ? 22.937 -0.664 -22.476 1.00 93.56 348 ASN A CA 1
ATOM 2674 C C . ASN A 1 348 ? 23.914 -1.453 -23.366 1.00 93.56 348 ASN A C 1
ATOM 2676 O O . ASN A 1 348 ? 24.691 -0.837 -24.094 1.00 93.56 348 ASN A O 1
ATOM 2680 N N . GLN A 1 349 ? 23.814 -2.788 -23.389 1.00 94.50 349 GLN A N 1
ATOM 2681 C CA . GLN A 1 349 ? 24.617 -3.637 -24.281 1.00 94.50 349 GLN A CA 1
ATOM 2682 C C . GLN A 1 349 ? 24.334 -3.350 -25.764 1.00 94.50 349 GLN A C 1
ATOM 2684 O O . GLN A 1 349 ? 25.257 -3.264 -26.573 1.00 94.50 349 GLN A O 1
ATOM 2689 N N . ALA A 1 350 ? 23.065 -3.159 -26.137 1.00 94.75 350 ALA A N 1
ATOM 2690 C CA . ALA A 1 350 ? 22.692 -2.829 -27.510 1.00 94.75 350 ALA A CA 1
ATOM 2691 C C . ALA A 1 350 ? 23.231 -1.454 -27.948 1.00 94.75 350 ALA A C 1
ATOM 2693 O O . ALA A 1 350 ? 23.659 -1.288 -29.093 1.00 94.75 350 ALA A O 1
ATOM 2694 N N . VAL A 1 351 ? 23.240 -0.464 -27.049 1.00 94.94 351 VAL A N 1
ATOM 2695 C CA . VAL A 1 351 ? 23.825 0.855 -27.329 1.00 94.94 351 VAL A CA 1
ATOM 2696 C C . VAL A 1 351 ? 25.346 0.773 -27.462 1.00 94.94 351 VAL A C 1
ATOM 2698 O O . VAL A 1 351 ? 25.904 1.412 -28.354 1.00 94.94 351 VAL A O 1
ATOM 2701 N N . GLU A 1 352 ? 26.012 -0.033 -26.636 1.00 92.56 352 GLU A N 1
ATOM 2702 C CA . GLU A 1 352 ? 27.455 -0.275 -26.737 1.00 92.56 352 GLU A CA 1
ATOM 2703 C C . GLU A 1 352 ? 27.825 -0.910 -28.087 1.00 92.56 352 GLU A C 1
ATOM 2705 O O . GLU A 1 352 ? 28.663 -0.367 -28.808 1.00 92.56 352 GLU A O 1
ATOM 2710 N N . ALA A 1 353 ? 27.109 -1.957 -28.508 1.00 93.19 353 ALA A N 1
ATOM 2711 C CA . ALA A 1 353 ? 27.290 -2.569 -29.827 1.00 93.19 353 ALA A CA 1
ATOM 2712 C C . ALA A 1 353 ? 27.043 -1.574 -30.981 1.00 93.19 353 ALA A C 1
ATOM 2714 O O . ALA A 1 353 ? 27.774 -1.554 -31.974 1.00 93.19 353 ALA A O 1
ATOM 2715 N N . ASN A 1 354 ? 26.044 -0.694 -30.849 1.00 93.62 354 ASN A N 1
ATOM 2716 C CA . ASN A 1 354 ? 25.819 0.381 -31.819 1.00 93.62 354 ASN A CA 1
ATOM 2717 C C . ASN A 1 354 ? 26.978 1.386 -31.857 1.00 93.62 354 ASN A C 1
ATOM 2719 O O . ASN A 1 354 ? 27.323 1.866 -32.936 1.00 93.62 354 ASN A O 1
ATOM 2723 N N . SER A 1 355 ? 27.583 1.704 -30.712 1.00 93.19 355 SER A N 1
ATOM 2724 C CA . SER A 1 355 ? 28.750 2.590 -30.630 1.00 93.19 355 SER A CA 1
ATOM 2725 C C . SER A 1 355 ? 29.950 2.009 -31.387 1.00 93.19 355 SER A C 1
ATOM 2727 O O . SER A 1 355 ? 30.589 2.707 -32.180 1.00 93.19 355 SER A O 1
ATOM 2729 N N . GLU A 1 356 ? 30.208 0.708 -31.235 1.00 92.69 356 GLU A N 1
ATOM 2730 C CA . GLU A 1 356 ? 31.233 0.001 -32.013 1.00 92.69 356 GLU A CA 1
ATOM 2731 C C . GLU A 1 356 ? 30.944 0.059 -33.520 1.00 92.69 356 GLU A C 1
ATOM 2733 O O . GLU A 1 356 ? 31.823 0.407 -34.315 1.00 92.69 356 GLU A O 1
ATOM 2738 N N . GLY A 1 357 ? 29.693 -0.199 -33.918 1.00 93.69 357 GLY A N 1
ATOM 2739 C CA . GLY A 1 357 ? 29.258 -0.098 -35.312 1.00 93.69 357 GLY A CA 1
ATOM 2740 C C . GLY A 1 357 ? 29.439 1.309 -35.893 1.00 93.69 357 GLY A C 1
ATOM 2741 O O . GLY A 1 357 ? 29.918 1.465 -37.015 1.00 93.69 357 GLY A O 1
ATOM 2742 N N . ILE A 1 358 ? 29.126 2.347 -35.118 1.00 95.06 358 ILE A N 1
ATOM 2743 C CA . ILE A 1 358 ? 29.326 3.752 -35.495 1.00 95.06 358 ILE A CA 1
ATOM 2744 C C . ILE A 1 358 ? 30.805 4.057 -35.749 1.00 95.06 358 ILE A C 1
ATOM 2746 O O . ILE A 1 358 ? 31.132 4.704 -36.748 1.00 95.06 358 ILE A O 1
ATOM 2750 N N . ASN A 1 359 ? 31.698 3.583 -34.879 1.00 92.06 359 ASN A N 1
ATOM 2751 C CA . ASN A 1 359 ? 33.138 3.782 -35.040 1.00 92.06 359 ASN A CA 1
ATOM 2752 C C . ASN A 1 359 ? 33.649 3.131 -36.329 1.00 92.06 359 ASN A C 1
ATOM 2754 O O . ASN A 1 359 ? 34.367 3.778 -37.095 1.00 92.06 359 ASN A O 1
ATOM 2758 N N . LEU A 1 360 ? 33.202 1.906 -36.619 1.00 94.75 360 LEU A N 1
ATOM 2759 C CA . LEU A 1 360 ? 33.545 1.213 -37.858 1.00 94.75 360 LEU A CA 1
ATOM 2760 C C . LEU A 1 360 ? 33.052 1.977 -39.096 1.00 94.75 360 LEU A C 1
ATOM 2762 O O . LEU A 1 360 ? 33.799 2.136 -40.061 1.00 94.75 360 LEU A O 1
ATOM 2766 N N . ILE A 1 361 ? 31.813 2.481 -39.095 1.00 94.50 361 ILE A N 1
ATOM 2767 C CA . ILE A 1 361 ? 31.304 3.222 -40.258 1.00 94.50 361 ILE A CA 1
ATOM 2768 C C . ILE A 1 361 ? 32.058 4.548 -40.435 1.00 94.50 361 ILE A C 1
ATOM 2770 O O . ILE A 1 361 ? 32.359 4.923 -41.570 1.00 94.50 361 ILE A O 1
ATOM 2774 N N . ASN A 1 362 ? 32.416 5.243 -39.352 1.00 92.31 362 ASN A N 1
ATOM 2775 C CA . ASN A 1 362 ? 33.241 6.453 -39.426 1.00 92.31 362 ASN A CA 1
ATOM 2776 C C . ASN A 1 362 ? 34.622 6.172 -40.035 1.00 92.31 362 ASN A C 1
ATOM 2778 O O . ASN A 1 362 ? 35.066 6.923 -40.906 1.00 92.31 362 ASN A O 1
ATOM 2782 N N . GLU A 1 363 ? 35.273 5.075 -39.639 1.00 93.88 363 GLU A N 1
ATOM 2783 C CA . GLU A 1 363 ? 36.540 4.633 -40.231 1.00 93.88 363 GLU A CA 1
ATOM 2784 C C . GLU A 1 363 ? 36.389 4.384 -41.740 1.00 93.88 363 GLU A C 1
ATOM 2786 O O . GLU A 1 363 ? 37.109 4.982 -42.544 1.00 93.88 363 GLU A O 1
ATOM 2791 N N . ARG A 1 364 ? 35.387 3.588 -42.142 1.00 94.62 364 ARG A N 1
ATOM 2792 C CA . ARG A 1 364 ? 35.114 3.273 -43.557 1.00 94.62 364 ARG A CA 1
ATOM 2793 C C . ARG A 1 364 ? 34.765 4.504 -44.386 1.00 94.62 364 ARG A C 1
ATOM 2795 O O . ARG A 1 364 ? 35.230 4.642 -45.514 1.00 94.62 364 ARG A O 1
ATOM 2802 N N . THR A 1 365 ? 33.987 5.423 -43.828 1.00 94.50 365 THR A N 1
ATOM 2803 C CA . THR A 1 365 ? 33.658 6.708 -44.462 1.00 94.50 365 THR A CA 1
ATOM 2804 C C . THR A 1 365 ? 34.933 7.520 -44.707 1.00 94.50 365 THR A C 1
ATOM 2806 O O . THR A 1 365 ? 35.130 8.053 -45.800 1.00 94.50 365 THR A O 1
ATOM 2809 N N . GLY A 1 366 ? 35.842 7.559 -43.726 1.00 92.81 366 GLY A N 1
ATOM 2810 C CA . GLY A 1 366 ? 37.148 8.202 -43.863 1.00 92.81 366 GLY A CA 1
ATOM 2811 C C . GLY A 1 366 ? 38.028 7.568 -44.947 1.00 92.81 366 GLY A C 1
ATOM 2812 O O . GLY A 1 366 ? 38.681 8.288 -45.703 1.00 92.81 366 GLY A O 1
ATOM 2813 N N . GLU A 1 367 ? 38.033 6.239 -45.067 1.00 95.12 367 GLU A N 1
ATOM 2814 C CA . GLU A 1 367 ? 38.731 5.527 -46.149 1.00 95.12 367 GLU A CA 1
ATOM 2815 C C . GLU A 1 367 ? 38.152 5.864 -47.530 1.00 95.12 367 GLU A C 1
ATOM 2817 O O . GLU A 1 367 ? 38.904 6.186 -48.452 1.00 95.12 367 GLU A O 1
ATOM 2822 N N . VAL A 1 368 ? 36.824 5.854 -47.670 1.00 95.56 368 VAL A N 1
ATOM 2823 C CA . VAL A 1 368 ? 36.144 6.190 -48.930 1.00 95.56 368 VAL A CA 1
ATOM 2824 C C . VAL A 1 368 ? 36.457 7.625 -49.357 1.00 95.56 368 VAL A C 1
ATOM 2826 O O . VAL A 1 368 ? 36.783 7.849 -50.521 1.00 95.56 368 VAL A O 1
ATOM 2829 N N . LEU A 1 369 ? 36.451 8.593 -48.435 1.00 94.50 369 LEU A N 1
ATOM 2830 C CA . LEU A 1 369 ? 36.828 9.977 -48.748 1.00 94.50 369 LEU A CA 1
ATOM 2831 C C . LEU A 1 369 ? 38.270 10.090 -49.266 1.00 94.50 369 LEU A C 1
ATOM 2833 O O . LEU A 1 369 ? 38.518 10.837 -50.211 1.00 94.50 369 LEU A O 1
ATOM 2837 N N . LYS A 1 370 ? 39.216 9.315 -48.714 1.00 94.94 370 LYS A N 1
ATOM 2838 C CA . LYS A 1 370 ? 40.595 9.256 -49.235 1.00 94.94 370 LYS A CA 1
ATOM 2839 C C . LYS A 1 370 ? 40.652 8.666 -50.647 1.00 94.94 370 LYS A C 1
ATOM 2841 O O . LYS A 1 370 ? 41.419 9.150 -51.476 1.00 94.94 370 LYS A O 1
ATOM 2846 N N . LEU A 1 371 ? 39.859 7.631 -50.935 1.00 95.81 371 LEU A N 1
ATOM 2847 C CA . LEU A 1 371 ? 39.778 7.044 -52.278 1.00 95.81 371 LEU A CA 1
ATOM 2848 C C . LEU A 1 371 ? 39.212 8.039 -53.297 1.00 95.81 371 LEU A C 1
ATOM 2850 O O . LEU A 1 371 ? 39.747 8.142 -54.398 1.00 95.81 371 LEU A O 1
ATOM 2854 N N . ILE A 1 372 ? 38.183 8.798 -52.917 1.00 95.88 372 ILE A N 1
ATOM 2855 C CA . ILE A 1 372 ? 37.596 9.849 -53.757 1.00 95.88 372 ILE A CA 1
ATOM 2856 C C . ILE A 1 372 ? 38.612 10.965 -54.024 1.00 95.88 372 ILE A C 1
ATOM 2858 O O . ILE A 1 372 ? 38.776 11.361 -55.174 1.00 95.88 372 ILE A O 1
ATOM 2862 N N . ASP A 1 373 ? 39.335 11.438 -53.004 1.00 94.50 373 ASP A N 1
ATOM 2863 C CA . ASP A 1 373 ? 40.386 12.455 -53.171 1.00 94.50 373 ASP A CA 1
ATOM 2864 C C . ASP A 1 373 ? 41.479 11.992 -54.151 1.00 94.50 373 ASP A C 1
ATOM 2866 O O . ASP A 1 373 ? 41.868 12.727 -55.061 1.00 94.50 373 ASP A O 1
ATOM 2870 N N . ASN A 1 374 ? 41.921 10.736 -54.034 1.00 95.06 374 ASN A N 1
ATOM 2871 C CA . ASN A 1 374 ? 42.864 10.147 -54.985 1.00 95.06 374 ASN A CA 1
ATOM 2872 C C . ASN A 1 374 ? 42.274 10.049 -56.401 1.00 95.06 374 ASN A C 1
ATOM 2874 O O . ASN A 1 374 ? 42.953 10.396 -57.368 1.00 95.06 374 ASN A O 1
ATOM 2878 N N . ALA A 1 375 ? 41.017 9.620 -56.544 1.00 95.06 375 ALA A N 1
ATOM 2879 C CA . ALA A 1 375 ? 40.345 9.539 -57.841 1.00 95.06 375 ALA A CA 1
ATOM 2880 C C . ALA A 1 375 ? 40.235 10.917 -58.516 1.00 95.06 375 ALA A C 1
ATOM 2882 O O . ALA A 1 375 ? 40.568 11.048 -59.693 1.00 95.06 375 ALA A O 1
ATOM 2883 N N . LEU A 1 376 ? 39.862 11.959 -57.766 1.00 94.44 376 LEU A N 1
ATOM 2884 C CA . LEU A 1 376 ? 39.794 13.335 -58.264 1.00 94.44 376 LEU A CA 1
ATOM 2885 C C . LEU A 1 376 ? 41.172 13.857 -58.704 1.00 94.44 376 LEU A C 1
ATOM 2887 O O . LEU A 1 376 ? 41.279 14.484 -59.756 1.00 94.44 376 LEU A O 1
ATOM 2891 N N . LYS A 1 377 ? 42.250 13.542 -57.970 1.00 94.56 377 LYS A N 1
ATOM 2892 C CA . LYS A 1 377 ? 43.630 13.861 -58.392 1.00 94.56 377 LYS A CA 1
ATOM 2893 C C . LYS A 1 377 ? 44.021 13.156 -59.693 1.00 94.56 377 LYS A C 1
ATOM 2895 O O . LYS A 1 377 ? 44.671 13.759 -60.548 1.00 94.56 377 LYS A O 1
ATOM 2900 N N . HIS A 1 378 ? 43.632 11.892 -59.860 1.00 94.44 378 HIS A N 1
ATOM 2901 C CA . HIS A 1 378 ? 43.866 11.157 -61.104 1.00 94.44 378 HIS A CA 1
ATOM 2902 C C . HIS A 1 378 ? 43.071 11.740 -62.278 1.00 94.44 378 HIS A C 1
ATOM 2904 O O . HIS A 1 378 ? 43.613 11.828 -63.378 1.00 94.44 378 HIS A O 1
ATOM 2910 N N . LEU A 1 379 ? 41.833 12.187 -62.050 1.00 94.31 379 LEU A N 1
ATOM 2911 C CA . LEU A 1 379 ? 41.022 12.855 -63.070 1.00 94.31 379 LEU A CA 1
ATOM 2912 C C . LEU A 1 379 ? 41.594 14.221 -63.464 1.00 94.31 379 LEU A C 1
ATOM 2914 O O . LEU A 1 379 ? 41.656 14.504 -64.657 1.00 94.31 379 LEU A O 1
ATOM 2918 N N . ASP A 1 380 ? 42.093 15.025 -62.517 1.00 92.25 380 ASP A N 1
ATOM 2919 C CA . ASP A 1 380 ? 42.794 16.284 -62.834 1.00 92.25 380 ASP A CA 1
ATOM 2920 C C . ASP A 1 380 ? 44.018 16.026 -63.724 1.00 92.25 380 ASP A C 1
ATOM 2922 O O . ASP A 1 380 ? 44.210 16.684 -64.748 1.00 92.25 380 ASP A O 1
ATOM 2926 N N . ASN A 1 381 ? 44.819 15.007 -63.388 1.00 93.50 381 ASN A N 1
ATOM 2927 C CA . ASN A 1 381 ? 45.953 14.607 -64.218 1.00 93.50 381 ASN A CA 1
ATOM 2928 C C . ASN A 1 381 ? 45.507 14.152 -65.617 1.00 93.50 381 ASN A C 1
ATOM 2930 O O . ASN A 1 381 ? 46.083 14.586 -66.614 1.00 93.50 381 ASN A O 1
ATOM 2934 N N . GLN A 1 382 ? 44.467 13.318 -65.700 1.00 92.94 382 GLN A N 1
ATOM 2935 C CA . GLN A 1 382 ? 43.929 12.837 -66.970 1.00 92.94 382 GLN A CA 1
ATOM 2936 C C . GLN A 1 382 ? 43.402 13.985 -67.835 1.00 92.94 382 GLN A C 1
ATOM 2938 O O . GLN A 1 382 ? 43.622 13.978 -69.044 1.00 92.94 382 GLN A O 1
ATOM 2943 N N . ASN A 1 383 ? 42.766 14.986 -67.227 1.00 90.50 383 ASN A N 1
ATOM 2944 C CA . ASN A 1 383 ? 42.273 16.160 -67.932 1.00 90.50 383 ASN A CA 1
ATOM 2945 C C . ASN A 1 383 ? 43.431 16.995 -68.510 1.00 90.50 383 ASN A C 1
ATOM 2947 O O . ASN A 1 383 ? 43.405 17.364 -69.680 1.00 90.50 383 ASN A O 1
ATOM 2951 N N . ARG A 1 384 ? 44.519 17.197 -67.748 1.00 91.56 384 ARG A N 1
ATOM 2952 C CA . ARG A 1 384 ? 45.740 17.846 -68.274 1.00 91.56 384 ARG A CA 1
ATOM 2953 C C . ARG A 1 384 ? 46.339 17.078 -69.451 1.00 91.56 384 ARG A C 1
ATOM 2955 O O . ARG A 1 384 ? 46.645 17.675 -70.476 1.00 91.56 384 ARG A O 1
ATOM 2962 N N . ARG A 1 385 ? 46.444 15.749 -69.341 1.00 91.44 385 ARG A N 1
ATOM 2963 C CA . ARG A 1 385 ? 46.940 14.901 -70.440 1.00 91.44 385 ARG A CA 1
ATOM 2964 C C . ARG A 1 385 ? 46.015 14.924 -71.660 1.00 91.44 385 ARG A C 1
ATOM 2966 O O . ARG A 1 385 ? 46.499 14.771 -72.777 1.00 91.44 385 ARG A O 1
ATOM 2973 N N . MET A 1 386 ? 44.709 15.118 -71.462 1.00 90.06 386 MET A N 1
ATOM 2974 C CA . MET A 1 386 ? 43.754 15.305 -72.556 1.00 90.06 386 MET A CA 1
ATOM 2975 C C . MET A 1 386 ? 44.043 16.592 -73.324 1.00 90.06 386 MET A C 1
ATOM 2977 O O . MET A 1 386 ? 44.134 16.564 -74.546 1.00 90.06 386 MET A O 1
ATOM 2981 N N . GLN A 1 387 ? 44.266 17.693 -72.604 1.00 89.12 387 GLN A N 1
ATOM 2982 C CA . GLN A 1 387 ? 44.627 18.982 -73.195 1.00 89.12 387 GLN A CA 1
ATOM 2983 C C . GLN A 1 387 ? 45.940 18.897 -73.986 1.00 89.12 387 GLN A C 1
ATOM 2985 O O . GLN A 1 387 ? 46.016 19.398 -75.108 1.00 89.12 387 GLN A O 1
ATOM 2990 N N . ASP A 1 388 ? 46.945 18.189 -73.460 1.00 91.88 388 ASP A N 1
ATOM 2991 C CA . ASP A 1 388 ? 48.188 17.923 -74.196 1.00 91.88 388 ASP A CA 1
ATOM 2992 C C . ASP A 1 388 ? 47.925 17.133 -75.495 1.00 91.88 388 ASP A C 1
ATOM 2994 O O . ASP A 1 388 ? 48.522 17.423 -76.534 1.00 91.88 388 ASP A O 1
ATOM 2998 N N . ASN A 1 389 ? 47.012 16.153 -75.459 1.00 90.12 389 ASN A N 1
ATOM 2999 C CA . ASN A 1 389 ? 46.647 15.339 -76.621 1.00 90.12 389 ASN A CA 1
ATOM 3000 C C . ASN A 1 389 ? 45.870 16.143 -77.677 1.00 90.12 389 ASN A C 1
ATOM 3002 O O . ASN A 1 389 ? 46.163 16.021 -78.864 1.00 90.12 389 ASN A O 1
ATOM 3006 N N . ILE A 1 390 ? 44.948 17.017 -77.256 1.00 88.25 390 ILE A N 1
ATOM 3007 C CA . ILE A 1 390 ? 44.247 17.964 -78.140 1.00 88.25 390 ILE A CA 1
ATOM 3008 C C . ILE A 1 390 ? 45.275 18.812 -78.899 1.00 88.25 390 ILE A C 1
ATOM 3010 O O . ILE A 1 390 ? 45.293 18.809 -80.130 1.00 88.25 390 ILE A O 1
ATOM 3014 N N . GLN A 1 391 ? 46.201 19.454 -78.178 1.00 90.12 391 GLN A N 1
ATOM 3015 C CA . GLN A 1 391 ? 47.237 20.294 -78.788 1.00 90.12 391 GLN A CA 1
ATOM 3016 C C . GLN A 1 391 ? 48.167 19.507 -79.723 1.00 90.12 391 GLN A C 1
ATOM 3018 O O . GLN A 1 391 ? 48.589 20.016 -80.765 1.00 90.12 391 GLN A O 1
ATOM 3023 N N . ALA A 1 392 ? 48.532 18.274 -79.359 1.00 90.38 392 ALA A N 1
ATOM 3024 C CA . ALA A 1 392 ? 49.355 17.416 -80.206 1.00 90.38 392 ALA A CA 1
ATOM 3025 C C . ALA A 1 392 ? 48.614 17.023 -81.494 1.00 90.38 392 ALA A C 1
ATOM 3027 O O . ALA A 1 392 ? 49.185 17.129 -82.582 1.00 90.38 392 ALA A O 1
ATOM 3028 N N . SER A 1 393 ? 47.342 16.636 -81.385 1.00 89.38 393 SER A N 1
ATOM 3029 C CA . SER A 1 393 ? 46.501 16.266 -82.524 1.00 89.38 393 SER A CA 1
ATOM 3030 C C . SER A 1 393 ? 46.285 17.444 -83.478 1.00 89.38 393 SER A C 1
ATOM 3032 O O . SER A 1 393 ? 46.391 17.271 -84.689 1.00 89.38 393 SER A O 1
ATOM 3034 N N . GLU A 1 394 ? 46.064 18.659 -82.964 1.00 88.62 394 GLU A N 1
ATOM 3035 C CA . GLU A 1 394 ? 45.959 19.882 -83.779 1.00 88.62 394 GLU A CA 1
ATOM 3036 C C . GLU A 1 394 ? 47.248 20.181 -84.560 1.00 88.62 394 GLU A C 1
ATOM 3038 O O . GLU A 1 394 ? 47.206 20.536 -85.744 1.00 88.62 394 GLU A O 1
ATOM 3043 N N . LYS A 1 395 ? 48.416 19.998 -83.926 1.00 90.69 395 LYS A N 1
ATOM 3044 C CA . LYS A 1 395 ? 49.718 20.156 -84.596 1.00 90.69 395 LYS A CA 1
ATOM 3045 C C . LYS A 1 395 ? 49.904 19.137 -85.718 1.00 90.69 395 LYS A C 1
ATOM 3047 O O . LYS A 1 395 ? 50.374 19.510 -86.793 1.00 90.69 395 LYS A O 1
ATOM 3052 N N . VAL A 1 396 ? 49.527 17.875 -85.493 1.00 90.69 396 VAL A N 1
ATOM 3053 C CA . VAL A 1 396 ? 49.597 16.822 -86.521 1.00 90.69 396 VAL A CA 1
ATOM 3054 C C . VAL A 1 396 ? 48.634 17.123 -87.667 1.00 90.69 396 VAL A C 1
ATOM 3056 O O . VAL A 1 396 ? 49.061 17.107 -88.819 1.00 90.69 396 VAL A O 1
ATOM 3059 N N . ALA A 1 397 ? 47.382 17.482 -87.372 1.00 88.12 397 ALA A N 1
ATOM 3060 C CA . ALA A 1 397 ? 46.396 17.862 -88.384 1.00 88.12 397 ALA A CA 1
ATOM 3061 C C . ALA A 1 397 ? 46.907 19.019 -89.263 1.00 88.12 397 ALA A C 1
ATOM 3063 O O . ALA A 1 397 ? 46.851 18.944 -90.491 1.00 88.12 397 ALA A O 1
ATOM 3064 N N . THR A 1 398 ? 47.509 20.041 -88.646 1.00 90.62 398 THR A N 1
ATOM 3065 C CA . THR A 1 398 ? 48.129 21.170 -89.360 1.00 90.62 398 THR A CA 1
ATOM 3066 C C . THR A 1 398 ? 49.299 20.719 -90.243 1.00 90.62 398 THR A C 1
ATOM 3068 O O . THR A 1 398 ? 49.405 21.134 -91.397 1.00 90.62 398 THR A O 1
ATOM 3071 N N . ALA A 1 399 ? 50.178 19.848 -89.739 1.00 90.50 399 ALA A N 1
ATOM 3072 C CA . ALA A 1 399 ? 51.320 19.337 -90.499 1.00 90.50 399 ALA A CA 1
ATOM 3073 C C . ALA A 1 399 ? 50.889 18.485 -91.706 1.00 90.50 399 ALA A C 1
ATOM 3075 O O . ALA A 1 399 ? 51.431 18.652 -92.799 1.00 90.50 399 ALA A O 1
ATOM 3076 N N . VAL A 1 400 ? 49.888 17.616 -91.532 1.00 91.25 400 VAL A N 1
ATOM 3077 C CA . VAL A 1 400 ? 49.313 16.798 -92.613 1.00 91.25 400 VAL A CA 1
ATOM 3078 C C . VAL A 1 400 ? 48.622 17.683 -93.651 1.00 91.25 400 VAL A C 1
ATOM 3080 O O . VAL A 1 400 ? 48.795 17.469 -94.851 1.00 91.25 400 VAL A O 1
ATOM 3083 N N . HIS A 1 401 ? 47.896 18.716 -93.214 1.00 88.94 401 HIS A N 1
ATOM 3084 C CA . HIS A 1 401 ? 47.288 19.690 -94.118 1.00 88.94 401 HIS A CA 1
ATOM 3085 C C . HIS A 1 401 ? 48.346 20.402 -94.975 1.00 88.94 401 HIS A C 1
ATOM 3087 O O . HIS A 1 401 ? 48.218 20.459 -96.198 1.00 88.94 401 HIS A O 1
ATOM 3093 N N . ASN A 1 402 ? 49.436 20.863 -94.354 1.00 90.06 402 ASN A N 1
ATOM 3094 C CA . ASN A 1 402 ? 50.556 21.482 -95.062 1.00 90.06 402 ASN A CA 1
ATOM 3095 C C . ASN A 1 402 ? 51.223 20.510 -96.048 1.00 90.06 402 ASN A C 1
ATOM 3097 O O . ASN A 1 402 ? 51.514 20.904 -97.175 1.00 90.06 402 ASN A O 1
ATOM 3101 N N . LEU A 1 403 ? 51.417 19.241 -95.667 1.00 90.69 403 LEU A N 1
ATOM 3102 C CA . LEU A 1 403 ? 51.954 18.205 -96.556 1.00 90.69 403 LEU A CA 1
ATOM 3103 C C . LEU A 1 403 ? 51.051 17.982 -97.776 1.00 90.69 403 LEU A C 1
ATOM 3105 O O . LEU A 1 403 ? 51.550 17.898 -98.897 1.00 90.69 403 LEU A O 1
ATOM 3109 N N . ASN A 1 404 ? 49.731 17.921 -97.577 1.00 88.81 404 ASN A N 1
ATOM 3110 C CA . ASN A 1 404 ? 48.772 17.804 -98.673 1.00 88.81 404 ASN A CA 1
ATOM 3111 C C . ASN A 1 404 ? 48.869 19.005 -99.631 1.00 88.81 404 ASN A C 1
ATOM 3113 O O . ASN A 1 404 ? 48.897 18.812 -100.846 1.00 88.81 404 ASN A O 1
ATOM 3117 N N . THR A 1 405 ? 48.980 20.227 -99.103 1.00 90.19 405 THR A N 1
ATOM 3118 C CA . THR A 1 405 ? 49.159 21.445 -99.913 1.00 90.19 405 THR A CA 1
ATOM 3119 C C . THR A 1 405 ? 50.476 21.420 -100.693 1.00 90.19 405 THR A C 1
ATOM 3121 O O . THR A 1 405 ? 50.468 21.625 -101.906 1.00 90.19 405 THR A O 1
ATOM 3124 N N . MET A 1 406 ? 51.597 21.071 -100.051 1.00 89.38 406 MET A N 1
ATOM 3125 C CA . MET A 1 406 ? 52.896 20.933 -100.727 1.00 89.38 406 MET A CA 1
ATOM 3126 C C . MET A 1 406 ? 52.857 19.861 -101.823 1.00 89.38 406 MET A C 1
ATOM 3128 O O . MET A 1 406 ? 53.365 20.072 -102.922 1.00 89.38 406 MET A O 1
ATOM 3132 N N . ALA A 1 407 ? 52.215 18.719 -101.569 1.00 90.75 407 ALA A N 1
ATOM 3133 C CA . ALA A 1 407 ? 52.065 17.661 -102.563 1.00 90.75 407 ALA A CA 1
ATOM 3134 C C . ALA A 1 407 ? 51.205 18.108 -103.762 1.00 90.75 407 ALA A C 1
ATOM 3136 O O . ALA A 1 407 ? 51.462 17.693 -104.892 1.00 90.75 407 ALA A O 1
ATOM 3137 N N . GLN A 1 408 ? 50.205 18.973 -103.561 1.00 88.50 408 GLN A N 1
ATOM 3138 C CA . GLN A 1 408 ? 49.449 19.591 -104.660 1.00 88.50 408 GLN A CA 1
ATOM 3139 C C . GLN A 1 408 ? 50.311 20.543 -105.494 1.00 88.50 408 GLN A C 1
ATOM 3141 O O . GLN A 1 408 ? 50.234 20.516 -106.723 1.00 88.50 408 GLN A O 1
ATOM 3146 N N . GLU A 1 409 ? 51.152 21.352 -104.852 1.00 90.25 409 GLU A N 1
ATOM 3147 C CA . GLU A 1 409 ? 52.083 22.249 -105.543 1.00 90.25 409 GLU A CA 1
ATOM 3148 C C . GLU A 1 409 ? 53.124 21.477 -106.360 1.00 90.25 409 GLU A C 1
ATOM 3150 O O . GLU A 1 409 ? 53.340 21.798 -107.530 1.00 90.25 409 GLU A O 1
ATOM 3155 N N . ILE A 1 410 ? 53.711 20.413 -105.796 1.00 90.62 410 ILE A N 1
ATOM 3156 C CA . ILE A 1 410 ? 54.635 19.532 -106.527 1.00 90.62 410 ILE A CA 1
ATOM 3157 C C . ILE A 1 410 ? 53.927 18.885 -107.720 1.00 90.62 410 ILE A C 1
ATOM 3159 O O . ILE A 1 410 ? 54.497 18.848 -108.808 1.00 90.62 410 ILE A O 1
ATOM 3163 N N . GLY A 1 411 ? 52.676 18.444 -107.558 1.00 89.69 411 GLY A N 1
ATOM 3164 C CA . GLY A 1 411 ? 51.872 17.919 -108.664 1.00 89.69 411 GLY A CA 1
ATOM 3165 C C . GLY A 1 411 ? 51.762 18.903 -109.837 1.00 89.69 411 GLY A C 1
ATOM 3166 O O . GLY A 1 411 ? 52.020 18.525 -110.978 1.00 89.69 411 GLY A O 1
ATOM 3167 N N . ARG A 1 412 ? 51.476 20.185 -109.561 1.00 88.44 412 ARG A N 1
ATOM 3168 C CA . ARG A 1 412 ? 51.425 21.246 -110.590 1.00 88.44 412 ARG A CA 1
ATOM 3169 C C . ARG A 1 412 ? 52.786 21.502 -111.244 1.00 88.44 412 ARG A C 1
ATOM 3171 O O . ARG A 1 412 ? 52.866 21.738 -112.451 1.00 88.44 412 ARG A O 1
ATOM 3178 N N . MET A 1 413 ? 53.866 21.455 -110.460 1.00 88.31 413 MET A N 1
ATOM 3179 C CA . MET A 1 413 ? 55.223 21.601 -110.993 1.00 88.31 413 MET A CA 1
ATOM 3180 C C . MET A 1 413 ? 55.580 20.444 -111.932 1.00 88.31 413 MET A C 1
ATOM 3182 O O . MET A 1 413 ? 56.137 20.684 -112.999 1.00 88.31 413 MET A O 1
ATOM 3186 N N . LEU A 1 414 ? 55.215 19.207 -111.585 1.00 90.88 414 LEU A N 1
ATOM 3187 C CA . LEU A 1 414 ? 55.456 18.031 -112.426 1.00 90.88 414 LEU A CA 1
ATOM 3188 C C . LEU A 1 414 ? 54.666 18.071 -113.734 1.00 90.88 414 LEU A C 1
ATOM 3190 O O . LEU A 1 414 ? 55.214 17.708 -114.770 1.00 90.88 414 LEU A O 1
ATOM 3194 N N . GLU A 1 415 ? 53.428 18.567 -113.713 1.00 87.31 415 GLU A N 1
ATOM 3195 C CA . GLU A 1 415 ? 52.642 18.802 -114.930 1.00 87.31 415 GLU A CA 1
ATOM 3196 C C . GLU A 1 415 ? 53.354 19.796 -115.864 1.00 87.31 415 GLU A C 1
ATOM 3198 O O . GLU A 1 415 ? 53.501 19.538 -117.058 1.00 87.31 415 GLU A O 1
ATOM 3203 N N . THR A 1 416 ? 53.894 20.883 -115.306 1.00 89.62 416 THR A N 1
ATOM 3204 C CA . THR A 1 416 ? 54.688 21.871 -116.056 1.00 89.62 416 THR A CA 1
ATOM 3205 C C . THR A 1 416 ? 55.985 21.263 -116.612 1.00 89.62 416 THR A C 1
ATOM 3207 O O . THR A 1 416 ? 56.336 21.498 -117.766 1.00 89.62 416 THR A O 1
ATOM 3210 N N . ILE A 1 417 ? 56.694 20.442 -115.826 1.00 88.56 417 ILE A N 1
ATOM 3211 C CA . ILE A 1 417 ? 57.915 19.748 -116.271 1.00 88.56 417 ILE A CA 1
ATOM 3212 C C . ILE A 1 417 ? 57.597 18.759 -117.395 1.00 88.56 417 ILE A C 1
ATOM 3214 O O . ILE A 1 417 ? 58.336 18.711 -118.375 1.00 88.56 417 ILE A O 1
ATOM 3218 N N . SER A 1 418 ? 56.497 18.006 -117.290 1.00 87.31 418 SER A N 1
ATOM 3219 C CA . SER A 1 418 ? 56.045 17.102 -118.352 1.00 87.31 418 SER A CA 1
ATOM 3220 C C . SER A 1 418 ? 55.763 17.878 -119.639 1.00 87.31 418 SER A C 1
ATOM 3222 O O . SER A 1 418 ? 56.237 17.484 -120.698 1.00 87.31 418 SER A O 1
ATOM 3224 N N . GLN A 1 419 ? 55.091 19.033 -119.545 1.00 87.31 419 GLN A N 1
ATOM 3225 C CA . GLN A 1 419 ? 54.859 19.915 -120.694 1.00 87.31 419 GLN A CA 1
ATOM 3226 C C . GLN A 1 419 ? 56.172 20.417 -121.318 1.00 87.31 419 GLN A C 1
ATOM 3228 O O . GLN A 1 419 ? 56.303 20.423 -122.543 1.00 87.31 419 GLN A O 1
ATOM 3233 N N . PHE A 1 420 ? 57.165 20.808 -120.510 1.00 88.38 420 PHE A N 1
ATOM 3234 C CA . PHE A 1 420 ? 58.486 21.200 -121.016 1.00 88.38 420 PHE A CA 1
ATOM 3235 C C . PHE A 1 420 ? 59.238 20.036 -121.659 1.00 88.38 420 PHE A C 1
ATOM 3237 O O . PHE A 1 420 ? 59.886 20.231 -122.689 1.00 88.38 420 PHE A O 1
ATOM 3244 N N . ALA A 1 421 ? 59.155 18.836 -121.088 1.00 89.12 421 ALA A N 1
ATOM 3245 C CA . ALA A 1 421 ? 59.757 17.637 -121.650 1.00 89.12 421 ALA A CA 1
ATOM 3246 C C . ALA A 1 421 ? 59.114 17.281 -123.000 1.00 89.12 421 ALA A C 1
ATOM 3248 O O . ALA A 1 421 ? 59.837 17.081 -123.972 1.00 89.12 421 ALA A O 1
ATOM 3249 N N . ASP A 1 422 ? 57.784 17.330 -123.112 1.00 87.50 422 ASP A N 1
ATOM 3250 C CA . ASP A 1 422 ? 57.060 17.100 -124.368 1.00 87.50 422 ASP A CA 1
ATOM 3251 C C . ASP A 1 422 ? 57.412 18.147 -125.437 1.00 87.50 422 ASP A C 1
ATOM 3253 O O . ASP A 1 422 ? 57.684 17.803 -126.591 1.00 87.50 422 ASP A O 1
ATOM 3257 N N . GLN A 1 423 ? 57.483 19.429 -125.058 1.00 88.25 423 GLN A N 1
ATOM 3258 C CA . GLN A 1 423 ? 57.925 20.506 -125.952 1.00 88.25 423 GLN A CA 1
ATOM 3259 C C . GLN A 1 423 ? 59.379 20.320 -126.403 1.00 88.25 423 GLN A C 1
ATOM 3261 O O . GLN A 1 423 ? 59.689 20.499 -127.582 1.00 88.25 423 GLN A O 1
ATOM 3266 N N . THR A 1 424 ? 60.271 19.939 -125.486 1.00 89.75 424 THR A N 1
ATOM 3267 C CA . THR A 1 424 ? 61.690 19.698 -125.782 1.00 89.75 424 THR A CA 1
ATOM 3268 C C . THR A 1 424 ? 61.860 18.473 -126.676 1.00 89.75 424 THR A C 1
ATOM 3270 O O . THR A 1 424 ? 62.653 18.516 -127.611 1.00 89.75 424 THR A O 1
ATOM 3273 N N . ASN A 1 425 ? 61.073 17.417 -126.458 1.00 88.19 425 ASN A N 1
ATOM 3274 C CA . ASN A 1 425 ? 61.037 16.225 -127.300 1.00 88.19 425 ASN A CA 1
ATOM 3275 C C . ASN A 1 425 ? 60.602 16.573 -128.732 1.00 88.19 425 ASN A C 1
ATOM 3277 O O . ASN A 1 425 ? 61.248 16.167 -129.696 1.00 88.19 425 ASN A O 1
ATOM 3281 N N . LEU A 1 426 ? 59.564 17.406 -128.879 1.00 88.25 426 LEU A N 1
ATOM 3282 C CA . LEU A 1 426 ? 59.109 17.936 -130.170 1.00 88.25 426 LEU A CA 1
ATOM 3283 C C . LEU A 1 426 ? 60.175 18.797 -130.865 1.00 88.25 426 LEU A C 1
ATOM 3285 O O . LEU A 1 426 ? 60.408 18.640 -132.064 1.00 88.25 426 LEU A O 1
ATOM 3289 N N . LEU A 1 427 ? 60.844 19.688 -130.128 1.00 86.00 427 LEU A N 1
ATOM 3290 C CA . LEU A 1 427 ? 61.937 20.517 -130.650 1.00 86.00 427 LEU A CA 1
ATOM 3291 C C . LEU A 1 427 ? 63.135 19.667 -131.091 1.00 86.00 427 LEU A C 1
ATOM 3293 O O . LEU A 1 427 ? 63.684 19.892 -132.170 1.00 86.00 427 LEU A O 1
ATOM 3297 N N . ALA A 1 428 ? 63.515 18.675 -130.287 1.00 87.38 428 ALA A N 1
ATOM 3298 C CA . ALA A 1 428 ? 64.611 17.756 -130.567 1.00 87.38 428 ALA A CA 1
ATOM 3299 C C . ALA A 1 428 ? 64.302 16.835 -131.755 1.00 87.38 428 ALA A C 1
ATOM 3301 O O . ALA A 1 428 ? 65.165 16.625 -132.603 1.00 87.38 428 ALA A O 1
ATOM 3302 N N . LEU A 1 429 ? 63.060 16.355 -131.877 1.00 84.69 429 LEU A N 1
ATOM 3303 C CA . LEU A 1 429 ? 62.592 15.596 -133.036 1.00 84.69 429 LEU A CA 1
ATOM 3304 C C . LEU A 1 429 ? 62.663 16.440 -134.315 1.00 84.69 429 LEU A C 1
ATOM 3306 O O . LEU A 1 429 ? 63.205 15.982 -135.321 1.00 84.69 429 LEU A O 1
ATOM 3310 N N . ASN A 1 430 ? 62.190 17.689 -134.267 1.00 84.00 430 ASN A N 1
ATOM 3311 C CA . ASN A 1 430 ? 62.291 18.620 -135.394 1.00 84.00 430 ASN A CA 1
ATOM 3312 C C . ASN A 1 430 ? 63.757 18.898 -135.773 1.00 84.00 430 ASN A C 1
ATOM 3314 O O . ASN A 1 430 ? 64.097 18.909 -136.956 1.00 84.00 430 ASN A O 1
ATOM 3318 N N . ALA A 1 431 ? 64.643 19.062 -134.785 1.00 83.06 431 ALA A N 1
ATOM 3319 C CA . ALA A 1 431 ? 66.075 19.247 -135.011 1.00 83.06 431 ALA A CA 1
ATOM 3320 C C . ALA A 1 431 ? 66.756 17.991 -135.591 1.00 83.06 431 ALA A C 1
ATOM 3322 O O . ALA A 1 431 ? 67.597 18.113 -136.478 1.00 83.06 431 ALA A O 1
ATOM 3323 N N . ALA A 1 432 ? 66.376 16.789 -135.146 1.00 82.44 432 ALA A N 1
ATOM 3324 C CA . ALA A 1 432 ? 66.886 15.523 -135.673 1.00 82.44 432 ALA A CA 1
ATOM 3325 C C . ALA A 1 432 ? 66.448 15.294 -137.130 1.00 82.44 432 ALA A C 1
ATOM 3327 O O . ALA A 1 432 ? 67.256 14.852 -137.950 1.00 82.44 432 ALA A O 1
ATOM 3328 N N . ILE A 1 433 ? 65.202 15.654 -137.471 1.00 80.31 433 ILE A N 1
ATOM 3329 C CA . ILE A 1 433 ? 64.685 15.629 -138.848 1.00 80.31 433 ILE A CA 1
ATOM 3330 C C . ILE A 1 433 ? 65.503 16.569 -139.745 1.00 80.31 433 ILE A C 1
ATOM 3332 O O . ILE A 1 433 ? 65.958 16.154 -140.812 1.00 80.31 433 ILE A O 1
ATOM 3336 N N . GLU A 1 434 ? 65.741 17.810 -139.314 1.00 82.69 434 GLU A N 1
ATOM 3337 C CA . GLU A 1 434 ? 66.471 18.790 -140.129 1.00 82.69 434 GLU A CA 1
ATOM 3338 C C . GLU A 1 434 ? 67.974 18.456 -140.234 1.00 82.69 434 GLU A C 1
ATOM 3340 O O . GLU A 1 434 ? 68.586 18.636 -141.289 1.00 82.69 434 GLU A O 1
ATOM 3345 N N . ALA A 1 435 ? 68.562 17.858 -139.192 1.00 79.69 435 ALA A N 1
ATOM 3346 C CA . ALA A 1 435 ? 69.932 17.350 -139.219 1.00 79.69 435 ALA A CA 1
ATOM 3347 C C . ALA A 1 435 ? 70.104 16.138 -140.157 1.00 79.69 435 ALA A C 1
ATOM 3349 O O . ALA A 1 435 ? 71.111 16.055 -140.861 1.00 79.69 435 ALA A O 1
ATOM 3350 N N . ALA A 1 436 ? 69.115 15.236 -140.236 1.00 75.56 436 ALA A N 1
ATOM 3351 C CA . ALA A 1 436 ? 69.091 14.154 -141.227 1.00 75.56 436 ALA A CA 1
ATOM 3352 C C . ALA A 1 436 ? 68.971 14.692 -142.668 1.00 75.56 436 ALA A C 1
ATOM 3354 O O . ALA A 1 436 ? 69.529 14.116 -143.603 1.00 75.56 436 ALA A O 1
ATOM 3355 N N . ARG A 1 437 ? 68.291 15.833 -142.842 1.00 77.44 437 ARG A N 1
ATOM 3356 C CA . ARG A 1 437 ? 68.105 16.527 -144.126 1.00 77.44 437 ARG A CA 1
ATOM 3357 C C . ARG A 1 437 ? 69.388 17.179 -144.659 1.00 77.44 437 ARG A C 1
ATOM 3359 O O . ARG A 1 437 ? 69.566 17.259 -145.871 1.00 77.44 437 ARG A O 1
ATOM 3366 N N . ALA A 1 438 ? 70.292 17.602 -143.772 1.00 75.44 438 ALA A N 1
ATOM 3367 C CA . ALA A 1 438 ? 71.577 18.229 -144.106 1.00 75.44 438 ALA A CA 1
ATOM 3368 C C . ALA A 1 438 ? 72.700 17.238 -144.510 1.00 75.44 438 ALA A C 1
ATOM 3370 O O . ALA A 1 438 ? 73.812 17.664 -144.836 1.00 75.44 438 ALA A O 1
ATOM 3371 N N . GLY A 1 439 ? 72.437 15.924 -144.514 1.00 71.62 439 GLY A N 1
ATOM 3372 C CA . GLY A 1 439 ? 73.393 14.898 -144.960 1.00 71.62 439 GLY A CA 1
ATOM 3373 C C . GLY A 1 439 ? 74.667 14.823 -144.100 1.00 71.62 439 GLY A C 1
ATOM 3374 O O . GLY A 1 439 ? 74.615 15.005 -142.886 1.00 71.62 439 GLY A O 1
ATOM 3375 N N . GLU A 1 440 ? 75.833 14.568 -144.713 1.00 69.69 440 GLU A N 1
ATOM 3376 C CA . GLU A 1 440 ? 77.120 14.399 -143.996 1.00 69.69 440 GLU A CA 1
ATOM 3377 C C . GLU A 1 440 ? 77.514 15.616 -143.125 1.00 69.69 440 GLU A C 1
ATOM 3379 O O . GLU A 1 440 ? 78.174 15.442 -142.103 1.00 69.69 440 GLU A O 1
ATOM 3384 N N . GLN A 1 441 ? 77.062 16.834 -143.460 1.00 68.25 441 GLN A N 1
ATOM 3385 C CA . GLN A 1 441 ? 77.333 18.057 -142.679 1.00 68.25 441 GLN A CA 1
ATOM 3386 C C . GLN A 1 441 ? 76.496 18.153 -141.385 1.00 68.25 441 GLN A C 1
ATOM 3388 O O . GLN A 1 441 ? 76.890 18.833 -140.441 1.00 68.25 441 GLN A O 1
ATOM 3393 N N . GLY A 1 442 ? 75.345 17.470 -141.316 1.00 74.94 442 GLY A N 1
ATOM 3394 C CA . GLY A 1 442 ? 74.421 17.495 -140.171 1.00 74.94 442 GLY A CA 1
ATOM 3395 C C . GLY A 1 442 ? 74.657 16.388 -139.143 1.00 74.94 442 GLY A C 1
ATOM 3396 O O . GLY A 1 442 ? 74.000 16.354 -138.105 1.00 74.94 442 GLY A O 1
ATOM 3397 N N . ARG A 1 443 ? 75.604 15.481 -139.402 1.00 73.50 443 ARG A N 1
ATOM 3398 C CA . ARG A 1 443 ? 75.788 14.233 -138.647 1.00 73.50 443 ARG A CA 1
ATOM 3399 C C . ARG A 1 443 ? 76.087 14.456 -137.158 1.00 73.50 443 ARG A C 1
ATOM 3401 O O . ARG A 1 443 ? 75.529 13.757 -136.320 1.00 73.50 443 ARG A O 1
ATOM 3408 N N . GLY A 1 444 ? 76.904 15.460 -136.820 1.00 77.81 444 GLY A N 1
ATOM 3409 C CA . GLY A 1 444 ? 77.172 15.843 -135.426 1.00 77.81 444 GLY A CA 1
ATOM 3410 C C . GLY A 1 444 ? 75.955 16.456 -134.721 1.00 77.81 444 GLY A C 1
ATOM 3411 O O . GLY A 1 444 ? 75.695 16.146 -133.562 1.00 77.81 444 GLY A O 1
ATOM 3412 N N . PHE A 1 445 ? 75.160 17.259 -135.437 1.00 79.44 445 PHE A N 1
ATOM 3413 C CA . PHE A 1 445 ? 73.921 17.852 -134.920 1.00 79.44 445 PHE A CA 1
ATOM 3414 C C . PHE A 1 445 ? 72.811 16.815 -134.722 1.00 79.44 445 PHE A C 1
ATOM 3416 O O . PHE A 1 445 ? 72.078 16.901 -133.742 1.00 79.44 445 PHE A O 1
ATOM 3423 N N . ALA A 1 446 ? 72.711 15.812 -135.600 1.00 80.12 446 ALA A N 1
ATOM 3424 C CA . ALA A 1 446 ? 71.740 14.725 -135.475 1.00 80.12 446 ALA A CA 1
ATOM 3425 C C . ALA A 1 446 ? 71.979 13.890 -134.208 1.00 80.12 446 ALA A C 1
ATOM 3427 O O . ALA A 1 446 ? 71.023 13.536 -133.524 1.00 80.12 446 ALA A O 1
ATOM 3428 N N . VAL A 1 447 ? 73.248 13.627 -133.866 1.00 82.31 447 VAL A N 1
ATOM 3429 C CA . VAL A 1 447 ? 73.614 12.928 -132.622 1.00 82.31 447 VAL A CA 1
ATOM 3430 C C . VAL A 1 447 ? 73.204 13.749 -131.398 1.00 82.31 447 VAL A C 1
ATOM 3432 O O . VAL A 1 447 ? 72.602 13.202 -130.483 1.00 82.31 447 VAL A O 1
ATOM 3435 N N . VAL A 1 448 ? 73.462 15.063 -131.396 1.00 84.38 448 VAL A N 1
ATOM 3436 C CA . VAL A 1 448 ? 73.046 15.944 -130.290 1.00 84.38 448 VAL A CA 1
ATOM 3437 C C . VAL A 1 448 ? 71.521 16.025 -130.186 1.00 84.38 448 VAL A C 1
ATOM 3439 O O . VAL A 1 448 ? 70.986 15.942 -129.088 1.00 84.38 448 VAL A O 1
ATOM 3442 N N . ALA A 1 449 ? 70.806 16.149 -131.305 1.00 84.75 449 ALA A N 1
ATOM 3443 C CA . ALA A 1 449 ? 69.348 16.219 -131.308 1.00 84.75 449 ALA A CA 1
ATOM 3444 C C . ALA A 1 449 ? 68.696 14.913 -130.820 1.00 84.75 449 ALA A C 1
ATOM 3446 O O . ALA A 1 449 ? 67.764 14.974 -130.024 1.00 84.75 449 ALA A O 1
ATOM 3447 N N . ASP A 1 450 ? 69.197 13.739 -131.224 1.00 85.31 450 ASP A N 1
ATOM 3448 C CA . ASP A 1 450 ? 68.688 12.456 -130.712 1.00 85.31 450 ASP A CA 1
ATOM 3449 C C . ASP A 1 450 ? 69.048 12.244 -129.227 1.00 85.31 450 ASP A C 1
ATOM 3451 O O . ASP A 1 450 ? 68.255 11.669 -128.482 1.00 85.31 450 ASP A O 1
ATOM 3455 N N . GLU A 1 451 ? 70.183 12.776 -128.757 1.00 88.25 451 GLU A N 1
ATOM 3456 C CA . GLU A 1 451 ? 70.536 12.773 -127.330 1.00 88.25 451 GLU A CA 1
ATOM 3457 C C . GLU A 1 451 ? 69.608 13.689 -126.510 1.00 88.25 451 GLU A C 1
ATOM 3459 O O . GLU A 1 451 ? 69.103 13.279 -125.466 1.00 88.25 451 GLU A O 1
ATOM 3464 N N . VAL A 1 452 ? 69.291 14.895 -127.007 1.00 88.81 452 VAL A N 1
ATOM 3465 C CA . VAL A 1 452 ? 68.308 15.800 -126.375 1.00 88.81 452 VAL A CA 1
ATOM 3466 C C . VAL A 1 452 ? 66.906 15.184 -126.386 1.00 88.81 452 VAL A C 1
ATOM 3468 O O . VAL A 1 452 ? 66.187 15.302 -125.396 1.00 88.81 452 VAL A O 1
ATOM 3471 N N . ARG A 1 453 ? 66.524 14.479 -127.459 1.00 87.38 453 ARG A N 1
ATOM 3472 C CA . ARG A 1 453 ? 65.248 13.751 -127.551 1.00 87.38 453 ARG A CA 1
ATOM 3473 C C . ARG A 1 453 ? 65.151 12.671 -126.471 1.00 87.38 453 ARG A C 1
ATOM 3475 O O . ARG A 1 453 ? 64.176 12.637 -125.727 1.00 87.38 453 ARG A O 1
ATOM 3482 N N . LYS A 1 454 ? 66.194 11.846 -126.321 1.00 86.44 454 LYS A N 1
ATOM 3483 C CA . LYS A 1 454 ? 66.272 10.822 -125.262 1.00 86.44 454 LYS A CA 1
ATOM 3484 C C . LYS A 1 454 ? 66.269 11.431 -123.860 1.00 86.44 454 LYS A C 1
ATOM 3486 O O . LYS A 1 454 ? 65.613 10.892 -122.974 1.00 86.44 454 LYS A O 1
ATOM 3491 N N . LEU A 1 455 ? 66.949 12.560 -123.652 1.00 87.94 455 LEU A N 1
ATOM 3492 C CA . LEU A 1 455 ? 66.916 13.308 -122.389 1.00 87.94 455 LEU A CA 1
ATOM 3493 C C . LEU A 1 455 ? 65.513 13.850 -122.077 1.00 87.94 455 LEU A C 1
ATOM 3495 O O . LEU A 1 455 ? 65.086 13.804 -120.923 1.00 87.94 455 LEU A O 1
ATOM 3499 N N . ALA A 1 456 ? 64.784 14.330 -123.087 1.00 87.81 456 ALA A N 1
ATOM 3500 C CA . ALA A 1 456 ? 63.415 14.816 -122.948 1.00 87.81 456 ALA A CA 1
ATOM 3501 C C . ALA A 1 456 ? 62.429 13.671 -122.648 1.00 87.81 456 ALA A C 1
ATOM 3503 O O . ALA A 1 456 ? 61.660 13.774 -121.697 1.00 87.81 456 ALA A O 1
ATOM 3504 N N . GLU A 1 457 ? 62.508 12.546 -123.370 1.00 85.75 457 GLU A N 1
ATOM 3505 C CA . GLU A 1 457 ? 61.722 11.331 -123.087 1.00 85.75 457 GLU A CA 1
ATOM 3506 C C . GLU A 1 457 ? 62.019 10.775 -121.685 1.00 85.75 457 GLU A C 1
ATOM 3508 O O . GLU A 1 457 ? 61.095 10.473 -120.928 1.00 85.75 457 GLU A O 1
ATOM 3513 N N . GLY A 1 458 ? 63.296 10.722 -121.290 1.00 86.31 458 GLY A N 1
ATOM 3514 C CA . GLY A 1 458 ? 63.704 10.330 -119.940 1.00 86.31 458 GLY A CA 1
ATOM 3515 C C . GLY A 1 458 ? 63.204 11.293 -118.858 1.00 86.31 458 GLY A C 1
ATOM 3516 O O . GLY A 1 458 ? 62.797 10.850 -117.785 1.00 86.31 458 GLY A O 1
ATOM 3517 N N . SER A 1 459 ? 63.162 12.599 -119.145 1.00 89.94 459 SER A N 1
ATOM 3518 C CA . SER A 1 459 ? 62.622 13.617 -118.230 1.00 89.94 459 SER A CA 1
ATOM 3519 C C . SER A 1 459 ? 61.104 13.506 -118.073 1.00 89.94 459 SER A C 1
ATOM 3521 O O . SER A 1 459 ? 60.609 13.595 -116.950 1.00 89.94 459 SER A O 1
ATOM 3523 N N . ALA A 1 460 ? 60.364 13.257 -119.159 1.00 87.75 460 ALA A N 1
ATOM 3524 C CA . ALA A 1 460 ? 58.921 13.013 -119.113 1.00 87.75 460 ALA A CA 1
ATOM 3525 C C . ALA A 1 460 ? 58.600 11.732 -118.326 1.00 87.75 460 ALA A C 1
ATOM 3527 O O . ALA A 1 460 ? 57.721 11.730 -117.462 1.00 87.75 460 ALA A O 1
ATOM 3528 N N . GLN A 1 461 ? 59.360 10.656 -118.559 1.00 89.25 461 GLN A N 1
ATOM 3529 C CA . GLN A 1 461 ? 59.206 9.404 -117.820 1.00 89.25 461 GLN A CA 1
ATOM 3530 C C . GLN A 1 461 ? 59.488 9.591 -116.320 1.00 89.25 461 GLN A C 1
ATOM 3532 O O . GLN A 1 461 ? 58.684 9.159 -115.492 1.00 89.25 461 GLN A O 1
ATOM 3537 N N . ALA A 1 462 ? 60.583 10.273 -115.963 1.00 87.62 462 ALA A N 1
ATOM 3538 C CA . ALA A 1 462 ? 60.919 10.572 -114.572 1.00 87.62 462 ALA A CA 1
ATOM 3539 C C . ALA A 1 462 ? 59.855 11.460 -113.903 1.00 87.62 462 ALA A C 1
ATOM 3541 O O . ALA A 1 462 ? 59.437 11.179 -112.781 1.00 87.62 462 ALA A O 1
ATOM 3542 N N . ALA A 1 463 ? 59.354 12.489 -114.596 1.00 89.31 463 ALA A N 1
ATOM 3543 C CA . ALA A 1 463 ? 58.270 13.335 -114.096 1.00 89.31 463 ALA A CA 1
ATOM 3544 C C . ALA A 1 463 ? 56.978 12.535 -113.855 1.00 89.31 463 ALA A C 1
ATOM 3546 O O . ALA A 1 463 ? 56.320 12.733 -112.835 1.00 89.31 463 ALA A O 1
ATOM 3547 N N . GLY A 1 464 ? 56.644 11.583 -114.734 1.00 88.38 464 GLY A N 1
ATOM 3548 C CA . GLY A 1 464 ? 55.504 10.678 -114.558 1.00 88.38 464 GLY A CA 1
ATOM 3549 C C . GLY A 1 464 ? 55.671 9.690 -113.395 1.00 88.38 464 GLY A C 1
ATOM 3550 O O . GLY A 1 464 ? 54.709 9.395 -112.683 1.00 88.38 464 GLY A O 1
ATOM 3551 N N . GLU A 1 465 ? 56.884 9.187 -113.157 1.00 89.00 465 GLU A N 1
ATOM 3552 C CA . GLU A 1 465 ? 57.202 8.371 -111.977 1.00 89.00 465 GLU A CA 1
ATOM 3553 C C . GLU A 1 465 ? 57.064 9.162 -110.673 1.00 89.00 465 GLU A C 1
ATOM 3555 O O . GLU A 1 465 ? 56.386 8.699 -109.752 1.00 89.00 465 GLU A O 1
ATOM 3560 N N . ILE A 1 466 ? 57.616 10.378 -110.612 1.00 91.19 466 ILE A N 1
ATOM 3561 C CA . ILE A 1 466 ? 57.449 11.264 -109.451 1.00 91.19 466 ILE A CA 1
ATOM 3562 C C . ILE A 1 466 ? 55.969 11.646 -109.292 1.00 91.19 466 ILE A C 1
ATOM 3564 O O . ILE A 1 466 ? 55.465 11.669 -108.172 1.00 91.19 466 ILE A O 1
ATOM 3568 N N . GLY A 1 467 ? 55.239 11.862 -110.391 1.00 90.50 467 GLY A N 1
ATOM 3569 C CA . GLY A 1 467 ? 53.806 12.169 -110.379 1.00 90.50 467 GLY A CA 1
ATOM 3570 C C . GLY A 1 467 ? 52.981 11.087 -109.685 1.00 90.50 467 GLY A C 1
ATOM 3571 O O . GLY A 1 467 ? 52.179 11.399 -108.806 1.00 90.50 467 GLY A O 1
ATOM 3572 N N . ARG A 1 468 ? 53.248 9.809 -109.988 1.00 90.88 468 ARG A N 1
ATOM 3573 C CA . ARG A 1 468 ? 52.610 8.673 -109.296 1.00 90.88 468 ARG A CA 1
ATOM 3574 C C . ARG A 1 468 ? 52.924 8.646 -107.798 1.00 90.88 468 ARG A C 1
ATOM 3576 O O . ARG A 1 468 ? 52.030 8.374 -107.000 1.00 90.88 468 ARG A O 1
ATOM 3583 N N . ILE A 1 469 ? 54.165 8.941 -107.403 1.00 91.06 469 ILE A N 1
ATOM 3584 C CA . ILE A 1 469 ? 54.553 9.025 -105.983 1.00 91.06 469 ILE A CA 1
ATOM 3585 C C . ILE A 1 469 ? 53.800 10.171 -105.293 1.00 91.06 469 ILE A C 1
ATOM 3587 O O . ILE A 1 469 ? 53.266 9.991 -104.202 1.00 91.06 469 ILE A O 1
ATOM 3591 N N . VAL A 1 470 ? 53.705 11.337 -105.932 1.00 92.81 470 VAL A N 1
ATOM 3592 C CA . VAL A 1 470 ? 52.991 12.502 -105.392 1.00 92.81 470 VAL A CA 1
ATOM 3593 C C . VAL A 1 470 ? 51.493 12.233 -105.263 1.00 92.81 470 VAL A C 1
ATOM 3595 O O . VAL A 1 470 ? 50.904 12.598 -104.250 1.00 92.81 470 VAL A O 1
ATOM 3598 N N . GLU A 1 471 ? 50.874 11.548 -106.225 1.00 90.19 471 GLU A N 1
ATOM 3599 C CA . GLU A 1 471 ? 49.470 11.135 -106.136 1.00 90.19 471 GLU A CA 1
ATOM 3600 C C . GLU A 1 471 ? 49.235 10.181 -104.951 1.00 90.19 471 GLU A C 1
ATOM 3602 O O . GLU A 1 471 ? 48.275 10.350 -104.195 1.00 90.19 471 GLU A O 1
ATOM 3607 N N . GLN A 1 472 ? 50.149 9.231 -104.721 1.00 91.56 472 GLN A N 1
ATOM 3608 C CA . GLN A 1 472 ? 50.113 8.370 -103.536 1.00 91.56 472 GLN A CA 1
ATOM 3609 C C . GLN A 1 472 ? 50.268 9.170 -102.235 1.00 91.56 472 GLN A C 1
ATOM 3611 O O . GLN A 1 472 ? 49.517 8.929 -101.289 1.00 91.56 472 GLN A O 1
ATOM 3616 N N . VAL A 1 473 ? 51.176 10.153 -102.189 1.00 92.25 473 VAL A N 1
ATOM 3617 C CA . VAL A 1 473 ? 51.346 11.050 -101.031 1.00 92.25 473 VAL A CA 1
ATOM 3618 C C . VAL A 1 473 ? 50.084 11.882 -100.787 1.00 92.25 473 VAL A C 1
ATOM 3620 O O . VAL A 1 473 ? 49.645 11.982 -99.646 1.00 92.25 473 VAL A O 1
ATOM 3623 N N . GLN A 1 474 ? 49.454 12.434 -101.829 1.00 88.25 474 GLN A N 1
ATOM 3624 C CA . GLN A 1 474 ? 48.198 13.183 -101.704 1.00 88.25 474 GLN A CA 1
ATOM 3625 C C . GLN A 1 474 ? 47.057 12.301 -101.194 1.00 88.25 474 GLN A C 1
ATOM 3627 O O . GLN A 1 474 ? 46.288 12.723 -100.329 1.00 88.25 474 GLN A O 1
ATOM 3632 N N . LYS A 1 475 ? 46.932 11.074 -101.716 1.00 91.94 475 LYS A N 1
ATOM 3633 C CA . LYS A 1 475 ? 45.927 10.118 -101.246 1.00 91.94 475 LYS A CA 1
ATOM 3634 C C . LYS A 1 475 ? 46.147 9.780 -99.769 1.00 91.94 475 LYS A C 1
ATOM 3636 O O . LYS A 1 475 ? 45.207 9.902 -98.988 1.00 91.94 475 LYS A O 1
ATOM 3641 N N . GLY A 1 476 ? 47.382 9.449 -99.387 1.00 91.56 476 GLY A N 1
ATOM 3642 C CA . GLY A 1 476 ? 47.742 9.168 -97.996 1.00 91.56 476 GLY A CA 1
ATOM 3643 C C . GLY A 1 476 ? 47.523 10.367 -97.071 1.00 91.56 476 GLY A C 1
ATOM 3644 O O . GLY A 1 476 ? 47.022 10.202 -95.965 1.00 91.56 476 GLY A O 1
ATOM 3645 N N . ALA A 1 477 ? 47.808 11.589 -97.530 1.00 91.38 477 ALA A N 1
ATOM 3646 C CA . ALA A 1 477 ? 47.558 12.801 -96.755 1.00 91.38 477 ALA A CA 1
ATOM 3647 C C . ALA A 1 477 ? 46.054 13.068 -96.559 1.00 91.38 477 ALA A C 1
ATOM 3649 O O . ALA A 1 477 ? 45.646 13.442 -95.464 1.00 91.38 477 ALA A O 1
ATOM 3650 N N . LYS A 1 478 ? 45.208 12.833 -97.573 1.00 88.81 478 LYS A N 1
ATOM 3651 C CA . LYS A 1 478 ? 43.740 12.939 -97.438 1.00 88.81 478 LYS A CA 1
ATOM 3652 C C . LYS A 1 478 ? 43.163 11.900 -96.477 1.00 88.81 478 LYS A C 1
ATOM 3654 O O . LYS A 1 478 ? 42.284 12.236 -95.689 1.00 88.81 478 LYS A O 1
ATOM 3659 N N . GLU A 1 479 ? 43.643 10.660 -96.545 1.00 92.06 479 GLU A N 1
ATOM 3660 C CA . GLU A 1 479 ? 43.268 9.607 -95.592 1.00 92.06 479 GLU A CA 1
ATOM 3661 C C . GLU A 1 479 ? 43.690 9.997 -94.167 1.00 92.06 479 GLU A C 1
ATOM 3663 O O . GLU A 1 479 ? 42.864 9.965 -93.261 1.00 92.06 479 GLU A O 1
ATOM 3668 N N . ALA A 1 480 ? 44.912 10.510 -93.992 1.00 91.94 480 ALA A N 1
ATOM 3669 C CA . ALA A 1 480 ? 45.392 10.997 -92.702 1.00 91.94 480 ALA A CA 1
ATOM 3670 C C . ALA A 1 480 ? 44.571 12.180 -92.150 1.00 91.94 480 ALA A C 1
ATOM 3672 O O . ALA A 1 480 ? 44.330 12.222 -90.949 1.00 91.94 480 ALA A O 1
ATOM 3673 N N . VAL A 1 481 ? 44.097 13.119 -92.985 1.00 88.44 481 VAL A N 1
ATOM 3674 C CA . VAL A 1 481 ? 43.177 14.189 -92.536 1.00 88.44 481 VAL A CA 1
ATOM 3675 C C . VAL A 1 481 ? 41.879 13.594 -91.989 1.00 88.44 481 VAL A C 1
ATOM 3677 O O . VAL A 1 481 ? 41.457 13.960 -90.898 1.00 88.44 481 VAL A O 1
ATOM 3680 N N . LYS A 1 482 ? 41.277 12.638 -92.706 1.00 89.81 482 LYS A N 1
ATOM 3681 C CA . LYS A 1 482 ? 40.049 11.972 -92.251 1.00 89.81 482 LYS A CA 1
ATOM 3682 C C . LYS A 1 482 ? 40.257 11.240 -90.920 1.00 89.81 482 LYS A C 1
ATOM 3684 O O . LYS A 1 482 ? 39.402 11.322 -90.042 1.00 89.81 482 LYS A O 1
ATOM 3689 N N . ASP A 1 483 ? 41.377 10.538 -90.765 1.00 92.00 483 ASP A N 1
ATOM 3690 C CA . ASP A 1 483 ? 41.703 9.845 -89.515 1.00 92.00 483 ASP A CA 1
ATOM 3691 C C . ASP A 1 483 ? 41.950 10.835 -88.362 1.00 92.00 483 ASP A C 1
ATOM 3693 O O . ASP A 1 483 ? 41.598 10.543 -87.218 1.00 92.00 483 ASP A O 1
ATOM 3697 N N . MET A 1 484 ? 42.490 12.029 -88.647 1.00 90.12 484 MET A N 1
ATOM 3698 C CA . MET A 1 484 ? 42.631 13.104 -87.656 1.00 90.12 484 MET A CA 1
ATOM 3699 C C . MET A 1 484 ? 41.284 13.688 -87.216 1.00 90.12 484 MET A C 1
ATOM 3701 O O . MET A 1 484 ? 41.116 13.940 -86.024 1.00 90.12 484 MET A O 1
ATOM 3705 N N . ASP A 1 485 ? 40.313 13.849 -88.119 1.00 87.31 485 ASP A N 1
ATOM 3706 C CA . ASP A 1 485 ? 38.964 14.307 -87.752 1.00 87.31 485 ASP A CA 1
ATOM 3707 C C . ASP A 1 485 ? 38.285 13.308 -86.794 1.00 87.31 485 ASP A C 1
ATOM 3709 O O . ASP A 1 485 ? 37.735 13.694 -85.759 1.00 87.31 485 ASP A O 1
ATOM 3713 N N . ILE A 1 486 ? 38.400 12.004 -87.083 1.00 91.50 486 ILE A N 1
ATOM 3714 C CA . ILE A 1 486 ? 37.892 10.930 -86.210 1.00 91.50 486 ILE A CA 1
ATOM 3715 C C . ILE A 1 486 ? 38.611 10.944 -84.851 1.00 91.50 486 ILE A C 1
ATOM 3717 O O . ILE A 1 486 ? 37.981 10.768 -83.801 1.00 91.50 486 ILE A O 1
ATOM 3721 N N . ALA A 1 487 ? 39.930 11.165 -84.845 1.00 90.50 487 ALA A N 1
ATOM 3722 C CA . ALA A 1 487 ? 40.705 11.267 -83.613 1.00 90.50 487 ALA A CA 1
ATOM 3723 C C . ALA A 1 487 ? 40.255 12.461 -82.753 1.00 90.50 487 ALA A C 1
ATOM 3725 O O . ALA A 1 487 ? 40.089 12.301 -81.543 1.00 90.50 487 ALA A O 1
ATOM 3726 N N . GLN A 1 488 ? 39.986 13.624 -83.357 1.00 88.06 488 GLN A N 1
ATOM 3727 C CA . GLN A 1 488 ? 39.472 14.799 -82.645 1.00 88.06 488 GLN A CA 1
ATOM 3728 C C . GLN A 1 488 ? 38.085 14.557 -82.037 1.00 88.06 488 GLN A C 1
ATOM 3730 O O . GLN A 1 488 ? 37.861 14.906 -80.876 1.00 88.06 488 GLN A O 1
ATOM 3735 N N . GLU A 1 489 ? 37.170 13.921 -82.773 1.00 91.00 489 GLU A N 1
ATOM 3736 C CA . GLU A 1 489 ? 35.843 13.567 -82.250 1.00 91.00 489 GLU A CA 1
ATOM 3737 C C . GLU A 1 489 ? 35.948 12.606 -81.053 1.00 91.00 489 GLU A C 1
ATOM 3739 O O . GLU A 1 489 ? 35.302 12.804 -80.022 1.00 91.00 489 GLU A O 1
ATOM 3744 N N . THR A 1 490 ? 36.838 11.613 -81.149 1.00 92.19 490 THR A N 1
ATOM 3745 C CA . THR A 1 490 ? 37.092 10.646 -80.069 1.00 92.19 490 THR A CA 1
ATOM 3746 C C . THR A 1 490 ? 37.672 11.321 -78.824 1.00 92.19 490 THR A C 1
ATOM 3748 O O . THR A 1 490 ? 37.240 11.039 -77.706 1.00 92.19 490 THR A O 1
ATOM 3751 N N . ILE A 1 491 ? 38.628 12.237 -79.005 1.00 91.44 491 ILE A N 1
ATOM 3752 C CA . ILE A 1 491 ? 39.241 13.014 -77.919 1.00 91.44 491 ILE A CA 1
ATOM 3753 C C . ILE A 1 491 ? 38.189 13.869 -77.201 1.00 91.44 491 ILE A C 1
ATOM 3755 O O . ILE A 1 491 ? 38.145 13.874 -75.971 1.00 91.44 491 ILE A O 1
ATOM 3759 N N . LYS A 1 492 ? 37.296 14.529 -77.946 1.00 89.31 492 LYS A N 1
ATOM 3760 C CA . LYS A 1 492 ? 36.212 15.333 -77.368 1.00 89.31 492 LYS A CA 1
ATOM 3761 C C . LYS A 1 492 ? 35.235 14.485 -76.549 1.00 89.31 492 LYS A C 1
ATOM 3763 O O . LYS A 1 492 ? 34.905 14.842 -75.421 1.00 89.31 492 LYS A O 1
ATOM 3768 N N . ALA A 1 493 ? 34.814 13.335 -77.077 1.00 92.12 493 ALA A N 1
ATOM 3769 C CA . ALA A 1 493 ? 33.965 12.406 -76.330 1.00 92.12 493 ALA A CA 1
ATOM 3770 C C . ALA A 1 493 ? 34.652 11.916 -75.039 1.00 92.12 493 ALA A C 1
ATOM 3772 O O . ALA A 1 493 ? 34.004 11.736 -74.005 1.00 92.12 493 ALA A O 1
ATOM 3773 N N . GLN A 1 494 ? 35.976 11.731 -75.073 1.00 92.81 494 GLN A N 1
ATOM 3774 C CA . GLN A 1 494 ? 36.754 11.348 -73.898 1.00 92.81 494 GLN A CA 1
ATOM 3775 C C . GLN A 1 494 ? 36.846 12.477 -72.858 1.00 92.81 494 GLN A C 1
ATOM 3777 O O . GLN A 1 494 ? 36.767 12.197 -71.661 1.00 92.81 494 GLN A O 1
ATOM 3782 N N . GLU A 1 495 ? 36.986 13.734 -73.285 1.00 90.38 495 GLU A N 1
ATOM 3783 C CA . GLU A 1 495 ? 36.947 14.907 -72.403 1.00 90.38 495 GLU A CA 1
ATOM 3784 C C . GLU A 1 495 ? 35.605 14.995 -71.658 1.00 90.38 495 GLU A C 1
ATOM 3786 O O . GLU A 1 495 ? 35.587 15.044 -70.426 1.00 90.38 495 GLU A O 1
ATOM 3791 N N . GLU A 1 496 ? 34.484 14.902 -72.383 1.00 92.25 496 GLU A N 1
ATOM 3792 C CA . GLU A 1 496 ? 33.136 14.923 -71.798 1.00 92.25 496 GLU A CA 1
ATOM 3793 C C . GLU A 1 496 ? 32.942 13.799 -70.763 1.00 92.25 496 GLU A C 1
ATOM 3795 O O . GLU A 1 496 ? 32.425 14.035 -69.664 1.00 92.25 496 GLU A O 1
ATOM 3800 N N . ALA A 1 497 ? 33.419 12.584 -71.062 1.00 93.81 497 ALA A N 1
ATOM 3801 C CA . ALA A 1 497 ? 33.355 11.448 -70.142 1.00 93.81 497 ALA A CA 1
ATOM 3802 C C . ALA A 1 497 ? 34.179 11.671 -68.857 1.00 93.81 497 ALA A C 1
ATOM 3804 O O . ALA A 1 497 ? 33.732 11.316 -67.759 1.00 93.81 497 ALA A O 1
ATOM 3805 N N . VAL A 1 498 ? 35.366 12.280 -68.963 1.00 93.19 498 VAL A N 1
ATOM 3806 C CA . VAL A 1 498 ? 36.217 12.612 -67.806 1.00 93.19 498 VAL A CA 1
ATOM 3807 C C . VAL A 1 498 ? 35.548 13.673 -66.929 1.00 93.19 498 VAL A C 1
ATOM 3809 O O . VAL A 1 498 ? 35.476 13.491 -65.712 1.00 93.19 498 VAL A O 1
ATOM 3812 N N . THR A 1 499 ? 34.993 14.738 -67.518 1.00 91.94 499 THR A N 1
ATOM 3813 C CA . THR A 1 499 ? 34.260 15.780 -66.776 1.00 91.94 499 THR A CA 1
ATOM 3814 C C . THR A 1 499 ? 33.019 15.225 -66.075 1.00 91.94 499 THR A C 1
ATOM 3816 O O . THR A 1 499 ? 32.743 15.563 -64.918 1.00 91.94 499 THR A O 1
ATOM 3819 N N . HIS A 1 500 ? 32.278 14.334 -66.739 1.00 94.94 500 HIS A N 1
ATOM 3820 C CA . HIS A 1 500 ? 31.131 13.674 -66.122 1.00 94.94 500 HIS A CA 1
ATOM 3821 C C . HIS A 1 500 ? 31.554 12.806 -64.927 1.00 94.94 500 HIS A C 1
ATOM 3823 O O . HIS A 1 500 ? 30.927 12.852 -63.868 1.00 94.94 500 HIS A O 1
ATOM 3829 N N . THR A 1 501 ? 32.668 12.081 -65.057 1.00 95.38 501 THR A N 1
ATOM 3830 C CA . THR A 1 501 ? 33.222 11.253 -63.977 1.00 95.38 501 THR A CA 1
ATOM 3831 C C . THR A 1 501 ? 33.671 12.099 -62.776 1.00 95.38 501 THR A C 1
ATOM 3833 O O . THR A 1 501 ? 33.380 11.727 -61.639 1.00 95.38 501 THR A O 1
ATOM 3836 N N . ASP A 1 502 ? 34.305 13.261 -62.991 1.00 94.69 502 ASP A N 1
ATOM 3837 C CA . ASP A 1 502 ? 34.647 14.214 -61.912 1.00 94.69 502 ASP A CA 1
ATOM 3838 C C . ASP A 1 502 ? 33.393 14.662 -61.146 1.00 94.69 502 ASP A C 1
ATOM 3840 O O . ASP A 1 502 ? 33.359 14.609 -59.913 1.00 94.69 502 ASP A O 1
ATOM 3844 N N . THR A 1 503 ? 32.324 15.001 -61.873 1.00 95.56 503 THR A N 1
ATOM 3845 C CA . THR A 1 503 ? 31.043 15.406 -61.273 1.00 95.56 503 THR A CA 1
ATOM 3846 C C . THR A 1 503 ? 30.456 14.298 -60.395 1.00 95.56 503 THR A C 1
ATOM 3848 O O . THR A 1 503 ? 30.041 14.567 -59.265 1.00 95.56 503 THR A O 1
ATOM 3851 N N . ILE A 1 504 ? 30.468 13.046 -60.870 1.00 96.75 504 ILE A N 1
ATOM 3852 C CA . ILE A 1 504 ? 29.993 11.886 -60.100 1.00 96.75 504 ILE A CA 1
ATOM 3853 C C . ILE A 1 504 ? 30.803 11.726 -58.809 1.00 96.75 504 ILE A C 1
ATOM 3855 O O . ILE A 1 504 ? 30.218 11.593 -57.735 1.00 96.75 504 ILE A O 1
ATOM 3859 N N . PHE A 1 505 ? 32.137 11.789 -58.865 1.00 96.62 505 PHE A N 1
ATOM 3860 C CA . PHE A 1 505 ? 32.962 11.660 -57.657 1.00 96.62 505 PHE A CA 1
ATOM 3861 C C . PHE A 1 505 ? 32.711 12.780 -56.641 1.00 96.62 505 PHE A C 1
ATOM 3863 O O . PHE A 1 505 ? 32.694 12.513 -55.437 1.00 96.62 505 PHE A O 1
ATOM 3870 N N . ARG A 1 506 ? 32.444 14.014 -57.087 1.00 94.94 506 ARG A N 1
ATOM 3871 C CA . ARG A 1 506 ? 32.048 15.113 -56.185 1.00 94.94 506 ARG A CA 1
ATOM 3872 C C . ARG A 1 506 ? 30.699 14.860 -55.517 1.00 94.94 506 ARG A C 1
ATOM 3874 O O . ARG A 1 506 ? 30.574 15.085 -54.315 1.00 94.94 506 ARG A O 1
ATOM 3881 N N . GLN A 1 507 ? 29.719 14.351 -56.263 1.00 96.44 507 GLN A N 1
ATOM 3882 C CA . GLN A 1 50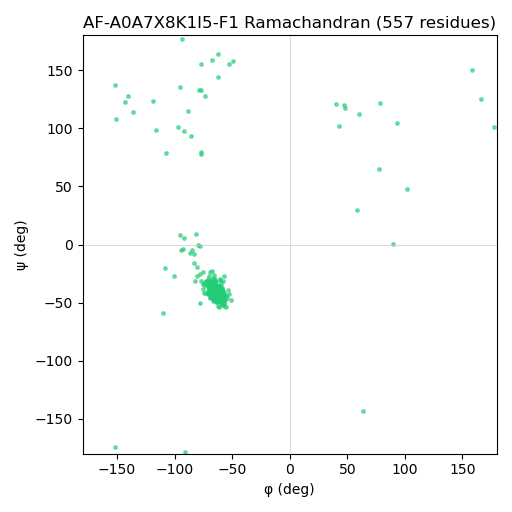7 ? 28.419 13.963 -55.707 1.00 96.44 507 GLN A CA 1
ATOM 3883 C C . GLN A 1 507 ? 28.555 12.825 -54.687 1.00 96.44 507 GLN A C 1
ATOM 3885 O O . GLN A 1 507 ? 27.965 12.901 -53.610 1.00 96.44 507 GLN A O 1
ATOM 3890 N N . ILE A 1 508 ? 29.385 11.812 -54.969 1.00 96.12 508 ILE A N 1
ATOM 3891 C CA . ILE A 1 508 ? 29.690 10.740 -54.008 1.00 96.12 508 ILE A CA 1
ATOM 3892 C C . ILE A 1 508 ? 30.351 11.330 -52.755 1.00 96.12 508 ILE A C 1
ATOM 3894 O O . ILE A 1 508 ? 29.960 10.983 -51.643 1.00 96.12 508 ILE A O 1
ATOM 3898 N N . SER A 1 509 ? 31.301 12.261 -52.904 1.00 95.38 509 SER A N 1
ATOM 3899 C CA . SER A 1 509 ? 31.938 12.930 -51.761 1.00 95.38 509 SER A CA 1
ATOM 3900 C C . SER A 1 509 ? 30.921 13.635 -50.864 1.00 95.38 509 SER A C 1
ATOM 3902 O O . SER A 1 509 ? 31.017 13.541 -49.641 1.00 95.38 509 SER A O 1
ATOM 3904 N N . GLN A 1 510 ? 29.957 14.341 -51.461 1.00 95.94 510 GLN A N 1
ATOM 3905 C CA . GLN A 1 510 ? 28.897 15.017 -50.718 1.00 95.94 510 GLN A CA 1
ATOM 3906 C C . GLN A 1 510 ? 28.006 14.008 -49.984 1.00 95.94 510 GLN A C 1
ATOM 3908 O O . GLN A 1 510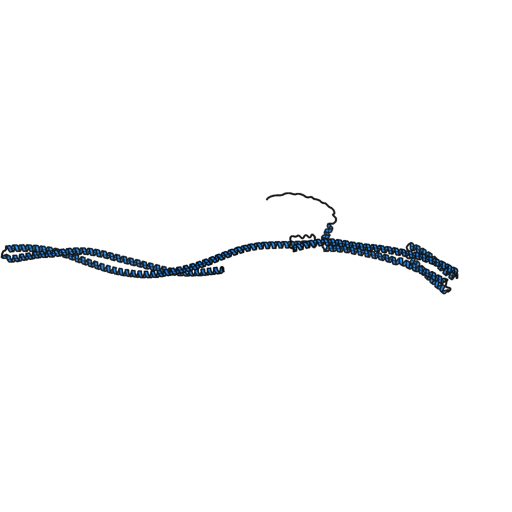 ? 27.791 14.155 -48.782 1.00 95.94 510 GLN A O 1
ATOM 3913 N N . ALA A 1 511 ? 27.545 12.962 -50.676 1.00 96.19 511 ALA A N 1
ATOM 3914 C CA . ALA A 1 511 ? 26.703 11.922 -50.086 1.00 96.19 511 ALA A CA 1
ATOM 3915 C C . ALA A 1 511 ? 27.394 11.230 -48.896 1.00 96.19 511 ALA A C 1
ATOM 3917 O O . ALA A 1 511 ? 26.780 11.001 -47.857 1.00 96.19 511 ALA A O 1
ATOM 3918 N N . ILE A 1 512 ? 28.698 10.961 -49.003 1.00 95.62 512 ILE A N 1
ATOM 3919 C CA . ILE A 1 512 ? 29.497 10.396 -47.907 1.00 95.62 512 ILE A CA 1
ATOM 3920 C C . ILE A 1 512 ? 29.621 11.379 -46.728 1.00 95.62 512 ILE A C 1
ATOM 3922 O O . ILE A 1 512 ? 29.560 10.964 -45.568 1.00 95.62 512 ILE A O 1
ATOM 3926 N N . GLY A 1 513 ? 29.719 12.684 -46.993 1.00 92.62 513 GLY A N 1
ATOM 3927 C CA . GLY A 1 513 ? 29.653 13.716 -45.952 1.00 92.62 513 GLY A CA 1
ATOM 3928 C C . GLY A 1 513 ? 28.312 13.733 -45.206 1.00 92.62 513 GLY A C 1
ATOM 3929 O O . GLY A 1 513 ? 28.282 13.821 -43.977 1.00 92.62 513 GLY A O 1
ATOM 3930 N N . GLU A 1 514 ? 27.198 13.584 -45.924 1.00 95.12 514 GLU A N 1
ATOM 3931 C CA . GLU A 1 514 ? 25.853 13.487 -45.337 1.00 95.12 514 GLU A CA 1
ATOM 3932 C C . GLU A 1 514 ? 25.680 12.216 -44.486 1.00 95.12 514 GLU A C 1
ATOM 3934 O O . GLU A 1 514 ? 25.083 12.268 -43.401 1.00 95.12 514 GLU A O 1
ATOM 3939 N N . VAL A 1 515 ? 26.258 11.090 -44.923 1.00 94.94 515 VAL A N 1
ATOM 3940 C CA . VAL A 1 515 ? 26.320 9.840 -44.145 1.00 94.94 515 VAL A CA 1
ATOM 3941 C C . VAL A 1 515 ? 27.085 10.052 -42.838 1.00 94.94 515 VAL A C 1
ATOM 3943 O O . VAL A 1 515 ? 26.559 9.731 -41.771 1.00 94.94 515 VAL A O 1
ATOM 3946 N N . SER A 1 516 ? 28.269 10.670 -42.886 1.00 93.06 516 SER A N 1
ATOM 3947 C CA . SER A 1 516 ? 29.056 10.989 -41.685 1.00 93.06 516 SER A CA 1
ATOM 3948 C C . SER A 1 516 ? 28.278 11.869 -40.698 1.00 93.06 516 SER A C 1
ATOM 3950 O O . SER A 1 516 ? 28.206 11.575 -39.502 1.00 93.06 516 SER A O 1
ATOM 3952 N N . GLY A 1 517 ? 27.609 12.912 -41.200 1.00 93.06 517 GLY A N 1
ATOM 3953 C CA . GLY A 1 517 ? 26.767 13.782 -40.377 1.00 93.06 517 GLY A CA 1
ATOM 3954 C C . GLY A 1 517 ? 25.586 13.045 -39.735 1.00 93.06 517 GLY A C 1
ATOM 3955 O O . GLY A 1 517 ? 25.241 13.308 -38.580 1.00 93.06 517 GLY A O 1
ATOM 3956 N N . SER A 1 518 ? 24.976 12.103 -40.455 1.00 94.38 518 SER A N 1
ATOM 3957 C CA . SER A 1 518 ? 23.872 11.280 -39.947 1.00 94.38 518 SER A CA 1
ATOM 3958 C C . SER A 1 518 ? 24.336 10.320 -38.854 1.00 94.38 518 SER A C 1
ATOM 3960 O O . SER A 1 518 ? 23.695 10.236 -37.808 1.00 94.38 518 SER A O 1
ATOM 3962 N N . ILE A 1 519 ? 25.492 9.681 -39.031 1.00 93.75 519 ILE A N 1
ATOM 3963 C CA . ILE A 1 519 ? 26.116 8.815 -38.019 1.00 93.75 519 ILE A CA 1
ATOM 3964 C C . ILE A 1 519 ? 26.415 9.593 -36.736 1.00 93.75 519 ILE A C 1
ATOM 3966 O O . ILE A 1 519 ? 26.116 9.114 -35.643 1.00 93.75 519 ILE A O 1
ATOM 3970 N N . GLY A 1 520 ? 26.908 10.830 -36.849 1.00 91.88 520 GLY A N 1
ATOM 3971 C CA . GLY A 1 520 ? 27.117 11.699 -35.689 1.00 91.88 520 GLY A CA 1
ATOM 3972 C C . GLY A 1 520 ? 25.831 11.997 -34.904 1.00 91.88 520 GLY A C 1
ATOM 3973 O O . GLY A 1 520 ? 25.864 12.120 -33.680 1.00 91.88 520 GLY A O 1
ATOM 3974 N N . LYS A 1 521 ? 24.673 12.077 -35.576 1.00 94.19 521 LYS A N 1
ATOM 3975 C CA . LYS A 1 521 ? 23.369 12.214 -34.899 1.00 94.19 521 LYS A CA 1
ATOM 3976 C C . LYS A 1 521 ? 22.959 10.922 -34.188 1.00 94.19 521 LYS A C 1
ATOM 3978 O O . LYS A 1 521 ? 22.443 11.005 -33.076 1.00 94.19 521 LYS A O 1
ATOM 3983 N N . VAL A 1 522 ? 23.204 9.757 -34.795 1.00 94.50 522 VAL A N 1
ATOM 3984 C CA . VAL A 1 522 ? 22.927 8.448 -34.171 1.00 94.50 522 VAL A CA 1
ATOM 3985 C C . VAL A 1 522 ? 23.782 8.259 -32.916 1.00 94.50 522 VAL A C 1
ATOM 3987 O O . VAL A 1 522 ? 23.251 7.854 -31.887 1.00 94.50 522 VAL A O 1
ATOM 3990 N N . ALA A 1 523 ? 25.061 8.645 -32.957 1.00 92.94 523 ALA A N 1
ATOM 3991 C CA . ALA A 1 523 ? 25.954 8.593 -31.796 1.00 92.94 523 ALA A CA 1
ATOM 3992 C C . ALA A 1 523 ? 25.403 9.402 -30.610 1.00 92.94 523 ALA A C 1
ATOM 3994 O O . ALA A 1 523 ? 25.231 8.870 -29.516 1.00 92.94 523 ALA A O 1
ATOM 3995 N N . LYS A 1 524 ? 25.011 10.661 -30.854 1.00 94.12 524 LYS A N 1
ATOM 3996 C CA . LYS A 1 524 ? 24.393 11.525 -29.831 1.00 94.12 524 LYS A CA 1
ATOM 3997 C C . LYS A 1 524 ? 23.073 10.968 -29.294 1.00 94.12 524 LYS A C 1
ATOM 3999 O O . LYS A 1 524 ? 22.765 11.136 -28.117 1.00 94.12 524 LYS A O 1
ATOM 4004 N N . ALA A 1 525 ? 22.267 10.334 -30.147 1.00 94.81 525 ALA A N 1
ATOM 4005 C CA . ALA A 1 525 ? 21.041 9.676 -29.705 1.00 94.81 525 ALA A CA 1
ATOM 4006 C C . ALA A 1 525 ? 21.350 8.490 -28.776 1.00 94.81 525 ALA A C 1
ATOM 4008 O O . ALA A 1 525 ? 20.686 8.345 -27.752 1.00 94.81 525 ALA A O 1
ATOM 4009 N N . GLY A 1 526 ? 22.385 7.701 -29.084 1.00 93.81 526 GLY A N 1
ATOM 4010 C CA . GLY A 1 526 ? 22.887 6.633 -28.217 1.00 93.81 526 GLY A CA 1
ATOM 4011 C C . GLY A 1 526 ? 23.336 7.144 -26.845 1.00 93.81 526 GLY A C 1
ATOM 4012 O O . GLY A 1 526 ? 22.891 6.618 -25.829 1.00 93.81 526 GLY A O 1
ATOM 4013 N N . GLU A 1 527 ? 24.128 8.221 -26.797 1.00 92.44 527 GLU A N 1
ATOM 4014 C CA . GLU A 1 527 ? 24.545 8.860 -25.534 1.00 92.44 527 GLU A CA 1
ATOM 4015 C C . GLU A 1 527 ? 23.343 9.271 -24.670 1.00 92.44 527 GLU A C 1
ATOM 4017 O O . GLU A 1 527 ? 23.314 9.016 -23.465 1.00 92.44 527 GLU A O 1
ATOM 4022 N N . LYS A 1 528 ? 22.311 9.852 -25.293 1.00 94.12 528 LYS A N 1
ATOM 4023 C CA . LYS A 1 528 ? 21.085 10.257 -24.597 1.00 94.12 528 LYS A CA 1
ATOM 4024 C C . LYS A 1 528 ? 20.283 9.064 -24.070 1.00 94.12 528 LYS A C 1
ATOM 4026 O O . LYS A 1 528 ? 19.696 9.164 -22.996 1.00 94.12 528 LYS A O 1
ATOM 4031 N N . ILE A 1 529 ? 20.264 7.941 -24.792 1.00 94.50 529 ILE A N 1
ATOM 4032 C CA . ILE A 1 529 ? 19.637 6.702 -24.307 1.00 94.50 529 ILE A CA 1
ATOM 4033 C C . ILE A 1 529 ? 20.350 6.223 -23.039 1.00 94.50 529 ILE A C 1
ATOM 4035 O O . ILE A 1 529 ? 19.671 5.925 -22.063 1.00 94.50 529 ILE A O 1
ATOM 4039 N N . VAL A 1 530 ? 21.688 6.228 -23.010 1.00 93.00 530 VAL A N 1
ATOM 4040 C CA . VAL A 1 530 ? 22.471 5.836 -21.818 1.00 93.00 530 VAL A CA 1
ATOM 4041 C C . VAL A 1 530 ? 22.197 6.755 -20.623 1.00 93.00 530 VAL A C 1
ATOM 4043 O O . VAL A 1 530 ? 22.113 6.306 -19.481 1.00 93.00 530 VAL A O 1
ATOM 4046 N N . GLU A 1 531 ? 22.054 8.059 -20.855 1.00 93.62 531 GLU A N 1
ATOM 4047 C CA . GLU A 1 531 ? 21.673 9.000 -19.798 1.00 93.62 531 GLU A CA 1
ATOM 4048 C C . GLU A 1 531 ? 20.276 8.683 -19.235 1.00 93.62 531 GLU A C 1
ATOM 4050 O O . GLU A 1 531 ? 20.087 8.636 -18.018 1.00 93.62 531 GLU A O 1
ATOM 4055 N N . GLN A 1 532 ? 19.303 8.413 -20.108 1.00 94.25 532 GLN A N 1
ATOM 4056 C CA . GLN A 1 532 ? 17.937 8.079 -19.705 1.00 94.25 532 GLN A CA 1
ATOM 4057 C C . GLN A 1 532 ? 17.848 6.731 -18.985 1.00 94.25 532 GLN A C 1
ATOM 4059 O O . GLN A 1 532 ? 17.125 6.628 -17.993 1.00 94.25 532 GLN A O 1
ATOM 4064 N N . THR A 1 533 ? 18.596 5.715 -19.427 1.00 94.19 533 THR A N 1
ATOM 4065 C CA . THR A 1 533 ? 18.604 4.406 -18.764 1.00 94.19 533 THR A CA 1
ATOM 4066 C C . THR A 1 533 ? 19.139 4.496 -17.339 1.00 94.19 533 THR A C 1
ATOM 4068 O O . THR A 1 533 ? 18.569 3.853 -16.463 1.00 94.19 533 THR A O 1
ATOM 4071 N N . ARG A 1 534 ? 20.127 5.360 -17.053 1.00 92.12 534 ARG A N 1
ATOM 4072 C CA . ARG A 1 534 ? 20.572 5.632 -15.669 1.00 92.12 534 ARG A CA 1
ATOM 4073 C C . ARG A 1 534 ? 19.453 6.182 -14.784 1.00 92.12 534 ARG A C 1
ATOM 4075 O O . ARG A 1 534 ? 19.318 5.752 -13.643 1.00 92.12 534 ARG A O 1
ATOM 4082 N N . GLY A 1 535 ? 18.650 7.113 -15.303 1.00 92.56 535 GLY A N 1
ATOM 4083 C CA . GLY A 1 535 ? 17.494 7.645 -14.577 1.00 92.56 535 GLY A CA 1
ATOM 4084 C C . GLY A 1 535 ? 16.430 6.577 -14.313 1.00 92.56 535 GLY A C 1
ATOM 4085 O O . GLY A 1 535 ? 15.869 6.518 -13.223 1.00 92.56 535 GLY A O 1
ATOM 4086 N N . ILE A 1 536 ? 16.194 5.688 -15.282 1.00 94.38 536 ILE A N 1
ATOM 4087 C CA . ILE A 1 536 ? 15.264 4.562 -15.123 1.00 94.38 536 ILE A CA 1
ATOM 4088 C C . ILE A 1 536 ? 15.781 3.564 -14.075 1.00 94.38 536 ILE A C 1
ATOM 4090 O O . ILE A 1 536 ? 14.989 3.096 -13.261 1.00 94.38 536 ILE A O 1
ATOM 4094 N N . THR A 1 537 ? 17.087 3.278 -14.035 1.00 94.56 537 THR A N 1
ATOM 4095 C CA . THR A 1 537 ? 17.682 2.411 -13.002 1.00 94.56 537 THR A CA 1
ATOM 4096 C C . THR A 1 537 ? 17.400 2.922 -11.586 1.00 94.56 537 THR A C 1
ATOM 4098 O O . THR A 1 537 ? 17.059 2.125 -10.718 1.00 94.56 537 THR A O 1
ATOM 4101 N N . ASP A 1 538 ? 17.488 4.234 -11.341 1.00 93.75 538 ASP A N 1
ATOM 4102 C CA . ASP A 1 538 ? 17.174 4.813 -10.024 1.00 93.75 538 ASP A CA 1
ATOM 4103 C C . ASP A 1 538 ? 15.702 4.599 -9.635 1.00 93.75 538 ASP A C 1
ATOM 4105 O O . ASP A 1 538 ? 15.393 4.177 -8.520 1.00 93.75 538 ASP A O 1
ATOM 4109 N N . VAL A 1 539 ? 14.784 4.809 -10.585 1.00 94.50 539 VAL A N 1
ATOM 4110 C CA . VAL A 1 539 ? 13.349 4.560 -10.377 1.00 94.50 539 VAL A CA 1
ATOM 4111 C C . VAL A 1 539 ? 13.082 3.084 -10.081 1.00 94.50 539 VAL A C 1
ATOM 4113 O O . VAL A 1 539 ? 12.342 2.786 -9.147 1.00 94.50 539 VAL A O 1
ATOM 4116 N N . ILE A 1 540 ? 13.707 2.166 -10.823 1.00 95.62 540 ILE A N 1
ATOM 4117 C CA . ILE A 1 540 ? 13.582 0.719 -10.599 1.00 95.62 540 ILE A CA 1
ATOM 4118 C C . ILE A 1 540 ? 14.042 0.345 -9.185 1.00 95.62 540 ILE A C 1
ATOM 4120 O O . ILE A 1 540 ? 13.326 -0.368 -8.486 1.00 95.62 540 ILE A O 1
ATOM 4124 N N . ASN A 1 541 ? 15.186 0.867 -8.733 1.00 92.75 541 ASN A N 1
ATOM 4125 C CA . ASN A 1 541 ? 15.692 0.602 -7.384 1.00 92.75 541 ASN A CA 1
ATOM 4126 C C . ASN A 1 541 ? 14.726 1.104 -6.301 1.00 92.75 541 ASN A C 1
ATOM 4128 O O . ASN A 1 541 ? 14.503 0.414 -5.308 1.00 92.75 541 ASN A O 1
ATOM 4132 N N . ARG A 1 542 ? 14.114 2.281 -6.494 1.00 94.56 542 ARG A N 1
ATOM 4133 C CA . ARG A 1 542 ? 13.106 2.814 -5.562 1.00 94.56 542 ARG A CA 1
ATOM 4134 C C . ARG A 1 542 ? 11.834 1.970 -5.540 1.00 94.56 542 ARG A C 1
ATOM 4136 O O . ARG A 1 542 ? 11.311 1.731 -4.461 1.00 94.56 542 ARG A O 1
ATOM 4143 N N . VAL A 1 543 ? 11.357 1.509 -6.698 1.00 94.94 543 VAL A N 1
ATOM 4144 C CA . VAL A 1 543 ? 10.194 0.606 -6.778 1.00 94.94 543 VAL A CA 1
ATOM 4145 C C . VAL A 1 543 ? 10.491 -0.717 -6.076 1.00 94.94 543 VAL A C 1
ATOM 4147 O O . VAL A 1 543 ? 9.665 -1.177 -5.300 1.00 94.94 543 VAL A O 1
ATOM 4150 N N . SER A 1 544 ? 11.680 -1.290 -6.282 1.00 94.62 544 SER A N 1
ATOM 4151 C CA . SER A 1 544 ? 12.093 -2.521 -5.598 1.00 94.62 544 SER A CA 1
ATOM 4152 C C . SER A 1 544 ? 12.130 -2.351 -4.076 1.00 94.62 544 SER A C 1
ATOM 4154 O O . SER A 1 544 ? 11.645 -3.218 -3.362 1.00 94.62 544 SER A O 1
ATOM 4156 N N . ALA A 1 545 ? 12.665 -1.230 -3.578 1.00 93.62 545 ALA A N 1
ATOM 4157 C CA . ALA A 1 545 ? 12.728 -0.960 -2.141 1.00 93.62 545 ALA A CA 1
ATOM 4158 C C . ALA A 1 545 ? 11.335 -0.787 -1.513 1.00 93.62 545 ALA A C 1
ATOM 4160 O O . ALA A 1 545 ? 11.076 -1.332 -0.446 1.00 93.62 545 ALA A O 1
ATOM 4161 N N . VAL A 1 546 ? 10.429 -0.066 -2.186 1.00 94.56 546 VAL A N 1
ATOM 4162 C CA . VAL A 1 546 ? 9.037 0.094 -1.725 1.00 94.56 546 VAL A CA 1
ATOM 4163 C C . VAL A 1 546 ? 8.304 -1.245 -1.740 1.00 94.56 546 VAL A C 1
ATOM 4165 O O . VAL A 1 546 ? 7.611 -1.564 -0.786 1.00 94.56 546 VAL A O 1
ATOM 4168 N N . ALA A 1 547 ? 8.505 -2.063 -2.774 1.00 95.00 547 ALA A N 1
ATOM 4169 C CA . ALA A 1 547 ? 7.920 -3.396 -2.845 1.00 95.00 547 ALA A CA 1
ATOM 4170 C C . ALA A 1 547 ? 8.396 -4.311 -1.697 1.00 95.00 547 ALA A C 1
ATOM 4172 O O . ALA A 1 547 ? 7.600 -5.051 -1.126 1.00 95.00 547 ALA A O 1
ATOM 4173 N N . GLU A 1 548 ? 9.677 -4.257 -1.319 1.00 91.88 548 GLU A N 1
ATOM 4174 C CA . GLU A 1 548 ? 10.178 -4.993 -0.149 1.00 91.88 548 GLU A CA 1
ATOM 4175 C C . GLU A 1 548 ? 9.562 -4.486 1.164 1.00 91.88 548 GLU A C 1
ATOM 4177 O O . GLU A 1 548 ? 9.188 -5.293 2.018 1.00 91.88 548 GLU A O 1
ATOM 4182 N N . GLU A 1 549 ? 9.421 -3.166 1.319 1.00 93.38 549 GLU A N 1
ATOM 4183 C CA . GLU A 1 549 ? 8.797 -2.545 2.492 1.00 93.38 549 GLU A CA 1
ATOM 4184 C C . GLU A 1 549 ? 7.308 -2.907 2.604 1.00 93.38 549 GLU A C 1
ATOM 4186 O O . GLU A 1 549 ? 6.862 -3.328 3.671 1.00 93.38 549 GLU A O 1
ATOM 4191 N N . ASP A 1 550 ? 6.560 -2.841 1.499 1.00 92.94 550 ASP A N 1
ATOM 4192 C CA . ASP A 1 550 ? 5.145 -3.217 1.432 1.00 92.94 550 ASP A CA 1
ATOM 4193 C C . ASP A 1 550 ? 4.945 -4.707 1.750 1.00 92.94 550 ASP A C 1
ATOM 4195 O O . ASP A 1 550 ? 4.029 -5.070 2.492 1.00 92.94 550 ASP A O 1
ATOM 4199 N N . ALA A 1 551 ? 5.817 -5.583 1.239 1.00 91.38 551 ALA A N 1
ATOM 4200 C CA . ALA A 1 551 ? 5.768 -7.013 1.538 1.00 91.38 551 ALA A CA 1
ATOM 4201 C C . ALA A 1 551 ? 6.050 -7.299 3.023 1.00 91.38 551 ALA A C 1
ATOM 4203 O O . ALA A 1 551 ? 5.353 -8.115 3.634 1.00 91.38 551 ALA A O 1
ATOM 4204 N N . ALA A 1 552 ? 7.038 -6.618 3.615 1.00 90.19 552 ALA A N 1
ATOM 4205 C CA . ALA A 1 552 ? 7.362 -6.746 5.033 1.00 90.19 552 ALA A CA 1
ATOM 4206 C C . ALA A 1 552 ? 6.230 -6.215 5.924 1.00 90.19 552 ALA A C 1
ATOM 4208 O O . ALA A 1 552 ? 5.815 -6.900 6.859 1.00 90.19 552 ALA A O 1
ATOM 4209 N N . ALA A 1 553 ? 5.680 -5.042 5.598 1.00 91.38 553 ALA A N 1
ATOM 4210 C CA . ALA A 1 553 ? 4.553 -4.454 6.312 1.00 91.38 553 ALA A CA 1
ATOM 4211 C C . ALA A 1 553 ? 3.313 -5.356 6.234 1.00 91.38 553 ALA A C 1
ATOM 4213 O O . ALA A 1 553 ? 2.652 -5.597 7.242 1.00 91.38 553 ALA A O 1
ATOM 4214 N N . ALA A 1 554 ? 3.017 -5.922 5.062 1.00 91.44 554 ALA A N 1
ATOM 4215 C CA . ALA A 1 554 ? 1.899 -6.844 4.909 1.00 91.44 554 ALA A CA 1
ATOM 4216 C C . ALA A 1 554 ? 2.092 -8.144 5.713 1.00 91.44 554 ALA A C 1
ATOM 4218 O O . ALA A 1 554 ? 1.140 -8.642 6.314 1.00 91.44 554 ALA A O 1
ATOM 4219 N N . GLN A 1 555 ? 3.319 -8.674 5.787 1.00 86.12 555 GLN A N 1
ATOM 4220 C CA . GLN A 1 555 ? 3.632 -9.813 6.656 1.00 86.12 555 GLN A CA 1
ATOM 4221 C C . GLN A 1 555 ? 3.488 -9.478 8.142 1.00 86.12 555 GLN A C 1
ATOM 4223 O O . GLN A 1 555 ? 2.971 -10.305 8.886 1.00 86.12 555 GLN A O 1
ATOM 4228 N N . GLU A 1 556 ? 3.915 -8.290 8.571 1.00 86.88 556 GLU A N 1
ATOM 4229 C CA . GLU A 1 556 ? 3.828 -7.863 9.970 1.00 86.88 556 GLU A CA 1
ATOM 4230 C C . GLU A 1 556 ? 2.377 -7.673 10.426 1.00 86.88 556 GLU A C 1
ATOM 4232 O O . GLU A 1 556 ? 2.045 -8.034 11.549 1.00 86.88 556 GLU A O 1
ATOM 4237 N N . VAL A 1 557 ? 1.492 -7.167 9.559 1.00 84.44 557 VAL A N 1
ATOM 4238 C CA . VAL A 1 557 ? 0.064 -7.020 9.897 1.00 84.44 557 VAL A CA 1
ATOM 4239 C C . VAL A 1 557 ? -0.692 -8.356 9.804 1.00 84.44 557 VAL A C 1
ATOM 4241 O O . VAL A 1 557 ? -1.710 -8.532 10.471 1.00 84.44 557 VAL A O 1
ATOM 4244 N N . SER A 1 558 ? -0.211 -9.307 8.995 1.00 76.94 558 SER A N 1
ATOM 4245 C CA . SER A 1 558 ? -0.813 -10.642 8.871 1.00 76.94 558 SER A CA 1
ATOM 4246 C C . SER A 1 558 ? -0.369 -11.635 9.962 1.00 76.94 558 SER A C 1
ATOM 4248 O O . SER A 1 558 ? -0.998 -12.694 10.072 1.00 76.94 558 SER A O 1
ATOM 4250 N N . ALA A 1 559 ? 0.710 -11.349 10.701 1.00 69.75 559 ALA A N 1
ATOM 4251 C CA . ALA A 1 559 ? 1.266 -12.183 11.777 1.00 69.75 559 ALA A CA 1
ATOM 4252 C C . ALA A 1 559 ? 0.654 -11.843 13.142 1.00 69.75 559 ALA A C 1
ATOM 4254 O O . ALA A 1 559 ? 0.431 -12.799 13.927 1.00 69.75 559 ALA A O 1
#